Protein AF-A0A8H5LHB1-F1 (afdb_monomer_lite)

Foldseek 3Di:
DDDDDDDPPPPPDPDPPQDDDPPDDDDPDPDPVVVVLVVLLVVCLVCQVVLLPDPLSLVVLLVDDLVLVQLVLQSLVVVLVDDDDLVSNVSSLVSSLSSCLSNVDHRLLQEFDQKAWAAFDDDWLFWTWTWTDRRPFIKIWTKGDDPDDVVQSVSSSLVSQVQSLQCSQADLQAFHWLHWYQPDPVSSIIITMTGDAPCAFLLSNCVVVVPDALLQQLLSVLRQLLSCVVSVWFQQQQARNQWTAHPVRYTHGHNGRSFQPPPDDPPPQDPDIGPDVQQSCLLFALQVLVDSPDGGDQLSSLSSSLQRLCCSQQVAHFCNLDTRVVSNVCNNVLHGSDDLVSQCPGDNRHPLSSVLSVQSSDNDSVSRDGSVVVSVSSVVVDDDPPPVRVVVSVVSVVVSSVRRPPGPDNPSVSSVVSSVVSVVSVVVVVDDPDDDDDDDDDDDDDDDDDDDDDDDDDDDDDDDDDDDDDDDDDDDDDDDDDDDDDDDDDDDDDDDDDDDDDDDDDDDDDDDDDDDDDDDDDDDDPLDDPDDPDDDPQDKFFDLQFALPHDFQQWWFFLLDPDGDIWGDPDDVDTHRQDLVQQQRARMPVFAQWAWEAEPLQRVQIQIFGADCSQRPDPDDDVPDSRGHGNNRVSVSSSCSQQAADDPVRLVPDDPVLNVLLVVLLVVSLVVPVVCSVVSVSSPGTNNSSSSQQRTWSHWDADPPDPRYIYTDGHHD

Sequence (717 aa):
MKKVSRSPSKASWFKVPWLRLPSGDAGSSSKSSTAMDRDFNETLLKRLPDLLKNAVVRKAFCDLKRDEAQLVIDYLDSTLQQSIAAGLRKDVVHTLYGMCRAYLLYPRCYVLKDVDFGTHVTGGGFSDIYRGRAGQQPLCLKVVRLFQKSESEALLKMYAKEAILWGNAHHPNIVPFYGIFFRDEAQKQVCLISPWFSNGNLMEYLGNNPSKPRLPFIKDISLGLEYLHNQNCVHGDLKGLNVLVDEFGRACLTDFGLSSIRSDDSVAQSMATSTAQGTTYRWAAPELIESDSAHSSKASDVWAFGCVCYETMTGKLPFYWLSHMPTIRAILDGKHPGDIDDVGKAEGGNITVRRIVMDCWSKDPKHRPECKEIVIRLGATLRREKGDEDKNNVEMQFIRDTMRSKGESLDFQKVAQVLNRIESVSKDKGKSPSSPRLNPKHPEQNTDGNAGEKTNREEVPGKGSLDVPAGSQRQRPASYHESGSTDPSSSLLAVPQQEPEYPRRHSFDASNRVEPELEPGNRQLPATRPRSKSGGENQFVFHPLLDRYAPKKSLMFNLSTPQFSAVKYLGPGRTERISRAELTEPASWPVLSYLRIECDLIPQWPLSLEPNPGYFPRKNLCPGDRIPISLGDILVGLHEHLTTDITSEEWKALSPQDQVAVAQSYTKRCKDMGLGEQIERIQGVKRLDYCFGKVWFRGLTRAGDKTDVWKLYLDKP

pLDDT: mean 71.6, std 24.36, range [21.75, 98.25]

Radius of gyration: 36.02 Å; chains: 1; bounding box: 108×71×116 Å

Organism: NCBI:txid201217

Structure (mmCIF, N/CA/C/O backbone):
data_AF-A0A8H5LHB1-F1
#
_entry.id   AF-A0A8H5LHB1-F1
#
loop_
_atom_site.group_PDB
_atom_site.id
_atom_site.type_symbol
_atom_site.label_atom_id
_atom_site.label_alt_id
_atom_site.label_comp_id
_atom_site.label_asym_id
_atom_site.label_entity_id
_atom_site.label_seq_id
_atom_site.pdbx_PDB_ins_code
_atom_site.Cartn_x
_atom_site.Cartn_y
_atom_site.Cartn_z
_atom_site.occupancy
_atom_site.B_iso_or_equiv
_atom_site.auth_seq_id
_atom_site.auth_comp_id
_atom_site.auth_asym_id
_atom_site.auth_atom_id
_atom_site.pdbx_PDB_model_num
ATOM 1 N N . MET A 1 1 ? -32.891 29.555 -41.776 1.00 38.19 1 MET A N 1
ATOM 2 C CA . MET A 1 1 ? -33.922 28.488 -41.861 1.00 38.19 1 MET A CA 1
ATOM 3 C C . MET A 1 1 ? -33.169 27.161 -41.947 1.00 38.19 1 MET A C 1
ATOM 5 O O . MET A 1 1 ? -32.294 27.089 -42.785 1.00 38.19 1 MET A O 1
ATOM 9 N N . LYS A 1 2 ? -33.315 26.126 -41.115 1.00 29.94 2 LYS A N 1
ATOM 10 C CA . LYS A 1 2 ? -34.401 25.643 -40.251 1.00 29.94 2 LYS A CA 1
ATOM 11 C C . LYS A 1 2 ? -33.833 25.202 -38.887 1.00 29.94 2 LYS A C 1
ATOM 13 O O . LYS A 1 2 ? -32.776 24.585 -38.828 1.00 29.94 2 LYS A O 1
ATOM 18 N N . LYS A 1 3 ? -34.560 25.513 -37.809 1.00 28.67 3 LYS A N 1
ATOM 19 C CA . LYS A 1 3 ? -34.376 24.948 -36.463 1.00 28.67 3 LYS A CA 1
ATOM 20 C C . LYS A 1 3 ? -34.792 23.473 -36.485 1.00 28.67 3 LYS A C 1
ATOM 22 O O . LYS A 1 3 ? -35.885 23.180 -36.959 1.00 28.67 3 LYS A O 1
ATOM 27 N N . VAL A 1 4 ? -33.981 22.583 -35.915 1.00 28.69 4 VAL A N 1
ATOM 28 C CA . VAL A 1 4 ? -34.440 21.264 -35.453 1.00 28.69 4 VAL A CA 1
ATOM 29 C C . VAL A 1 4 ? -34.373 21.275 -33.932 1.00 28.69 4 VAL A C 1
ATOM 31 O O . VAL A 1 4 ? -33.306 21.368 -33.330 1.00 28.69 4 VAL A O 1
ATOM 34 N N . SER A 1 5 ? -35.554 21.266 -33.326 1.00 25.73 5 SER A N 1
ATOM 35 C CA . SER A 1 5 ? -35.799 21.171 -31.895 1.00 25.73 5 SER A CA 1
ATOM 36 C C . SER A 1 5 ? -35.324 19.822 -31.354 1.00 25.73 5 SER A C 1
ATOM 38 O O . SER A 1 5 ? -35.844 18.783 -31.756 1.00 25.73 5 SER A O 1
ATOM 40 N N . ARG A 1 6 ? -34.389 19.827 -30.400 1.00 27.88 6 ARG A N 1
ATOM 41 C CA . ARG A 1 6 ? -34.172 18.682 -29.509 1.00 27.88 6 ARG A CA 1
ATOM 42 C C . ARG A 1 6 ? -35.001 18.888 -28.246 1.00 27.88 6 ARG A C 1
ATOM 44 O O . ARG A 1 6 ? -34.690 19.741 -27.422 1.00 27.88 6 ARG A O 1
ATOM 51 N N . SER A 1 7 ? -36.075 18.115 -28.129 1.00 24.69 7 SER A N 1
ATOM 52 C CA . SER A 1 7 ? -36.775 17.863 -26.872 1.00 24.69 7 SER A CA 1
ATOM 53 C C . SER A 1 7 ? -35.843 17.137 -25.892 1.00 24.69 7 SER A C 1
ATOM 55 O O . SER A 1 7 ? -35.137 16.220 -26.324 1.00 24.69 7 SER A O 1
ATOM 57 N N . PRO A 1 8 ? -35.855 17.453 -24.588 1.00 28.31 8 PRO A N 1
ATOM 58 C CA . PRO A 1 8 ? -35.169 16.641 -23.596 1.00 28.31 8 PRO A CA 1
ATOM 59 C C . PRO A 1 8 ? -35.987 15.365 -23.374 1.00 28.31 8 PRO A C 1
ATOM 61 O O . PRO A 1 8 ? -37.046 15.384 -22.745 1.00 28.31 8 PRO A O 1
ATOM 64 N N . SER A 1 9 ? -35.522 14.241 -23.919 1.00 25.48 9 SER A N 1
ATOM 65 C CA . SER A 1 9 ? -36.048 12.935 -23.538 1.00 25.48 9 SER A CA 1
ATOM 66 C C . SER A 1 9 ? -35.728 12.706 -22.062 1.00 25.48 9 SER A C 1
ATOM 68 O O . SER A 1 9 ? -34.563 12.584 -21.684 1.00 25.48 9 SER A O 1
ATOM 70 N N . LYS A 1 10 ? -36.776 12.654 -21.238 1.00 31.25 10 LYS A N 1
ATOM 71 C CA . LYS A 1 10 ? -36.758 12.081 -19.891 1.00 31.25 10 LYS A CA 1
ATOM 72 C C . LYS A 1 10 ? -36.148 10.676 -19.971 1.00 31.25 10 LYS A C 1
ATOM 74 O O . LYS A 1 10 ? -36.828 9.735 -20.364 1.00 31.25 10 LYS A O 1
ATOM 79 N N . ALA A 1 11 ? -34.871 10.540 -19.628 1.00 25.75 11 ALA A N 1
ATOM 80 C CA . ALA A 1 11 ? -34.233 9.248 -19.430 1.00 25.75 11 ALA A CA 1
ATOM 81 C C . ALA A 1 11 ? -34.487 8.815 -17.982 1.00 25.75 11 ALA A C 1
ATOM 83 O O . ALA A 1 11 ? -33.764 9.175 -17.057 1.00 25.75 11 ALA A O 1
ATOM 84 N N . SER A 1 12 ? -35.579 8.081 -17.797 1.00 28.73 12 SER A N 1
ATOM 85 C CA . SER A 1 12 ? -35.882 7.320 -16.594 1.00 28.73 12 SER A CA 1
ATOM 86 C C . SER A 1 12 ? -34.987 6.079 -16.531 1.00 28.73 12 SER A C 1
ATOM 88 O O . SER A 1 12 ? -35.342 5.043 -17.085 1.00 28.73 12 SER A O 1
ATOM 90 N N . TRP A 1 13 ? -33.847 6.165 -15.849 1.00 27.06 13 TRP A N 1
ATOM 91 C CA . TRP A 1 13 ? -33.051 4.991 -15.469 1.00 27.06 13 TRP A CA 1
ATOM 92 C C . TRP A 1 13 ? -32.509 5.164 -14.045 1.00 27.06 13 TRP A C 1
ATOM 94 O O . TRP A 1 13 ? -31.315 5.285 -13.821 1.00 27.06 13 TRP A O 1
ATOM 104 N N . PHE A 1 14 ? -33.425 5.188 -13.074 1.00 29.73 14 PHE A N 1
ATOM 105 C CA . PHE A 1 14 ? -33.145 4.882 -11.669 1.00 29.73 14 PHE A CA 1
ATOM 106 C C . PHE A 1 14 ? -33.943 3.630 -11.310 1.00 29.73 14 PHE A C 1
ATOM 108 O O . PHE A 1 14 ? -35.077 3.709 -10.843 1.00 29.73 14 PHE A O 1
ATOM 115 N N . LYS A 1 15 ? -33.378 2.459 -11.597 1.00 27.84 15 LYS A N 1
ATOM 116 C CA . LYS A 1 15 ? -33.807 1.188 -11.011 1.00 27.84 15 LYS A CA 1
ATOM 117 C C . LYS A 1 15 ? -32.554 0.356 -10.803 1.00 27.84 15 LYS A C 1
ATOM 119 O O . LYS A 1 15 ? -32.031 -0.182 -11.767 1.00 27.84 15 LYS A O 1
ATOM 124 N N . VAL A 1 16 ? -32.097 0.276 -9.556 1.00 33.34 16 VAL A N 1
ATOM 125 C CA . VAL A 1 16 ? -31.179 -0.767 -9.087 1.00 33.34 16 VAL A CA 1
ATOM 126 C C . VAL A 1 16 ? -32.058 -2.012 -8.885 1.00 33.34 16 VAL A C 1
ATOM 128 O O . VAL A 1 16 ? -32.811 -2.054 -7.912 1.00 33.34 16 VAL A O 1
ATOM 131 N N . PRO A 1 17 ? -32.105 -2.980 -9.820 1.00 29.19 17 PRO A N 1
ATOM 132 C CA . PRO A 1 17 ? -33.207 -3.948 -9.889 1.00 29.19 17 PRO A CA 1
ATOM 133 C C . PRO A 1 17 ? -33.226 -5.002 -8.768 1.00 29.19 17 PRO A C 1
ATOM 135 O O . PRO A 1 17 ? -34.190 -5.758 -8.674 1.00 29.19 17 PRO A O 1
ATOM 138 N N . TRP A 1 18 ? -32.195 -5.069 -7.919 1.00 39.62 18 TRP A N 1
ATOM 139 C CA . TRP A 1 18 ? -32.028 -6.116 -6.899 1.00 39.62 18 TRP A CA 1
ATOM 140 C C . TRP A 1 18 ? -32.190 -5.657 -5.441 1.00 39.62 18 TRP A C 1
ATOM 142 O O . TRP A 1 18 ? -32.116 -6.495 -4.545 1.00 39.62 18 TRP A O 1
ATOM 152 N N . LEU A 1 19 ? -32.475 -4.378 -5.171 1.00 32.69 19 LEU A N 1
ATOM 153 C CA . LEU A 1 19 ? -32.838 -3.913 -3.825 1.00 32.69 19 LEU A CA 1
ATOM 154 C C . LEU A 1 19 ? -34.364 -3.753 -3.721 1.00 32.69 19 LEU A C 1
ATOM 156 O O . LEU A 1 19 ? -34.933 -2.772 -4.198 1.00 32.69 19 LEU A O 1
ATOM 160 N N . ARG A 1 20 ? -35.056 -4.711 -3.087 1.00 28.66 20 ARG A N 1
ATOM 161 C CA . ARG A 1 20 ? -36.439 -4.484 -2.633 1.00 28.66 20 ARG A CA 1
ATOM 162 C C . ARG A 1 20 ? -36.404 -3.525 -1.445 1.00 28.66 20 ARG A C 1
ATOM 164 O O . ARG A 1 20 ? -35.849 -3.854 -0.403 1.00 28.66 20 ARG A O 1
ATOM 171 N N . LEU A 1 21 ? -37.023 -2.360 -1.606 1.00 27.50 21 LEU A N 1
ATOM 172 C CA . LEU A 1 21 ? -37.339 -1.452 -0.504 1.00 27.50 21 LEU A CA 1
ATOM 173 C C . LEU A 1 21 ? -38.250 -2.176 0.506 1.00 27.50 21 LEU A C 1
ATOM 175 O O . LEU A 1 21 ? -39.273 -2.726 0.085 1.00 27.50 21 LEU A O 1
ATOM 179 N N . PRO A 1 22 ? -37.965 -2.146 1.819 1.00 27.86 22 PRO A N 1
ATOM 180 C CA . PRO A 1 22 ? -38.995 -2.391 2.814 1.00 27.86 22 PRO A CA 1
ATOM 181 C C . PRO A 1 22 ? -39.995 -1.233 2.746 1.00 27.86 22 PRO A C 1
ATOM 183 O O . PRO A 1 22 ? -39.635 -0.071 2.940 1.00 27.86 22 PRO A O 1
ATOM 186 N N . SER A 1 23 ? -41.251 -1.540 2.437 1.00 30.05 23 SER A N 1
ATOM 187 C CA . SER A 1 23 ? -42.373 -0.617 2.611 1.00 30.05 23 SER A CA 1
ATOM 188 C C . SER A 1 23 ? -42.630 -0.514 4.114 1.00 30.05 23 SER A C 1
ATOM 190 O O . SER A 1 23 ? -43.156 -1.445 4.714 1.00 30.05 23 SER A O 1
ATOM 192 N N . GLY A 1 24 ? -42.179 0.571 4.737 1.00 30.61 24 GLY A N 1
ATOM 193 C CA . GLY A 1 24 ? -42.406 0.840 6.153 1.00 30.61 24 GLY A CA 1
ATOM 194 C C . GLY A 1 24 ? -43.117 2.171 6.320 1.00 30.61 24 GLY A C 1
ATOM 195 O O . GLY A 1 24 ? -42.506 3.218 6.113 1.00 30.61 24 GLY A O 1
ATOM 196 N N . ASP A 1 25 ? -44.396 2.112 6.685 1.00 28.67 25 ASP A N 1
ATOM 197 C CA . ASP A 1 25 ? -45.176 3.249 7.164 1.00 28.67 25 ASP A CA 1
ATOM 198 C C . ASP A 1 25 ? -44.434 3.956 8.306 1.00 28.67 25 ASP A C 1
ATOM 200 O O . ASP A 1 25 ? -44.191 3.389 9.374 1.00 28.67 25 ASP A O 1
ATOM 204 N N . ALA A 1 26 ? -44.072 5.219 8.087 1.00 30.88 26 ALA A N 1
ATOM 205 C CA . ALA A 1 26 ? -43.549 6.082 9.132 1.00 30.88 26 ALA A CA 1
ATOM 206 C C . ALA A 1 26 ? -44.714 6.562 10.011 1.00 30.88 26 ALA A C 1
ATOM 208 O O . ALA A 1 26 ? -45.341 7.587 9.740 1.00 30.88 26 ALA A O 1
ATOM 209 N N . GLY A 1 27 ? -44.996 5.804 11.071 1.00 28.19 27 GLY A N 1
ATOM 210 C CA . GLY A 1 27 ? -45.868 6.224 12.162 1.00 28.19 27 GLY A CA 1
ATOM 211 C C . GLY A 1 27 ? -45.380 7.533 12.794 1.00 28.19 27 GLY A C 1
ATOM 212 O O . GLY A 1 27 ? -44.207 7.709 13.125 1.00 28.19 27 GLY A O 1
ATOM 213 N N . SER A 1 28 ? -46.298 8.481 12.940 1.00 32.31 28 SER A N 1
ATOM 214 C CA . SER A 1 28 ? -46.070 9.821 13.466 1.00 32.31 28 SER A CA 1
ATOM 215 C C . SER A 1 28 ? -45.834 9.819 14.986 1.00 32.31 28 SER A C 1
ATOM 217 O O . SER A 1 28 ? -46.797 9.874 15.748 1.00 32.31 28 SER A O 1
ATOM 219 N N . SER A 1 29 ? -44.577 9.814 15.453 1.00 33.19 29 SER A N 1
ATOM 220 C CA . SER A 1 29 ? -44.269 10.176 16.857 1.00 33.19 29 SER A CA 1
ATOM 221 C C . SER A 1 29 ? -42.874 10.782 17.136 1.00 33.19 29 SER A C 1
ATOM 223 O O . SER A 1 29 ? -42.515 10.938 18.298 1.00 33.19 29 SER A O 1
ATOM 225 N N . SER A 1 30 ? -42.067 11.163 16.134 1.00 35.97 30 SER A N 1
ATOM 226 C CA . SER A 1 30 ? -40.622 11.437 16.335 1.00 35.97 30 SER A CA 1
ATOM 227 C C . SER A 1 30 ? -40.164 12.908 16.400 1.00 35.97 30 SER A C 1
ATOM 229 O O . SER A 1 30 ? -38.967 13.159 16.508 1.00 35.97 30 SER A O 1
ATOM 231 N N . LYS A 1 31 ? -41.051 13.912 16.351 1.00 34.12 31 LYS A N 1
ATOM 232 C CA . LYS A 1 31 ? -40.611 15.318 16.177 1.00 34.12 31 LYS A CA 1
ATOM 233 C C . LYS A 1 31 ? -39.975 15.990 17.412 1.00 34.12 31 LYS A C 1
ATOM 235 O O . LYS A 1 31 ? -39.260 16.971 17.226 1.00 34.12 31 LYS A O 1
ATOM 240 N N . SER A 1 32 ? -40.208 15.520 18.647 1.00 36.56 32 SER A N 1
ATOM 241 C CA . SER A 1 32 ? -39.672 16.190 19.855 1.00 36.56 32 SER A CA 1
ATOM 242 C C . SER A 1 32 ? -38.293 15.690 20.304 1.00 36.56 32 SER A C 1
ATOM 244 O O . SER A 1 32 ? -37.527 16.487 20.840 1.00 36.56 32 SER A O 1
ATOM 246 N N . SER A 1 33 ? -37.935 14.420 20.056 1.00 48.62 33 SER A N 1
ATOM 247 C CA . SER A 1 33 ? -36.610 13.885 20.437 1.00 48.62 33 SER A CA 1
ATOM 248 C C . SER A 1 33 ? -35.495 14.489 19.574 1.00 48.62 33 SER A C 1
ATOM 250 O O . SER A 1 33 ? -34.451 14.875 20.088 1.00 48.62 33 SER A O 1
ATOM 252 N N . THR A 1 34 ? -35.760 14.722 18.285 1.00 61.38 34 THR A N 1
ATOM 253 C CA . THR A 1 34 ? -34.753 15.210 17.330 1.00 61.38 34 THR A CA 1
ATOM 254 C C . THR A 1 34 ? -34.267 16.638 17.591 1.00 61.38 34 THR A C 1
ATOM 256 O O . THR A 1 34 ? -33.144 16.976 17.228 1.00 61.38 34 THR A O 1
ATOM 259 N N . ALA A 1 35 ? -35.100 17.503 18.181 1.00 62.56 35 ALA A N 1
ATOM 260 C CA . ALA A 1 35 ? -34.714 18.886 18.481 1.00 62.56 35 ALA A CA 1
ATOM 261 C C . ALA A 1 35 ? -33.815 18.967 19.723 1.00 62.56 35 ALA A C 1
ATOM 263 O O . ALA A 1 35 ? -32.840 19.714 19.731 1.00 62.56 35 ALA A O 1
ATOM 264 N N . MET A 1 36 ? -34.120 18.159 20.740 1.00 64.94 36 MET A N 1
ATOM 265 C CA . MET A 1 36 ? -33.336 18.071 21.970 1.00 64.94 36 MET A CA 1
ATOM 266 C C . MET A 1 36 ? -31.970 17.422 21.710 1.00 64.94 36 MET A C 1
ATOM 268 O O . MET A 1 36 ? -30.949 17.956 22.135 1.00 64.94 36 MET A O 1
ATOM 272 N N . ASP A 1 37 ? -31.929 16.340 20.927 1.00 71.62 37 ASP A N 1
ATOM 273 C CA . ASP A 1 37 ? -30.678 15.689 20.512 1.00 71.62 37 ASP A CA 1
ATOM 274 C C . ASP A 1 37 ? -29.764 16.639 19.720 1.00 71.62 37 ASP A C 1
ATOM 276 O O . ASP A 1 37 ? -28.541 16.623 19.877 1.00 71.62 37 ASP A O 1
ATOM 280 N N . ARG A 1 38 ? -30.355 17.527 18.909 1.00 77.44 38 ARG A N 1
ATOM 281 C CA . ARG A 1 38 ? -29.617 18.555 18.166 1.00 77.44 38 ARG A CA 1
ATOM 282 C C . ARG A 1 38 ? -28.973 19.588 19.091 1.00 77.44 38 ARG A C 1
ATOM 284 O O . ARG A 1 38 ? -27.808 19.919 18.886 1.00 77.44 38 ARG A O 1
ATOM 291 N N . ASP A 1 39 ? -29.694 20.054 20.108 1.00 78.12 39 ASP A N 1
ATOM 292 C CA . ASP A 1 39 ? -29.192 21.034 21.081 1.00 78.12 39 ASP A CA 1
ATOM 293 C C . ASP A 1 39 ? -28.058 20.455 21.951 1.00 78.12 39 ASP A C 1
ATOM 295 O O . ASP A 1 39 ? -27.014 21.088 22.159 1.00 78.12 39 ASP A O 1
ATOM 299 N N . PHE A 1 40 ? -28.195 19.189 22.369 1.00 79.00 40 PHE A N 1
ATOM 300 C CA . PHE A 1 40 ? -27.116 18.461 23.041 1.00 79.00 40 PHE A CA 1
ATOM 301 C C . PHE A 1 40 ? -25.883 18.309 22.143 1.00 79.00 40 PHE A C 1
ATOM 303 O O . PHE A 1 40 ? -24.773 18.611 22.585 1.00 79.00 40 PHE A O 1
ATOM 310 N N . ASN A 1 41 ? -26.053 17.895 20.884 1.00 83.56 41 ASN A N 1
ATOM 311 C CA . ASN A 1 41 ? -24.946 17.760 19.935 1.00 83.56 41 ASN A CA 1
ATOM 312 C C . ASN A 1 41 ? -24.229 19.101 19.688 1.00 83.56 41 ASN A C 1
ATOM 314 O O . ASN A 1 41 ? -23.003 19.163 19.757 1.00 83.56 41 ASN A O 1
ATOM 318 N N . GLU A 1 42 ? -24.964 20.196 19.473 1.00 85.12 42 GLU A N 1
ATOM 319 C CA . GLU A 1 42 ? -24.370 21.530 19.301 1.00 85.12 42 GLU A CA 1
ATOM 320 C C . GLU A 1 42 ? -23.578 21.979 20.537 1.00 85.12 42 GLU A C 1
ATOM 322 O O . GLU A 1 42 ? -22.482 22.538 20.415 1.00 85.12 42 GLU A O 1
ATOM 327 N N . THR A 1 43 ? -24.094 21.697 21.733 1.00 85.88 43 THR A N 1
ATOM 328 C CA . THR A 1 43 ? -23.402 21.988 22.995 1.00 85.88 43 THR A CA 1
ATOM 329 C C . THR A 1 43 ? -22.110 21.182 23.134 1.00 85.88 43 THR A C 1
ATOM 331 O O . THR A 1 43 ? -21.076 21.720 23.541 1.00 85.88 43 THR A O 1
ATOM 334 N N . LEU A 1 44 ? -22.138 19.898 22.774 1.00 85.75 44 LEU A N 1
ATOM 335 C CA . LEU A 1 44 ? -20.967 19.025 22.814 1.00 85.75 44 LEU A CA 1
ATOM 336 C C . LEU A 1 44 ? -19.896 19.444 21.799 1.00 85.75 44 LEU A C 1
ATOM 338 O O . LEU A 1 44 ? -18.718 19.523 22.155 1.00 85.75 44 LEU A O 1
ATOM 342 N N . LEU A 1 45 ? -20.287 19.777 20.566 1.00 86.69 45 LEU A N 1
ATOM 343 C CA . LEU A 1 45 ? -19.367 20.219 19.513 1.00 86.69 45 LEU A CA 1
ATOM 344 C C . LEU A 1 45 ? -18.603 21.491 19.885 1.00 86.69 45 LEU A C 1
ATOM 346 O O . LEU A 1 45 ? -17.416 21.593 19.583 1.00 86.69 45 LEU A O 1
ATOM 350 N N . LYS A 1 46 ? -19.246 22.441 20.577 1.00 87.56 46 LYS A N 1
ATOM 351 C CA . LYS A 1 46 ? -18.583 23.670 21.051 1.00 87.56 46 LYS A CA 1
ATOM 352 C C . LYS A 1 46 ? -17.488 23.392 22.086 1.00 87.56 46 LYS A C 1
ATOM 354 O O . LYS A 1 46 ? -16.510 24.127 22.136 1.00 87.56 46 LYS A O 1
ATOM 359 N N . ARG A 1 47 ? -17.640 22.339 22.895 1.00 87.88 47 ARG A N 1
ATOM 360 C CA . ARG A 1 47 ? -16.716 21.977 23.989 1.00 87.88 47 ARG A CA 1
ATOM 361 C C . ARG A 1 47 ? -15.597 21.035 23.553 1.00 87.88 47 ARG A C 1
ATOM 363 O O . ARG A 1 47 ? -14.530 21.012 24.165 1.00 87.88 47 ARG A O 1
ATOM 370 N N . LEU A 1 48 ? -15.838 20.249 22.506 1.00 88.75 48 LEU A N 1
ATOM 371 C CA . LEU A 1 48 ? -14.922 19.216 22.030 1.00 88.75 48 LEU A CA 1
ATOM 372 C C . LEU A 1 48 ? -13.496 19.730 21.723 1.00 88.75 48 LEU A C 1
ATOM 374 O O . LEU A 1 48 ? -12.554 19.059 22.142 1.00 88.75 48 LEU A O 1
ATOM 378 N N . PRO A 1 49 ? -13.282 20.903 21.086 1.00 89.81 49 PRO A N 1
ATOM 379 C CA . PRO A 1 49 ? -11.934 21.414 20.832 1.00 89.81 49 PRO A CA 1
ATOM 380 C C . PRO A 1 49 ? -11.079 21.559 22.097 1.00 89.81 49 PRO A C 1
ATOM 382 O O . PRO A 1 49 ? -9.907 21.184 22.096 1.00 89.81 49 PRO A O 1
ATOM 385 N N . ASP A 1 50 ? -11.655 22.081 23.181 1.00 87.25 50 ASP A N 1
ATOM 386 C CA . ASP A 1 50 ? -10.923 22.324 24.428 1.00 87.25 50 ASP A CA 1
ATOM 387 C C . ASP A 1 50 ? -10.650 21.019 25.181 1.00 87.25 50 ASP A C 1
ATOM 389 O O . ASP A 1 50 ? -9.559 20.821 25.723 1.00 87.25 50 ASP A O 1
ATOM 393 N N . LEU A 1 51 ? -11.608 20.086 25.142 1.00 87.38 51 LEU A N 1
ATOM 394 C CA . LEU A 1 51 ? -11.444 18.741 25.693 1.00 87.38 51 LEU A CA 1
ATOM 395 C C . LEU A 1 51 ? -10.297 17.990 25.006 1.00 87.38 51 LEU A C 1
ATOM 397 O O . LEU A 1 51 ? -9.422 17.453 25.685 1.00 87.38 51 LEU A O 1
ATOM 401 N N . LEU A 1 52 ? -10.264 17.972 23.670 1.00 87.62 52 LEU A N 1
ATOM 402 C CA . LEU A 1 52 ? -9.277 17.190 22.916 1.00 87.62 52 LEU A CA 1
ATOM 403 C C . LEU A 1 52 ? -7.855 17.766 22.994 1.00 87.62 52 LEU A C 1
ATOM 405 O O . LEU A 1 52 ? -6.882 17.012 22.914 1.00 87.62 52 LEU A O 1
ATOM 409 N N . LYS A 1 53 ? -7.704 19.076 23.219 1.00 85.12 53 LYS A N 1
ATOM 410 C CA . LYS A 1 53 ? -6.389 19.704 23.441 1.00 85.12 53 LYS A CA 1
ATOM 411 C C . LYS A 1 53 ? -5.765 19.324 24.784 1.00 85.12 53 LYS A C 1
ATOM 413 O O . LYS A 1 53 ? -4.540 19.321 24.919 1.00 85.12 53 LYS A O 1
ATOM 418 N N . ASN A 1 54 ? -6.575 18.979 25.780 1.00 84.75 54 ASN A N 1
ATOM 419 C CA . ASN A 1 54 ? -6.097 18.680 27.122 1.00 84.75 54 ASN A CA 1
ATOM 420 C C . ASN A 1 54 ? -5.495 17.262 27.207 1.00 84.75 54 ASN A C 1
ATOM 422 O O . ASN A 1 54 ? -6.169 16.253 27.001 1.00 84.75 54 ASN A O 1
ATOM 426 N N . ALA A 1 55 ? -4.203 17.166 27.537 1.00 82.38 55 ALA A N 1
ATOM 427 C CA . ALA A 1 55 ? -3.491 15.887 27.621 1.00 82.38 55 ALA A CA 1
ATOM 428 C C . ALA A 1 55 ? -4.033 14.948 28.718 1.00 82.38 55 ALA A C 1
ATOM 430 O O . ALA A 1 55 ? -4.039 13.732 28.530 1.00 82.38 55 ALA A O 1
ATOM 431 N N . VAL A 1 56 ? -4.524 15.495 29.837 1.00 84.88 56 VAL A N 1
ATOM 432 C CA . VAL A 1 56 ? -5.129 14.711 30.929 1.00 84.88 56 VAL A CA 1
ATOM 433 C C . VAL A 1 56 ? -6.447 14.097 30.468 1.00 84.88 56 VAL A C 1
ATOM 435 O O . VAL A 1 56 ? -6.686 12.916 30.705 1.00 84.88 56 VAL A O 1
ATOM 438 N N . VAL A 1 57 ? -7.260 14.875 29.749 1.00 84.56 57 VAL A N 1
ATOM 439 C CA . VAL A 1 57 ? -8.511 14.408 29.133 1.00 84.56 57 VAL A CA 1
ATOM 440 C C . VAL A 1 57 ? -8.229 13.329 28.084 1.00 84.56 57 VAL A C 1
ATOM 442 O O . VAL A 1 57 ? -8.863 12.277 28.110 1.00 84.56 57 VAL A O 1
ATOM 445 N N . ARG A 1 58 ? -7.217 13.522 27.224 1.00 80.75 58 ARG A N 1
ATOM 446 C CA . ARG A 1 58 ? -6.780 12.499 26.254 1.00 80.75 58 ARG A CA 1
ATOM 447 C C . ARG A 1 58 ? -6.364 11.188 26.912 1.00 80.75 58 ARG A C 1
ATOM 449 O O . ARG A 1 58 ? -6.719 10.131 26.405 1.00 80.75 58 ARG A O 1
ATOM 456 N N . LYS A 1 59 ? -5.652 11.246 28.041 1.00 82.38 59 LYS A N 1
ATOM 457 C CA . LYS A 1 59 ? -5.303 10.045 28.810 1.00 82.38 59 LYS A CA 1
ATOM 458 C C . LYS A 1 59 ? -6.542 9.386 29.421 1.00 82.38 59 LYS A C 1
ATOM 460 O O . LYS A 1 59 ? -6.687 8.178 29.317 1.00 82.38 59 LYS A O 1
ATOM 465 N N . ALA A 1 60 ? -7.456 10.176 29.980 1.00 87.00 60 ALA A N 1
ATOM 466 C CA . ALA A 1 60 ? -8.686 9.671 30.584 1.00 87.00 60 ALA A CA 1
ATOM 467 C C . ALA A 1 60 ? -9.621 8.972 29.579 1.00 87.00 60 ALA A C 1
ATOM 469 O O . ALA A 1 60 ? -10.329 8.046 29.967 1.00 87.00 60 ALA A O 1
ATOM 470 N N . PHE A 1 61 ? -9.595 9.342 28.291 1.00 87.88 61 PHE A N 1
ATOM 471 C CA . PHE A 1 61 ? -10.300 8.586 27.247 1.00 87.88 61 PHE A CA 1
ATOM 472 C C . PHE A 1 61 ? -9.823 7.133 27.121 1.00 87.88 61 PHE A C 1
ATOM 474 O O . PHE A 1 61 ? -10.622 6.289 26.728 1.00 87.88 61 PHE A O 1
ATOM 481 N N . CYS A 1 62 ? -8.565 6.834 27.465 1.00 82.56 62 CYS A N 1
ATOM 482 C CA . CYS A 1 62 ? -8.009 5.476 27.458 1.00 82.56 62 CYS A CA 1
ATOM 483 C C . CYS A 1 62 ? -8.313 4.678 28.740 1.00 82.56 62 CYS A C 1
ATOM 485 O O . CYS A 1 62 ? -8.024 3.484 28.780 1.00 82.56 62 CYS A O 1
ATOM 487 N N . ASP A 1 63 ? -8.902 5.316 29.759 1.00 86.62 63 ASP A N 1
ATOM 488 C CA . ASP A 1 63 ? -9.230 4.713 31.060 1.00 86.62 63 ASP A CA 1
ATOM 489 C C . ASP A 1 63 ? -10.753 4.515 31.258 1.00 86.62 63 ASP A C 1
ATOM 491 O O . ASP A 1 63 ? -11.218 4.134 32.334 1.00 86.62 63 ASP A O 1
ATOM 495 N N . LEU A 1 64 ? -11.562 4.784 30.229 1.00 91.88 64 LEU A N 1
ATOM 496 C CA . LEU A 1 64 ? -13.004 4.531 30.219 1.00 91.88 64 LEU A CA 1
ATOM 497 C C . LEU A 1 64 ? -13.348 3.038 30.281 1.00 91.88 64 LEU A C 1
ATOM 499 O O . LEU A 1 64 ? -12.590 2.176 29.826 1.00 91.88 64 LEU A O 1
ATOM 503 N N . LYS A 1 65 ? -14.557 2.733 30.772 1.00 93.50 65 LYS A N 1
ATOM 504 C CA . LYS A 1 65 ? -15.149 1.399 30.606 1.00 93.50 65 LYS A CA 1
ATOM 505 C C . LYS A 1 65 ? -15.418 1.142 29.121 1.00 93.50 65 LYS A C 1
ATOM 507 O O . LYS A 1 65 ? -15.743 2.069 28.385 1.00 93.50 65 LYS A O 1
ATOM 512 N N . ARG A 1 66 ? -15.345 -0.123 28.692 1.00 93.00 66 ARG A N 1
ATOM 513 C CA . ARG A 1 66 ? -15.479 -0.518 27.275 1.00 93.00 66 ARG A CA 1
ATOM 514 C C . ARG A 1 66 ? -16.757 0.024 26.611 1.00 93.00 66 ARG A C 1
ATOM 516 O O . ARG A 1 66 ? -16.670 0.559 25.512 1.00 93.00 66 ARG A O 1
ATOM 523 N N . ASP A 1 67 ? -17.902 -0.036 27.291 1.00 92.75 67 ASP A N 1
ATOM 524 C CA . ASP A 1 67 ? -19.179 0.458 26.744 1.00 92.75 67 ASP A CA 1
ATOM 525 C C . ASP A 1 67 ? -19.209 1.988 26.607 1.00 92.75 67 ASP A C 1
ATOM 527 O O . ASP A 1 67 ? -19.723 2.529 25.631 1.00 92.75 67 ASP A O 1
ATOM 531 N N . GLU A 1 68 ? -18.604 2.705 27.557 1.00 94.56 68 GLU 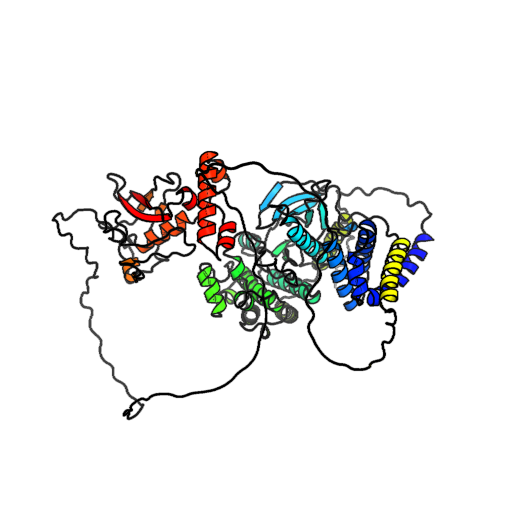A N 1
ATOM 532 C CA . GLU A 1 68 ? -18.471 4.164 27.493 1.00 94.56 68 GLU A CA 1
ATOM 533 C C . GLU A 1 68 ? -17.496 4.576 26.385 1.00 94.56 68 GLU A C 1
ATOM 535 O O . GLU A 1 68 ? -17.747 5.542 25.667 1.00 94.56 68 GLU A O 1
ATOM 540 N N . ALA A 1 69 ? -16.408 3.819 26.210 1.00 94.38 69 ALA A N 1
ATOM 541 C CA . ALA A 1 69 ? -15.475 4.016 25.111 1.00 94.38 69 ALA A CA 1
ATOM 542 C C . ALA A 1 69 ? -16.166 3.821 23.753 1.00 94.38 69 ALA A C 1
ATOM 544 O O . ALA A 1 69 ? -15.975 4.651 22.867 1.00 94.38 69 ALA A O 1
ATOM 545 N N . GLN A 1 70 ? -17.018 2.797 23.602 1.00 94.38 70 GLN A N 1
ATOM 546 C CA . GLN A 1 70 ? -17.798 2.587 22.378 1.00 94.38 70 GLN A CA 1
ATOM 547 C C . GLN A 1 70 ? -18.724 3.775 22.072 1.00 94.38 70 GLN A C 1
ATOM 549 O O . GLN A 1 70 ? -18.745 4.249 20.938 1.00 94.38 70 GLN A O 1
ATOM 554 N N . LEU A 1 71 ? -19.437 4.299 23.079 1.00 93.69 71 LEU A N 1
ATOM 555 C CA . LEU A 1 71 ? -20.309 5.471 22.914 1.00 93.69 71 LEU A CA 1
ATOM 556 C C . LEU A 1 71 ? -19.540 6.699 22.410 1.00 93.69 71 LEU A C 1
ATOM 558 O O . LEU A 1 71 ? -20.001 7.398 21.507 1.00 93.69 71 LEU A O 1
ATOM 562 N N . VAL A 1 72 ? -18.363 6.964 22.983 1.00 93.81 72 VAL A N 1
ATOM 563 C CA . VAL A 1 72 ? -17.519 8.090 22.566 1.00 93.81 72 VAL A CA 1
ATOM 564 C C . VAL A 1 72 ? -16.945 7.860 21.166 1.00 93.81 72 VAL A C 1
ATOM 566 O O . VAL A 1 72 ? -16.935 8.794 20.369 1.00 93.81 72 VAL A O 1
ATOM 569 N N . ILE A 1 73 ? -16.513 6.639 20.835 1.00 94.00 73 ILE A N 1
ATOM 570 C CA . ILE A 1 73 ? -16.023 6.274 19.495 1.00 94.00 73 ILE A CA 1
ATOM 571 C C . ILE A 1 73 ? -17.086 6.569 18.429 1.00 94.00 73 ILE A C 1
ATOM 573 O O . ILE A 1 73 ? -16.786 7.240 17.441 1.00 94.00 73 ILE A O 1
ATOM 577 N N . ASP A 1 74 ? -18.331 6.141 18.646 1.00 92.75 74 ASP A N 1
ATOM 578 C CA . ASP A 1 74 ? -19.420 6.387 17.694 1.00 92.75 74 ASP A CA 1
ATOM 579 C C . ASP A 1 74 ? -19.749 7.882 17.568 1.00 92.75 74 ASP A C 1
ATOM 581 O O . ASP A 1 74 ? -20.029 8.377 16.475 1.00 92.75 74 ASP A O 1
ATOM 585 N N . TYR A 1 75 ? -19.690 8.627 18.678 1.00 92.62 75 TYR A N 1
ATOM 586 C CA . TYR A 1 75 ? -19.900 10.075 18.671 1.00 92.62 75 TYR A CA 1
ATOM 587 C C . TYR A 1 75 ? -18.794 10.822 17.907 1.00 92.62 75 TYR A C 1
ATOM 589 O O . TYR A 1 75 ? -19.083 11.738 17.130 1.00 92.62 75 TYR A O 1
ATOM 597 N N . LEU A 1 76 ? -17.529 10.435 18.096 1.00 92.75 76 LEU A N 1
ATOM 598 C CA . LEU A 1 76 ? -16.400 11.025 17.376 1.00 92.75 76 LEU A CA 1
ATOM 599 C C . LEU A 1 76 ? -16.490 10.735 15.869 1.00 92.75 76 LEU A C 1
ATOM 601 O O . LEU A 1 76 ? -16.285 11.656 15.082 1.00 92.75 76 LEU A O 1
ATOM 605 N N . ASP A 1 77 ? -16.858 9.517 15.454 1.00 91.81 77 ASP A N 1
ATOM 606 C CA . ASP A 1 77 ? -17.093 9.209 14.031 1.00 91.81 77 ASP A CA 1
ATOM 607 C C . ASP A 1 77 ? -18.265 10.024 13.457 1.00 91.81 77 ASP A C 1
ATOM 609 O O . ASP A 1 77 ? -18.115 10.674 12.424 1.00 91.81 77 ASP A O 1
ATOM 613 N N . SER A 1 78 ? -19.390 10.113 14.174 1.00 88.81 78 SER A N 1
ATOM 614 C CA . SER A 1 78 ? -20.531 10.962 13.788 1.00 88.81 78 SER A CA 1
ATOM 615 C C . SER A 1 78 ? -20.156 12.443 13.656 1.00 88.81 78 SER A C 1
ATOM 617 O O . SER A 1 78 ? -20.641 13.148 12.768 1.00 88.81 78 SER A O 1
ATOM 619 N N . THR A 1 79 ? -19.236 12.926 14.491 1.00 90.00 79 THR A N 1
ATOM 620 C CA . THR A 1 79 ? -18.691 14.286 14.388 1.00 90.00 79 THR A CA 1
ATOM 621 C C . THR A 1 79 ? -17.891 14.480 13.094 1.00 90.00 79 THR A C 1
ATOM 623 O O . THR A 1 79 ? -17.958 15.547 12.487 1.00 90.00 79 THR A O 1
ATOM 626 N N . LEU A 1 80 ? -17.172 13.455 12.617 1.00 87.31 80 LEU A N 1
ATOM 627 C CA . LEU A 1 80 ? -16.415 13.511 11.357 1.00 87.31 80 LEU A CA 1
ATOM 628 C C . LEU A 1 80 ? -17.306 13.523 10.108 1.00 87.31 80 LEU A C 1
ATOM 630 O O . LEU A 1 80 ? -16.853 14.006 9.063 1.00 87.31 80 LEU A O 1
ATOM 634 N N . GLN A 1 81 ? -18.550 13.047 10.219 1.00 82.19 81 GLN A N 1
ATOM 635 C CA . GLN A 1 81 ? -19.562 13.133 9.157 1.00 82.19 81 GLN A CA 1
ATOM 636 C C . GLN A 1 81 ? -20.208 14.527 9.059 1.00 82.19 81 GLN A C 1
ATOM 638 O O . GLN A 1 81 ? -20.894 14.831 8.084 1.00 82.19 81 GLN A O 1
ATOM 643 N N . GLN A 1 82 ? -19.986 15.395 10.050 1.00 84.25 82 GLN A N 1
ATOM 644 C CA . GLN A 1 82 ? -20.493 16.765 10.071 1.00 84.25 82 GLN A CA 1
ATOM 645 C C . GLN A 1 82 ? -19.465 17.753 9.494 1.00 84.25 82 GLN A C 1
ATOM 647 O O . GLN A 1 82 ? -18.256 17.506 9.469 1.00 84.25 82 GLN A O 1
ATOM 652 N N . SER A 1 83 ? -19.943 18.917 9.047 1.00 84.44 83 SER A N 1
ATOM 653 C CA . SER A 1 83 ? -19.071 20.009 8.603 1.00 84.44 83 SER A CA 1
ATOM 654 C C . SER A 1 83 ? -18.404 20.677 9.809 1.00 84.44 83 SER A C 1
ATOM 656 O O . SER A 1 83 ? -19.011 21.512 10.478 1.00 84.44 83 SER A O 1
ATOM 658 N N . ILE A 1 84 ? -17.144 20.327 10.067 1.00 86.50 84 ILE A N 1
ATOM 659 C CA . ILE A 1 84 ? -16.334 20.847 11.179 1.00 86.50 84 ILE A CA 1
ATOM 660 C C . ILE A 1 84 ? -15.043 21.511 10.682 1.00 86.50 84 ILE A C 1
ATOM 662 O O . ILE A 1 84 ? -14.555 21.224 9.589 1.00 86.50 84 ILE A O 1
ATOM 666 N N . ALA A 1 85 ? -14.455 22.386 11.503 1.00 86.56 85 ALA A N 1
ATOM 667 C CA . ALA A 1 85 ? -13.188 23.042 11.184 1.00 86.56 85 ALA A CA 1
ATOM 668 C C . ALA A 1 85 ? -12.039 22.026 11.016 1.00 86.56 85 ALA A C 1
ATOM 670 O O . ALA A 1 85 ? -11.931 21.070 11.785 1.00 86.56 85 ALA A O 1
ATOM 671 N N . ALA A 1 86 ? -11.129 22.267 10.065 1.00 80.88 86 ALA A N 1
ATOM 672 C CA . ALA A 1 86 ? -10.028 21.348 9.744 1.00 80.88 86 ALA A CA 1
ATOM 673 C C . ALA A 1 86 ? -9.121 21.023 10.949 1.00 80.88 86 ALA A C 1
ATOM 675 O O . ALA A 1 86 ? -8.700 19.878 11.113 1.00 80.88 86 ALA A O 1
ATOM 676 N N . GLY A 1 87 ? -8.862 22.008 11.820 1.00 82.62 87 GLY A N 1
ATOM 677 C CA . GLY A 1 87 ? -8.106 21.800 13.061 1.00 82.62 87 GLY A CA 1
ATOM 678 C C . GLY A 1 87 ? -8.797 20.813 14.005 1.00 82.62 87 GLY A C 1
ATOM 679 O O . GLY A 1 87 ? -8.181 19.840 14.426 1.00 82.62 87 GLY A O 1
ATOM 680 N N . LEU A 1 88 ? -10.101 20.997 14.241 1.00 87.06 88 LEU A N 1
ATOM 681 C CA . LEU A 1 88 ? -10.897 20.077 15.057 1.00 87.06 88 LEU A CA 1
ATOM 682 C C . LEU A 1 88 ? -10.973 18.684 14.421 1.00 87.06 88 LEU A C 1
ATOM 684 O O . LEU A 1 88 ? -10.844 17.689 15.124 1.00 87.06 88 LEU A O 1
ATOM 688 N N . ARG A 1 89 ? -11.125 18.596 13.092 1.00 87.12 89 ARG A N 1
ATOM 689 C CA . ARG A 1 89 ? -11.143 17.312 12.372 1.00 87.12 89 ARG A CA 1
ATOM 690 C C . ARG A 1 89 ? -9.890 16.490 12.661 1.00 87.12 89 ARG A C 1
ATOM 692 O O . ARG A 1 89 ? -9.998 15.301 12.947 1.00 87.12 89 ARG A O 1
ATOM 699 N N . LYS A 1 90 ? -8.714 17.125 12.638 1.00 83.75 90 LYS A N 1
ATOM 700 C CA . LYS A 1 90 ? -7.438 16.477 12.965 1.00 83.75 90 LYS A CA 1
ATOM 701 C C . LYS A 1 90 ? -7.437 15.913 14.390 1.00 83.75 90 LYS A C 1
ATOM 703 O O . LYS A 1 90 ? -7.061 14.757 14.581 1.00 83.75 90 LYS A O 1
ATOM 708 N N . ASP A 1 91 ? -7.878 16.703 15.366 1.00 86.12 91 ASP A N 1
ATOM 709 C CA . ASP A 1 91 ? -7.914 16.296 16.776 1.00 86.12 91 ASP A CA 1
ATOM 710 C C . ASP A 1 91 ? -8.911 15.150 17.014 1.00 86.12 91 ASP A C 1
ATOM 712 O O . ASP A 1 91 ? -8.613 14.207 17.755 1.00 86.12 91 ASP A O 1
ATOM 716 N N . VAL A 1 92 ? -10.065 15.189 16.338 1.00 89.62 92 VAL A N 1
ATOM 717 C CA . VAL A 1 92 ? -11.086 14.133 16.390 1.00 89.62 92 VAL A CA 1
ATOM 718 C C . VAL A 1 92 ? -10.555 12.838 15.778 1.00 89.62 92 VAL A C 1
ATOM 720 O O . VAL A 1 92 ? -10.631 11.808 16.438 1.00 89.62 92 VAL A O 1
ATOM 723 N N . VAL A 1 93 ? -9.950 12.871 14.581 1.00 86.12 93 VAL A N 1
ATOM 724 C CA . VAL A 1 93 ? -9.351 11.675 13.949 1.00 86.12 93 VAL A CA 1
ATOM 725 C C . VAL A 1 93 ? -8.260 11.075 14.837 1.00 86.12 93 VAL A C 1
ATOM 727 O O . VAL A 1 93 ? -8.241 9.865 15.058 1.00 86.12 93 VAL A O 1
ATOM 730 N N . HIS A 1 94 ? -7.370 11.911 15.382 1.00 85.25 94 HIS A N 1
ATOM 731 C CA . HIS A 1 94 ? -6.295 11.457 16.263 1.00 85.25 94 HIS A CA 1
ATOM 732 C C . HIS A 1 94 ? -6.840 10.788 17.534 1.00 85.25 94 HIS A C 1
ATOM 734 O O . HIS A 1 94 ? -6.346 9.737 17.944 1.00 85.25 94 HIS A O 1
ATOM 740 N N . THR A 1 95 ? -7.860 11.381 18.156 1.00 88.56 95 THR A N 1
ATOM 741 C CA . THR A 1 95 ? -8.481 10.833 19.371 1.00 88.56 95 THR A CA 1
ATOM 742 C C . THR A 1 95 ? -9.260 9.556 19.075 1.00 88.56 95 THR A C 1
ATOM 744 O O . THR A 1 95 ? -9.067 8.562 19.770 1.00 88.56 95 THR A O 1
ATOM 747 N N . LEU A 1 96 ? -10.068 9.549 18.011 1.00 90.19 96 LEU A N 1
ATOM 748 C CA . LEU A 1 96 ? -10.829 8.385 17.557 1.00 90.19 96 LEU A CA 1
ATOM 749 C C . LEU A 1 96 ? -9.903 7.192 17.317 1.00 90.19 96 LEU A C 1
ATOM 751 O O . LEU A 1 96 ? -10.137 6.115 17.859 1.00 90.19 96 LEU A O 1
ATOM 755 N N . TYR A 1 97 ? -8.809 7.400 16.581 1.00 85.81 97 TYR A N 1
ATOM 756 C CA . TYR A 1 97 ? -7.776 6.384 16.400 1.00 85.81 97 TYR A CA 1
ATOM 757 C C . TYR A 1 97 ? -7.178 5.926 17.736 1.00 85.81 97 TYR A C 1
ATOM 759 O O . TYR A 1 97 ? -7.094 4.724 17.979 1.00 85.81 97 TYR A O 1
ATOM 767 N N . GLY A 1 98 ? -6.779 6.858 18.610 1.00 85.94 98 GLY A N 1
ATOM 768 C CA . GLY A 1 98 ? -6.200 6.534 19.915 1.00 85.94 98 GLY A CA 1
ATOM 769 C C . GLY A 1 98 ? -7.104 5.622 20.748 1.00 85.94 98 GLY A C 1
ATOM 770 O O . GLY A 1 98 ? -6.625 4.637 21.312 1.00 85.94 98 GLY A O 1
ATOM 771 N N . MET A 1 99 ? -8.411 5.893 20.746 1.00 90.75 99 MET A N 1
ATOM 772 C CA . MET A 1 99 ? -9.413 5.067 21.421 1.00 90.75 99 MET A CA 1
ATOM 773 C C . MET A 1 99 ? -9.616 3.717 20.723 1.00 90.75 99 MET A C 1
ATOM 775 O O . MET A 1 99 ? -9.541 2.680 21.379 1.00 90.75 99 MET A O 1
ATOM 779 N N . CYS A 1 100 ? -9.797 3.693 19.399 1.00 89.50 100 CYS A N 1
ATOM 780 C CA . CYS A 1 100 ? -9.947 2.441 18.647 1.00 89.50 100 CYS A CA 1
ATOM 781 C C . CYS A 1 100 ? -8.741 1.513 18.859 1.00 89.50 100 CYS A C 1
ATOM 783 O O . CYS A 1 100 ? -8.900 0.312 19.058 1.00 89.50 100 CYS A O 1
ATOM 785 N N . ARG A 1 101 ? -7.531 2.083 18.923 1.00 85.81 101 ARG A N 1
ATOM 786 C CA . ARG A 1 101 ? -6.284 1.372 19.226 1.00 85.81 101 ARG A CA 1
ATOM 787 C C . ARG A 1 101 ? -6.230 0.839 20.658 1.00 85.81 101 ARG A C 1
ATOM 789 O O . ARG A 1 101 ? -5.768 -0.279 20.862 1.00 85.81 101 ARG A O 1
ATOM 796 N N . ALA A 1 102 ? -6.636 1.640 21.642 1.00 86.62 102 ALA A N 1
ATOM 797 C CA . ALA A 1 102 ? -6.575 1.263 23.054 1.00 86.62 102 ALA A CA 1
ATOM 798 C C . ALA A 1 102 ? -7.560 0.134 23.394 1.00 86.62 102 ALA A C 1
ATOM 800 O O . ALA A 1 102 ? -7.219 -0.774 24.145 1.00 86.62 102 ALA A O 1
ATOM 801 N N . TYR A 1 103 ? -8.759 0.170 22.809 1.00 88.12 103 TYR A N 1
ATOM 802 C CA . TYR A 1 103 ? -9.833 -0.769 23.138 1.00 88.12 103 TYR A CA 1
ATOM 803 C C . TYR A 1 103 ? -10.030 -1.896 22.119 1.00 88.12 103 TYR A C 1
ATOM 805 O O . TYR A 1 103 ? -10.794 -2.827 22.397 1.00 88.12 103 TYR A O 1
ATOM 813 N N . LEU A 1 104 ? -9.375 -1.818 20.952 1.00 86.12 104 LEU A N 1
ATOM 814 C CA . LEU A 1 104 ? -9.671 -2.651 19.778 1.00 86.12 104 LEU A CA 1
ATOM 815 C C . LEU A 1 104 ? -11.171 -2.622 19.439 1.00 86.12 104 LEU A C 1
ATOM 817 O O . LEU A 1 104 ? -11.804 -3.652 19.213 1.00 86.12 104 LEU A O 1
ATOM 821 N N . LEU A 1 105 ? -11.738 -1.417 19.483 1.00 90.00 105 LEU A N 1
ATOM 822 C CA . LEU A 1 105 ? -13.116 -1.112 19.111 1.00 90.00 105 LEU A CA 1
ATOM 823 C C . LEU A 1 105 ? -13.127 -0.305 17.816 1.00 90.00 105 LEU A C 1
ATOM 825 O O . LEU A 1 105 ? -12.133 0.323 17.456 1.00 90.00 105 LEU A O 1
ATOM 829 N N . TYR A 1 106 ? -14.270 -0.311 17.142 1.00 91.12 106 TYR A N 1
ATOM 830 C CA . TYR A 1 106 ? -14.491 0.394 15.885 1.00 91.12 106 TYR A CA 1
ATOM 831 C C . TYR A 1 106 ? -15.833 1.128 15.952 1.00 91.12 106 TYR A C 1
ATOM 833 O O . TYR A 1 106 ? -16.710 0.696 16.710 1.00 91.12 106 TYR A O 1
ATOM 841 N N . PRO A 1 107 ? -16.037 2.199 15.165 1.00 92.12 107 PRO A N 1
ATOM 842 C CA . PRO A 1 107 ? -17.359 2.788 14.996 1.00 92.12 107 PRO A CA 1
ATOM 843 C C . PRO A 1 107 ? -18.374 1.709 14.608 1.00 92.12 107 PRO A C 1
ATOM 845 O O . PRO A 1 107 ? -18.157 0.964 13.651 1.00 92.12 107 PRO A O 1
ATOM 848 N N . ARG A 1 108 ? -19.491 1.599 15.337 1.00 90.38 108 ARG A N 1
ATOM 849 C CA . ARG A 1 108 ? -20.494 0.545 15.083 1.00 90.38 108 ARG A CA 1
ATOM 850 C C . ARG A 1 108 ? -21.097 0.641 13.685 1.00 90.38 108 ARG A C 1
ATOM 852 O O . ARG A 1 108 ? -21.421 -0.384 13.094 1.00 90.38 108 ARG A O 1
ATOM 859 N N . CYS A 1 109 ? -21.172 1.850 13.131 1.00 87.94 109 CYS A N 1
ATOM 860 C CA . CYS A 1 109 ? -21.588 2.101 11.751 1.00 87.94 109 CYS A CA 1
ATOM 861 C C . CYS A 1 109 ? -20.663 1.450 10.705 1.00 87.94 109 CYS A C 1
ATOM 863 O O . CYS A 1 109 ? -21.080 1.272 9.564 1.00 87.94 109 CYS A O 1
ATOM 865 N N . TYR A 1 110 ? -19.426 1.078 11.060 1.00 90.88 110 TYR A N 1
ATOM 866 C CA . TYR A 1 110 ? -18.522 0.376 10.146 1.00 90.88 110 TYR A CA 1
ATOM 867 C C . TYR A 1 110 ? -18.827 -1.117 10.093 1.00 90.88 110 TYR A C 1
ATOM 869 O O . TYR A 1 110 ? -18.435 -1.770 9.133 1.00 90.88 110 TYR A O 1
ATOM 877 N N . VAL A 1 111 ? -19.495 -1.681 11.102 1.00 89.44 111 VAL A N 1
ATOM 878 C CA . VAL A 1 111 ? -19.740 -3.121 11.165 1.00 89.44 111 VAL A CA 1
ATOM 879 C C . VAL A 1 111 ? -20.804 -3.501 10.141 1.00 89.44 111 VAL A C 1
ATOM 881 O O . VAL A 1 111 ? -21.970 -3.105 10.246 1.00 89.44 111 VAL A O 1
ATOM 884 N N . LEU A 1 112 ? -20.383 -4.285 9.152 1.00 88.06 112 LEU A N 1
ATOM 885 C CA . LEU A 1 112 ? -21.257 -4.858 8.141 1.00 88.06 112 LEU A CA 1
ATOM 886 C C . LEU A 1 112 ? -21.885 -6.150 8.665 1.00 88.06 112 LEU A C 1
ATOM 888 O O . LEU A 1 112 ? -21.230 -6.961 9.324 1.00 88.06 112 LEU A O 1
ATOM 892 N N . LYS A 1 113 ? -23.164 -6.336 8.342 1.00 83.25 113 LYS A N 1
ATOM 893 C CA . LYS A 1 113 ? -23.909 -7.581 8.557 1.00 83.25 113 LYS A CA 1
ATOM 894 C C . LYS A 1 113 ? -24.114 -8.271 7.207 1.00 83.25 113 LYS A C 1
ATOM 896 O O . LYS A 1 113 ? -23.994 -7.627 6.169 1.00 83.25 113 LYS A O 1
ATOM 901 N N . ASP A 1 114 ? -24.403 -9.570 7.231 1.00 83.81 114 ASP A N 1
ATOM 902 C CA . ASP A 1 114 ? -24.805 -10.342 6.044 1.00 83.81 114 ASP A CA 1
ATOM 903 C C . ASP A 1 114 ? -23.768 -10.369 4.899 1.00 83.81 114 ASP A C 1
ATOM 905 O O . ASP A 1 114 ? -24.111 -10.356 3.714 1.00 83.81 114 ASP A O 1
ATOM 909 N N . VAL A 1 115 ? -22.479 -10.424 5.252 1.00 88.38 115 VAL A N 1
ATOM 910 C CA . VAL A 1 115 ? -21.384 -10.638 4.295 1.00 88.38 115 VAL A CA 1
ATOM 911 C C . VAL A 1 115 ? -21.163 -12.136 4.109 1.00 88.38 115 VAL A C 1
ATOM 913 O O . VAL A 1 115 ? -20.809 -12.845 5.049 1.00 88.38 115 VAL A O 1
ATOM 916 N N . ASP A 1 116 ? -21.329 -12.609 2.879 1.00 89.38 116 ASP A N 1
ATOM 917 C CA . ASP A 1 116 ? -20.965 -13.965 2.491 1.00 89.38 116 ASP A CA 1
ATOM 918 C C . ASP A 1 116 ? -19.473 -14.015 2.138 1.00 89.38 116 ASP A C 1
ATOM 920 O O . ASP A 1 116 ? -18.986 -13.345 1.214 1.00 89.38 116 ASP A O 1
ATOM 924 N N . PHE A 1 117 ? -18.743 -14.797 2.927 1.00 85.69 117 PHE A N 1
ATOM 925 C CA . PHE A 1 117 ? -17.305 -14.958 2.824 1.00 85.69 117 PHE A CA 1
ATOM 926 C C . PHE A 1 117 ? -16.983 -15.962 1.715 1.00 85.69 117 PHE A C 1
ATOM 928 O O . PHE A 1 117 ? -17.301 -17.143 1.823 1.00 85.69 117 PHE A O 1
ATOM 935 N N . GLY A 1 118 ? -16.349 -15.495 0.641 1.00 84.88 118 GLY A N 1
ATOM 936 C CA . GLY A 1 118 ? -16.097 -16.329 -0.530 1.00 84.88 118 GLY A CA 1
ATOM 937 C C . GLY A 1 118 ? -14.664 -16.848 -0.629 1.00 84.88 118 GLY A C 1
ATOM 938 O O . GLY A 1 118 ? -14.055 -17.303 0.339 1.00 84.88 118 GLY A O 1
ATOM 939 N N . THR A 1 119 ? -14.137 -16.844 -1.849 1.00 87.38 119 THR A N 1
ATOM 940 C CA . THR A 1 119 ? -12.912 -17.553 -2.223 1.00 87.38 119 THR A CA 1
ATOM 941 C C . THR A 1 119 ? -11.658 -16.749 -1.916 1.00 87.38 119 THR A C 1
ATOM 943 O O . THR A 1 119 ? -11.612 -15.544 -2.164 1.00 87.38 119 THR A O 1
ATOM 946 N N . HIS A 1 120 ? -10.609 -17.433 -1.459 1.00 86.31 120 HIS A N 1
ATOM 947 C CA . HIS A 1 120 ? -9.266 -16.861 -1.388 1.00 86.31 120 HIS A CA 1
ATOM 948 C C . HIS A 1 120 ? -8.781 -16.484 -2.794 1.00 86.31 120 HIS A C 1
ATOM 950 O O . HIS A 1 120 ? -8.916 -17.282 -3.722 1.00 86.31 120 HIS A O 1
ATOM 956 N N . VAL A 1 121 ? -8.215 -15.288 -2.944 1.00 81.12 121 VAL A N 1
ATOM 957 C CA . VAL A 1 121 ? -7.675 -14.789 -4.215 1.00 81.12 121 VAL A CA 1
ATOM 958 C C . VAL A 1 121 ? -6.156 -14.759 -4.163 1.00 81.12 121 VAL A C 1
ATOM 960 O O . VAL A 1 121 ? -5.493 -15.371 -4.993 1.00 81.12 121 VAL A O 1
ATOM 963 N N . THR A 1 122 ? -5.600 -14.036 -3.195 1.00 75.06 122 THR A N 1
ATOM 964 C CA . THR A 1 122 ? -4.156 -13.835 -3.078 1.00 75.06 122 THR A CA 1
ATOM 965 C C . THR A 1 122 ? -3.773 -13.527 -1.640 1.00 75.06 122 THR A C 1
ATOM 967 O O . THR A 1 122 ? -4.611 -13.133 -0.831 1.00 75.06 122 THR A O 1
ATOM 970 N N . GLY A 1 123 ? -2.493 -13.687 -1.334 1.00 63.09 123 GLY A N 1
ATOM 971 C CA . GLY A 1 123 ? -1.935 -13.478 -0.014 1.00 63.09 123 GLY A CA 1
ATOM 972 C C . GLY A 1 123 ? -0.740 -12.531 -0.048 1.00 63.09 123 GLY A C 1
ATOM 973 O O . GLY A 1 123 ? 0.190 -12.727 -0.829 1.00 63.09 123 GLY A O 1
ATOM 974 N N . GLY A 1 124 ? -0.756 -11.522 0.821 1.00 57.50 124 GLY A N 1
ATOM 975 C CA . GLY A 1 124 ? 0.353 -10.609 1.098 1.00 57.50 124 GLY A CA 1
ATOM 976 C C . GLY A 1 124 ? 1.226 -11.078 2.268 1.00 57.50 124 GLY A C 1
ATOM 977 O O . GLY A 1 124 ? 1.132 -12.217 2.717 1.00 57.50 124 GLY A O 1
ATOM 978 N N . GLY A 1 125 ? 2.083 -10.196 2.792 1.00 52.28 125 GLY A N 1
ATOM 979 C CA . GLY A 1 125 ? 2.922 -10.506 3.962 1.00 52.28 125 GLY A CA 1
ATOM 980 C C . GLY A 1 125 ? 2.114 -10.704 5.254 1.00 52.28 125 GLY A C 1
ATOM 981 O O . GLY A 1 125 ? 2.393 -11.615 6.026 1.00 52.28 125 GLY A O 1
ATOM 982 N N . PHE A 1 126 ? 1.062 -9.899 5.455 1.00 60.03 126 PHE A N 1
ATOM 983 C CA . PHE A 1 126 ? 0.293 -9.858 6.713 1.00 60.03 126 PHE A CA 1
ATOM 984 C C . PHE A 1 126 ? -1.229 -9.943 6.529 1.00 60.03 126 PHE A C 1
ATOM 986 O O . PHE A 1 126 ? -1.976 -9.901 7.509 1.00 60.03 126 PHE A O 1
ATOM 993 N N . SER A 1 127 ? -1.702 -10.056 5.290 1.00 71.12 127 SER A N 1
ATOM 994 C CA . SER A 1 127 ? -3.122 -10.208 4.976 1.00 71.12 127 SER A CA 1
ATOM 995 C C . SER A 1 127 ? -3.357 -11.161 3.826 1.00 71.12 127 SER A C 1
ATOM 997 O O . SER A 1 127 ? -2.513 -11.324 2.950 1.00 71.12 127 SER A O 1
ATOM 999 N N . ASP A 1 128 ? -4.542 -11.747 3.839 1.00 80.00 128 ASP A N 1
ATOM 1000 C CA . ASP A 1 128 ? -5.118 -12.479 2.726 1.00 80.00 128 ASP A CA 1
ATOM 1001 C C . ASP A 1 128 ? -6.247 -11.663 2.112 1.00 80.00 128 ASP A C 1
ATOM 1003 O O . ASP A 1 128 ? -7.027 -11.026 2.821 1.00 80.00 128 ASP A O 1
ATOM 1007 N N . ILE A 1 129 ? -6.350 -11.704 0.792 1.00 86.06 129 ILE A N 1
ATOM 1008 C CA . ILE A 1 129 ? -7.439 -11.100 0.040 1.00 86.06 129 ILE A CA 1
ATOM 1009 C C . ILE A 1 129 ? -8.405 -12.205 -0.369 1.00 86.06 129 ILE A C 1
ATOM 1011 O O . ILE A 1 129 ? -8.038 -13.153 -1.068 1.00 86.06 129 ILE A O 1
ATOM 1015 N N . TYR A 1 130 ? -9.657 -12.055 0.049 1.00 89.62 130 TYR A N 1
ATOM 1016 C CA . TYR A 1 130 ? -10.766 -12.909 -0.349 1.00 89.62 130 TYR A CA 1
ATOM 1017 C C . TYR A 1 130 ? -11.765 -12.113 -1.180 1.00 89.62 130 TYR A C 1
ATOM 1019 O O . TYR A 1 130 ? -11.982 -10.921 -0.962 1.00 89.62 130 TYR A O 1
ATOM 1027 N N . ARG A 1 131 ? -12.419 -12.800 -2.111 1.00 93.06 131 ARG A N 1
ATOM 1028 C CA . ARG A 1 131 ? -13.569 -12.277 -2.840 1.00 93.06 131 ARG A CA 1
ATOM 1029 C C . ARG A 1 131 ? -14.835 -12.823 -2.201 1.00 93.06 131 ARG A C 1
ATOM 1031 O O . ARG A 1 131 ? -15.025 -14.032 -2.182 1.00 93.06 131 ARG A O 1
ATOM 1038 N N . GLY A 1 132 ? -15.692 -11.946 -1.699 1.00 93.25 132 GLY A N 1
ATOM 1039 C CA . GLY A 1 132 ? -16.983 -12.296 -1.102 1.00 93.25 132 GLY A CA 1
ATOM 1040 C C . GLY A 1 132 ? -18.124 -11.519 -1.743 1.00 93.25 132 GLY A C 1
ATOM 1041 O O . GLY A 1 132 ? -17.975 -10.968 -2.838 1.00 93.25 132 GLY A O 1
ATOM 1042 N N . ARG A 1 133 ? -19.273 -11.472 -1.068 1.00 92.31 133 ARG A N 1
ATOM 1043 C CA . ARG A 1 133 ? -20.450 -10.732 -1.543 1.00 92.31 133 ARG A CA 1
ATOM 1044 C C . ARG A 1 133 ? -21.357 -10.277 -0.405 1.00 92.31 133 ARG A C 1
ATOM 1046 O O . ARG A 1 133 ? -21.429 -10.929 0.628 1.00 92.31 133 ARG A O 1
ATOM 1053 N N . ALA A 1 134 ? -22.095 -9.198 -0.631 1.00 88.12 134 ALA A N 1
ATOM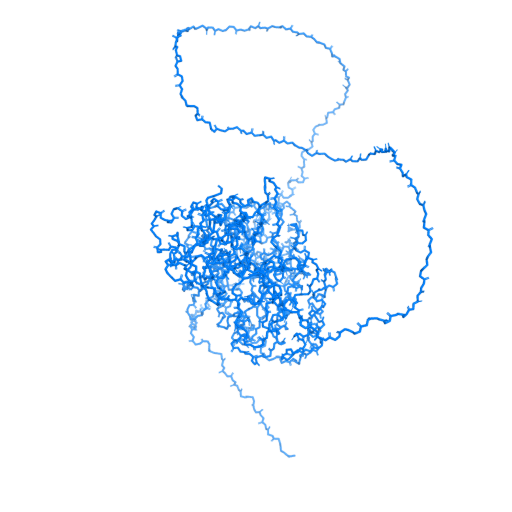 1054 C CA . ALA A 1 134 ? -23.265 -8.827 0.162 1.00 88.12 134 ALA A CA 1
ATOM 1055 C C . ALA A 1 134 ? -24.465 -8.743 -0.788 1.00 88.12 134 ALA A C 1
ATOM 1057 O O . ALA A 1 134 ? -24.539 -7.867 -1.656 1.00 88.12 134 ALA A O 1
ATOM 1058 N N . GLY A 1 135 ? -25.369 -9.721 -0.701 1.00 86.19 135 GLY A N 1
ATOM 1059 C CA . GLY A 1 135 ? -26.383 -9.939 -1.732 1.00 86.19 135 GLY A CA 1
ATOM 1060 C C . GLY A 1 135 ? -25.741 -10.193 -3.104 1.00 86.19 135 GLY A C 1
ATOM 1061 O O . GLY A 1 135 ? -25.020 -11.172 -3.282 1.00 86.19 135 GLY A O 1
ATOM 1062 N N . GLN A 1 136 ? -26.003 -9.307 -4.071 1.00 84.94 136 GLN A N 1
ATOM 1063 C CA . GLN A 1 136 ? -25.409 -9.358 -5.417 1.00 84.94 136 GLN A CA 1
ATOM 1064 C C . GLN A 1 136 ? -24.124 -8.527 -5.554 1.00 84.94 136 GLN A C 1
ATOM 1066 O O . GLN A 1 136 ? -23.440 -8.639 -6.569 1.00 84.94 136 GLN A O 1
ATOM 1071 N N . GLN A 1 137 ? -23.781 -7.700 -4.561 1.00 85.19 137 GLN A N 1
ATOM 1072 C CA . GLN A 1 137 ? -22.613 -6.828 -4.644 1.00 85.19 137 GLN A CA 1
ATOM 1073 C C . GLN A 1 137 ? -21.338 -7.632 -4.360 1.00 85.19 137 GLN A C 1
ATOM 1075 O O . GLN A 1 137 ? -21.217 -8.175 -3.258 1.00 85.19 137 GLN A O 1
ATOM 1080 N N . PRO A 1 138 ? -20.374 -7.706 -5.294 1.00 92.31 138 PRO A N 1
ATOM 1081 C CA . PRO A 1 138 ? -19.105 -8.375 -5.048 1.00 92.31 138 PRO A CA 1
ATOM 1082 C C . PRO A 1 138 ? -18.205 -7.515 -4.151 1.00 92.31 138 PRO A C 1
ATOM 1084 O O . PRO A 1 138 ? -18.094 -6.300 -4.325 1.00 92.31 138 PRO A O 1
ATOM 1087 N N . LEU A 1 139 ? -17.539 -8.163 -3.197 1.00 94.19 139 LEU A N 1
ATOM 1088 C CA . LEU A 1 139 ? -16.728 -7.517 -2.167 1.00 94.19 139 LEU A CA 1
ATOM 1089 C C . LEU A 1 139 ? -15.288 -8.024 -2.187 1.00 94.19 139 LEU A C 1
ATOM 1091 O O . LEU A 1 139 ? -15.036 -9.207 -2.424 1.00 94.19 139 LEU A O 1
ATOM 1095 N N . CYS A 1 140 ? -14.357 -7.128 -1.876 1.00 94.44 140 CYS A N 1
ATOM 1096 C CA . CYS A 1 140 ? -12.996 -7.459 -1.486 1.00 94.44 140 CYS A CA 1
ATOM 1097 C C . CYS A 1 140 ? -12.918 -7.492 0.045 1.00 94.44 140 CYS A C 1
ATOM 1099 O O . CYS A 1 140 ? -13.360 -6.557 0.716 1.00 94.44 140 CYS A O 1
ATOM 1101 N N . LEU A 1 141 ? -12.385 -8.583 0.594 1.00 92.88 141 LEU A N 1
ATOM 1102 C CA . LEU A 1 141 ? -12.194 -8.780 2.025 1.00 92.88 141 LEU A CA 1
ATOM 1103 C C . LEU A 1 141 ? -10.697 -8.915 2.290 1.00 92.88 141 LEU A C 1
ATOM 1105 O O . LEU A 1 141 ? -10.096 -9.944 1.972 1.00 92.88 141 LEU A O 1
ATOM 1109 N N . LYS A 1 142 ? -10.104 -7.887 2.897 1.00 90.00 142 LYS A N 1
ATOM 1110 C CA . LYS A 1 142 ? -8.719 -7.917 3.373 1.00 90.00 142 LYS A CA 1
ATOM 1111 C C . LYS A 1 142 ? -8.697 -8.463 4.795 1.00 90.00 142 LYS A C 1
ATOM 1113 O O . LYS A 1 142 ? -9.114 -7.786 5.734 1.00 90.00 142 LYS A O 1
ATOM 1118 N N . VAL A 1 143 ? -8.246 -9.703 4.940 1.00 84.44 143 VAL A N 1
ATOM 1119 C CA . VAL A 1 143 ? -8.271 -10.481 6.182 1.00 84.44 143 VAL A CA 1
ATOM 1120 C C . VAL A 1 143 ? -6.898 -10.463 6.832 1.00 84.44 143 VAL A C 1
ATOM 1122 O O . VAL A 1 143 ? -5.906 -10.814 6.201 1.00 84.44 143 VAL A O 1
ATOM 1125 N N . VAL A 1 144 ? -6.835 -10.097 8.110 1.00 74.88 144 VAL A N 1
ATOM 1126 C CA . VAL A 1 144 ? -5.584 -10.100 8.881 1.00 74.88 144 VAL A CA 1
ATOM 1127 C C . VAL A 1 144 ? -5.112 -11.533 9.149 1.00 74.88 144 VAL A C 1
ATOM 1129 O O . VAL A 1 144 ? -5.876 -12.345 9.683 1.00 74.88 144 VAL A O 1
ATOM 1132 N N . ARG A 1 145 ? -3.842 -11.847 8.849 1.00 69.00 145 ARG A N 1
ATOM 1133 C CA . ARG A 1 145 ? -3.216 -13.111 9.273 1.00 69.00 145 ARG A CA 1
ATOM 1134 C C . ARG A 1 145 ? -2.676 -12.989 10.693 1.00 69.00 145 ARG A C 1
ATOM 1136 O O . ARG A 1 145 ? -1.781 -12.192 10.955 1.00 69.00 145 ARG A O 1
ATOM 1143 N N . LEU A 1 146 ? -3.186 -13.810 11.606 1.00 64.88 146 LEU A N 1
ATOM 1144 C CA . LEU A 1 146 ? -2.707 -13.878 12.987 1.00 64.88 146 LEU A CA 1
ATOM 1145 C C . LEU A 1 146 ? -1.828 -15.128 13.150 1.00 64.88 146 LEU A C 1
ATOM 1147 O O . LEU A 1 146 ? -2.348 -16.239 13.190 1.00 64.88 146 LEU A O 1
ATOM 1151 N N . PHE A 1 147 ? -0.504 -14.953 13.215 1.00 53.59 147 PHE A N 1
ATOM 1152 C CA . PHE A 1 147 ? 0.457 -16.064 13.312 1.00 53.59 147 PHE A CA 1
ATOM 1153 C C . PHE A 1 147 ? 0.759 -16.484 14.768 1.00 53.59 147 PHE A C 1
ATOM 1155 O O . PHE A 1 147 ? 0.919 -17.674 15.034 1.00 53.59 147 PHE A O 1
ATOM 1162 N N . GLN A 1 148 ? 0.794 -15.538 15.726 1.00 46.22 148 GLN A N 1
ATOM 1163 C CA . GLN A 1 148 ? 1.014 -15.775 17.168 1.00 46.22 148 GLN A CA 1
ATOM 1164 C C . GLN A 1 148 ? 0.216 -14.799 18.059 1.00 46.22 148 GLN A C 1
ATOM 1166 O O . GLN A 1 148 ? -0.129 -13.694 17.646 1.00 46.22 148 GLN A O 1
ATOM 1171 N N . LYS A 1 149 ? -0.049 -15.190 19.317 1.00 47.94 149 LYS A N 1
ATOM 1172 C CA . LYS A 1 149 ? -0.922 -14.469 20.274 1.00 47.94 149 LYS A CA 1
ATOM 1173 C C . LYS A 1 149 ? -0.368 -13.115 20.766 1.00 47.94 149 LYS A C 1
ATOM 1175 O O . LYS A 1 149 ? -1.145 -12.260 21.171 1.00 47.94 149 LYS A O 1
ATOM 1180 N N . SER A 1 150 ? 0.953 -12.926 20.774 1.00 44.50 150 SER A N 1
ATOM 1181 C CA . SER A 1 150 ? 1.613 -11.667 21.173 1.00 44.50 150 SER A CA 1
ATOM 1182 C C . SER A 1 150 ? 1.775 -10.689 20.003 1.00 44.50 150 SER A C 1
ATOM 1184 O O . SER A 1 150 ? 1.666 -9.482 20.191 1.00 44.50 150 SER A O 1
ATOM 1186 N N . GLU A 1 151 ? 1.966 -11.197 18.783 1.00 53.03 151 GLU A N 1
ATOM 1187 C CA . GLU A 1 151 ? 2.049 -10.398 17.549 1.00 53.03 151 GLU A CA 1
ATOM 1188 C C . GLU A 1 151 ? 0.662 -9.943 17.058 1.00 53.03 151 GLU A C 1
ATOM 1190 O O . GLU A 1 151 ? 0.543 -8.937 16.355 1.00 53.03 151 GLU A O 1
ATOM 1195 N N . SER A 1 152 ? -0.409 -10.633 17.476 1.00 63.00 152 SER A N 1
ATOM 1196 C CA . SER A 1 152 ? -1.777 -10.316 17.064 1.00 63.00 152 SER A CA 1
ATOM 1197 C C . SER A 1 152 ? -2.269 -8.949 17.538 1.00 63.00 152 SER A C 1
ATOM 1199 O O . SER A 1 152 ? -2.996 -8.293 16.804 1.00 63.00 152 SER A O 1
ATOM 1201 N N . GLU A 1 153 ? -1.885 -8.479 18.730 1.00 71.25 153 GLU A N 1
ATOM 1202 C CA . GLU A 1 153 ? -2.425 -7.218 19.262 1.00 71.25 153 GLU A CA 1
ATOM 1203 C C . GLU A 1 153 ? -1.834 -5.991 18.557 1.00 71.25 153 GLU A C 1
ATOM 1205 O O . GLU A 1 153 ? -2.571 -5.088 18.164 1.00 71.25 153 GLU A O 1
ATOM 1210 N N . ALA A 1 154 ? -0.515 -5.970 18.340 1.00 72.00 154 ALA A N 1
ATOM 1211 C CA . ALA A 1 154 ? 0.144 -4.904 17.588 1.00 72.00 154 ALA A CA 1
ATOM 1212 C C . ALA A 1 154 ? -0.392 -4.828 16.149 1.00 72.00 154 ALA A C 1
ATOM 1214 O O . ALA A 1 154 ? -0.688 -3.741 15.654 1.00 72.00 154 ALA A O 1
ATOM 1215 N N . LEU A 1 155 ? -0.600 -5.982 15.509 1.00 71.06 155 LEU A N 1
ATOM 1216 C CA . LEU A 1 155 ? -1.183 -6.060 14.175 1.00 71.06 155 LEU A CA 1
ATOM 1217 C C . LEU A 1 155 ? -2.626 -5.533 14.152 1.00 71.06 155 LEU A C 1
ATOM 1219 O O . LEU A 1 155 ? -2.944 -4.669 13.340 1.00 71.06 155 LEU A O 1
ATOM 1223 N N . LEU A 1 156 ? -3.479 -5.957 15.088 1.00 77.12 156 LEU A N 1
ATOM 1224 C CA . LEU A 1 156 ? -4.852 -5.450 15.203 1.00 77.12 156 LEU A CA 1
ATOM 1225 C C . LEU A 1 156 ? -4.898 -3.934 15.455 1.00 77.12 156 LEU A C 1
ATOM 1227 O O . LEU A 1 156 ? -5.740 -3.246 14.882 1.00 77.12 156 LEU A O 1
ATOM 1231 N N . LYS A 1 157 ? -3.963 -3.390 16.245 1.00 79.00 157 LYS A N 1
ATOM 1232 C CA . LYS A 1 157 ? -3.810 -1.940 16.455 1.00 79.00 157 LYS A CA 1
ATOM 1233 C C . LYS A 1 157 ? -3.481 -1.190 15.159 1.00 79.00 157 LYS A C 1
ATOM 1235 O O . LYS A 1 157 ? -4.002 -0.094 14.950 1.00 79.00 157 LYS A O 1
ATOM 1240 N N . MET A 1 158 ? -2.651 -1.764 14.284 1.00 74.06 158 MET A N 1
ATOM 1241 C CA . MET A 1 158 ? -2.359 -1.180 12.966 1.00 74.06 158 MET A CA 1
ATOM 1242 C C . MET A 1 158 ? -3.594 -1.194 12.057 1.00 74.06 158 MET A C 1
ATOM 1244 O O . MET A 1 158 ? -3.912 -0.172 11.451 1.00 74.06 158 MET A O 1
ATOM 1248 N N . TYR A 1 159 ? -4.344 -2.299 12.030 1.00 78.69 159 TYR A N 1
ATOM 1249 C CA . TYR A 1 159 ? -5.583 -2.407 11.248 1.00 78.69 159 TYR A CA 1
ATOM 1250 C C . TYR A 1 159 ? -6.697 -1.491 11.761 1.00 78.69 159 TYR A C 1
ATOM 1252 O O . TYR A 1 159 ? -7.449 -0.936 10.961 1.00 78.69 159 TYR A O 1
ATOM 1260 N N . ALA A 1 160 ? -6.770 -1.256 13.075 1.00 82.69 160 ALA A N 1
ATOM 1261 C CA . ALA A 1 160 ? -7.658 -0.246 13.638 1.00 82.69 160 ALA A CA 1
ATOM 1262 C C . ALA A 1 160 ? -7.348 1.143 13.066 1.00 82.69 160 ALA A C 1
ATOM 1264 O O . ALA A 1 160 ? -8.260 1.867 12.673 1.00 82.69 160 ALA A O 1
ATOM 1265 N N . LYS A 1 161 ? -6.065 1.506 12.939 1.00 78.50 161 LYS A N 1
ATOM 1266 C CA . LYS A 1 161 ? -5.682 2.768 12.292 1.00 78.50 161 LYS A CA 1
ATOM 1267 C C . LYS A 1 161 ? -6.097 2.813 10.829 1.00 78.50 161 LYS A C 1
ATOM 1269 O O . LYS A 1 161 ? -6.666 3.814 10.401 1.00 78.50 161 LYS A O 1
ATOM 1274 N N . GLU A 1 162 ? -5.792 1.753 10.084 1.00 83.81 162 GLU A N 1
ATOM 1275 C CA . GLU A 1 162 ? -6.122 1.655 8.663 1.00 83.81 162 GLU A CA 1
ATOM 1276 C C . GLU A 1 162 ? -7.628 1.840 8.450 1.00 83.81 162 GLU A C 1
ATOM 1278 O O . GLU A 1 162 ? -8.026 2.693 7.663 1.00 83.81 162 GLU A O 1
ATOM 1283 N N . ALA A 1 163 ? -8.467 1.159 9.237 1.00 88.25 163 ALA A N 1
ATOM 1284 C CA . ALA A 1 163 ? -9.921 1.298 9.175 1.00 88.25 163 ALA A CA 1
ATOM 1285 C C . ALA A 1 163 ? -10.399 2.738 9.430 1.00 88.25 163 ALA A C 1
ATOM 1287 O O . ALA A 1 163 ? -11.262 3.230 8.707 1.00 88.25 163 ALA A O 1
ATOM 1288 N N . ILE A 1 164 ? -9.843 3.436 10.429 1.00 87.94 164 ILE A N 1
ATOM 1289 C CA . ILE A 1 164 ? -10.243 4.819 10.744 1.00 87.94 164 ILE A CA 1
ATOM 1290 C C . ILE A 1 164 ? -9.786 5.803 9.665 1.00 87.94 164 ILE A C 1
ATOM 1292 O O . ILE A 1 164 ? -10.561 6.674 9.267 1.00 87.94 164 ILE A O 1
ATOM 1296 N N . LEU A 1 165 ? -8.551 5.678 9.171 1.00 84.44 165 LEU A N 1
ATOM 1297 C CA . LEU A 1 165 ? -8.053 6.538 8.096 1.00 84.44 165 LEU A CA 1
ATOM 1298 C C . LEU A 1 165 ? -8.831 6.305 6.799 1.00 84.44 165 LEU A C 1
ATOM 1300 O O . LEU A 1 165 ? -9.273 7.263 6.167 1.00 84.44 165 LEU A O 1
ATOM 1304 N N . TRP A 1 166 ? -9.043 5.043 6.434 1.00 89.19 166 TRP A N 1
ATOM 1305 C CA . TRP A 1 166 ? -9.747 4.667 5.217 1.00 89.19 166 TRP A CA 1
ATOM 1306 C C . TRP A 1 166 ? -11.236 5.020 5.284 1.00 89.19 166 TRP A C 1
ATOM 1308 O O . TRP A 1 166 ? -11.774 5.601 4.344 1.00 89.19 166 TRP A O 1
ATOM 1318 N N . GLY A 1 167 ? -11.890 4.788 6.424 1.00 87.50 167 GLY A N 1
ATOM 1319 C CA . GLY A 1 167 ? -13.291 5.151 6.643 1.00 87.50 167 GLY A CA 1
ATOM 1320 C C . GLY A 1 167 ? -13.581 6.648 6.566 1.00 87.50 167 GLY A C 1
ATOM 1321 O O . GLY A 1 167 ? -14.728 7.025 6.318 1.00 87.50 167 GLY A O 1
ATOM 1322 N N . ASN A 1 168 ? -12.547 7.485 6.702 1.00 84.38 168 ASN A N 1
ATOM 1323 C CA . ASN A 1 168 ? -12.620 8.939 6.578 1.00 84.38 168 ASN A CA 1
ATOM 1324 C C . ASN A 1 168 ? -12.074 9.485 5.246 1.00 84.38 168 ASN A C 1
ATOM 1326 O O . ASN A 1 168 ? -12.213 10.686 4.993 1.00 84.38 168 ASN A O 1
ATOM 1330 N N . ALA A 1 169 ? -11.514 8.636 4.381 1.00 86.56 169 ALA A N 1
ATOM 1331 C CA . ALA A 1 169 ? -11.008 9.014 3.067 1.00 86.56 169 ALA A CA 1
ATOM 1332 C C . ALA A 1 169 ? -12.108 8.894 1.995 1.00 86.56 169 ALA A C 1
ATOM 1334 O O . ALA A 1 169 ? -12.586 7.807 1.677 1.00 86.56 169 ALA A O 1
ATOM 1335 N N . HIS A 1 170 ? -12.498 10.032 1.425 1.00 86.12 170 HIS A N 1
ATOM 1336 C CA . HIS A 1 170 ? -13.584 10.164 0.454 1.00 86.12 170 HIS A CA 1
ATOM 1337 C C . HIS A 1 170 ? -13.098 10.937 -0.770 1.00 86.12 170 HIS A C 1
ATOM 1339 O O . HIS A 1 170 ? -13.036 12.168 -0.755 1.00 86.12 170 HIS A O 1
ATOM 1345 N N . HIS A 1 171 ? -12.738 10.207 -1.823 1.00 88.56 171 HIS A N 1
ATOM 1346 C CA . HIS A 1 171 ? -12.277 10.780 -3.081 1.00 88.56 171 HIS A CA 1
ATOM 1347 C C . HIS A 1 171 ? -12.444 9.761 -4.224 1.00 88.56 171 HIS A C 1
ATOM 1349 O O . HIS A 1 171 ? -12.214 8.578 -3.976 1.00 88.56 171 HIS A O 1
ATOM 1355 N N . PRO A 1 172 ? -12.781 10.172 -5.465 1.00 89.69 172 PRO A N 1
ATOM 1356 C CA . PRO A 1 172 ? -12.966 9.244 -6.591 1.00 89.69 172 PRO A CA 1
ATOM 1357 C C . PRO A 1 172 ? -11.742 8.369 -6.892 1.00 89.69 172 PRO A C 1
ATOM 1359 O O . PRO A 1 172 ? -11.873 7.218 -7.283 1.00 89.69 172 PRO A O 1
ATOM 1362 N N . ASN A 1 173 ? -10.538 8.897 -6.666 1.00 94.75 173 ASN A N 1
ATOM 1363 C CA . ASN A 1 173 ? -9.280 8.174 -6.886 1.00 94.75 173 ASN A CA 1
ATOM 1364 C C . ASN A 1 173 ? -8.730 7.488 -5.625 1.00 94.75 173 ASN A C 1
ATOM 1366 O O . ASN A 1 173 ? -7.532 7.234 -5.533 1.00 94.75 173 ASN A O 1
ATOM 1370 N N . ILE A 1 174 ? -9.586 7.203 -4.644 1.00 93.56 174 ILE A N 1
ATOM 1371 C CA . ILE A 1 174 ? -9.276 6.391 -3.465 1.00 93.56 174 ILE A CA 1
ATOM 1372 C C . ILE A 1 174 ? -10.298 5.260 -3.415 1.00 93.56 174 ILE A C 1
ATOM 1374 O O . ILE A 1 174 ? -11.494 5.509 -3.557 1.00 93.56 174 ILE A O 1
ATOM 1378 N N . VAL A 1 175 ? -9.847 4.019 -3.218 1.00 93.25 175 VAL A N 1
ATOM 1379 C CA . VAL A 1 175 ? -10.767 2.876 -3.145 1.00 93.25 175 VAL A CA 1
ATOM 1380 C C . VAL A 1 175 ? -11.790 3.120 -2.024 1.00 93.25 175 VAL A C 1
ATOM 1382 O O . VAL A 1 175 ? -11.398 3.506 -0.923 1.00 93.25 175 VAL A O 1
ATOM 1385 N N . PRO A 1 176 ? -13.100 2.920 -2.248 1.00 91.12 176 PRO A N 1
ATOM 1386 C CA . PRO A 1 176 ? -14.100 3.117 -1.205 1.00 91.12 176 PRO A CA 1
ATOM 1387 C C . PRO A 1 176 ? -13.952 2.139 -0.034 1.00 91.12 176 PRO A C 1
ATOM 1389 O O . PRO A 1 176 ? -13.867 0.930 -0.233 1.00 91.12 176 PRO A O 1
ATOM 1392 N N . PHE A 1 177 ? -14.026 2.650 1.196 1.00 91.06 177 PHE A N 1
ATOM 1393 C CA . PHE A 1 177 ? -14.214 1.820 2.386 1.00 91.06 177 PHE A CA 1
ATOM 1394 C C . PHE A 1 177 ? -15.699 1.578 2.648 1.00 91.06 177 PHE A C 1
ATOM 1396 O O . PHE A 1 177 ? -16.440 2.533 2.917 1.00 91.06 177 PHE A O 1
ATOM 1403 N N . TYR A 1 178 ? -16.131 0.320 2.606 1.00 90.56 178 TYR A N 1
ATOM 1404 C CA . TYR A 1 178 ? -17.495 -0.054 2.981 1.00 90.56 178 TYR A CA 1
ATOM 1405 C C . TYR A 1 178 ? -17.625 -0.264 4.484 1.00 90.56 178 TYR A C 1
ATOM 1407 O O . TYR A 1 178 ? -18.584 0.226 5.075 1.00 90.56 178 TYR A O 1
ATOM 1415 N N . GLY A 1 179 ? -16.644 -0.899 5.120 1.00 91.19 179 GLY A N 1
ATOM 1416 C CA . GLY A 1 179 ? -16.704 -1.163 6.549 1.00 91.19 179 GLY A CA 1
ATOM 1417 C C . GLY A 1 179 ? -15.769 -2.277 6.985 1.00 91.19 179 GLY A C 1
ATOM 1418 O O . GLY A 1 179 ? -14.817 -2.632 6.290 1.00 91.19 179 GLY A O 1
ATOM 1419 N N . ILE A 1 180 ? -16.075 -2.845 8.143 1.00 91.56 180 ILE A N 1
ATOM 1420 C CA . ILE A 1 180 ? -15.415 -4.022 8.685 1.00 91.56 180 ILE A CA 1
ATOM 1421 C C . ILE A 1 180 ? -16.393 -5.185 8.787 1.00 91.56 180 ILE A C 1
ATOM 1423 O O . ILE A 1 180 ? -17.591 -5.001 9.005 1.00 91.56 180 ILE A O 1
ATOM 1427 N N . PHE A 1 181 ? -15.858 -6.392 8.691 1.00 90.00 181 PHE A N 1
ATOM 1428 C CA . PHE A 1 181 ? -16.586 -7.621 8.961 1.00 90.00 181 PHE A CA 1
ATOM 1429 C C . PHE A 1 181 ? -15.786 -8.480 9.937 1.00 90.00 181 PHE A C 1
ATOM 1431 O O . PHE A 1 181 ? -14.577 -8.655 9.774 1.00 90.00 181 PHE A O 1
ATOM 1438 N N . PHE A 1 182 ? -16.454 -9.009 10.957 1.00 87.56 182 PHE A N 1
ATOM 1439 C CA . PHE A 1 182 ? -15.853 -9.957 11.887 1.00 87.56 182 PHE A CA 1
ATOM 1440 C C . PHE A 1 182 ? -16.219 -11.366 11.444 1.00 87.56 182 PHE A C 1
ATOM 1442 O O . PHE A 1 182 ? -17.395 -11.718 11.408 1.00 87.56 182 PHE A O 1
ATOM 1449 N N . ARG A 1 183 ? -15.211 -12.167 11.095 1.00 79.06 183 ARG A N 1
ATOM 1450 C CA . ARG A 1 183 ? -15.435 -13.539 10.619 1.00 79.06 183 ARG A CA 1
ATOM 1451 C C . ARG A 1 183 ? -15.804 -14.506 11.743 1.00 79.06 183 ARG A C 1
ATOM 1453 O O . ARG A 1 183 ? -16.423 -15.533 11.485 1.00 79.06 183 ARG A O 1
ATOM 1460 N N . ASP A 1 184 ? -15.409 -14.191 12.969 1.00 75.12 184 ASP A N 1
ATOM 1461 C CA . ASP A 1 184 ? -15.739 -14.975 14.150 1.00 75.12 184 ASP A CA 1
ATOM 1462 C C . ASP A 1 184 ? -16.591 -14.164 15.133 1.00 75.12 184 ASP A C 1
ATOM 1464 O O . ASP A 1 184 ? -16.464 -12.942 15.238 1.00 75.12 184 ASP A O 1
ATOM 1468 N N . GLU A 1 185 ? -17.452 -14.863 15.877 1.00 69.56 185 GLU A N 1
ATOM 1469 C CA . GLU A 1 185 ? -18.307 -14.264 16.912 1.00 69.56 185 GLU A CA 1
ATOM 1470 C C . GLU A 1 185 ? -17.494 -13.625 18.047 1.00 69.56 185 GLU A C 1
ATOM 1472 O O . GLU A 1 185 ? -17.966 -12.713 18.722 1.00 69.56 185 GLU A O 1
ATOM 1477 N N . ALA A 1 186 ? -16.247 -14.069 18.237 1.00 66.94 186 ALA A N 1
ATOM 1478 C CA . ALA A 1 186 ? -15.324 -13.514 19.219 1.00 66.94 186 ALA A CA 1
ATOM 1479 C C . ALA A 1 186 ? -14.651 -12.203 18.755 1.00 66.94 186 ALA A C 1
ATOM 1481 O O . ALA A 1 186 ? -13.856 -11.642 19.512 1.00 66.94 186 ALA A O 1
ATOM 1482 N N . GLN A 1 187 ? -14.963 -11.720 17.544 1.00 70.62 187 GLN A N 1
ATOM 1483 C CA . GLN A 1 187 ? -14.437 -10.510 16.909 1.00 70.62 187 GLN A CA 1
ATOM 1484 C C . GLN A 1 187 ? -12.905 -10.447 16.785 1.00 70.62 187 GLN A C 1
ATOM 1486 O O . GLN A 1 187 ? -12.316 -9.365 16.763 1.00 70.62 187 GLN A O 1
ATOM 1491 N N . LYS A 1 188 ? -12.232 -11.598 16.693 1.00 68.56 188 LYS A N 1
ATOM 1492 C CA . LYS A 1 188 ? -10.761 -11.666 16.641 1.00 68.56 188 LYS A CA 1
ATOM 1493 C C . LYS A 1 188 ? -10.214 -11.560 15.225 1.00 68.56 188 LYS A C 1
ATOM 1495 O O . LYS A 1 188 ? -9.117 -11.037 15.040 1.00 68.56 188 LYS A O 1
ATOM 1500 N N . GLN A 1 189 ? -10.964 -12.019 14.230 1.00 77.62 189 GLN A N 1
ATOM 1501 C CA . GLN A 1 189 ? -10.580 -11.955 12.826 1.00 77.62 189 GLN A CA 1
ATOM 1502 C C . GLN A 1 189 ? -11.328 -10.826 12.105 1.00 77.62 189 GLN A C 1
ATOM 1504 O O . GLN A 1 189 ? -12.429 -11.006 11.577 1.00 77.62 189 GLN A O 1
ATOM 1509 N N . VAL A 1 190 ? -10.703 -9.646 12.107 1.00 84.62 190 VAL A N 1
ATOM 1510 C CA . VAL A 1 190 ? -11.199 -8.443 11.425 1.00 84.62 190 VAL A CA 1
ATOM 1511 C C . VAL A 1 190 ? -10.903 -8.529 9.931 1.00 84.62 190 VAL A C 1
ATOM 1513 O O . VAL A 1 190 ? -9.792 -8.870 9.522 1.00 84.62 190 VAL A O 1
ATOM 1516 N N . CYS A 1 191 ? -11.897 -8.186 9.121 1.00 89.69 191 CYS A N 1
ATOM 1517 C CA . CYS A 1 191 ? -11.776 -8.025 7.680 1.00 89.69 191 CYS A CA 1
ATOM 1518 C C . CYS A 1 191 ? -12.074 -6.567 7.325 1.00 89.69 191 CYS A C 1
ATOM 1520 O O . CYS A 1 191 ? -13.111 -6.051 7.741 1.00 89.69 191 CYS A O 1
ATOM 1522 N N . LEU A 1 192 ? -11.207 -5.914 6.549 1.00 91.69 192 LEU A N 1
ATOM 1523 C CA . LEU A 1 192 ? -11.503 -4.607 5.952 1.00 91.69 192 LEU A CA 1
ATOM 1524 C C . LEU A 1 192 ? -12.196 -4.821 4.606 1.00 91.69 192 LEU A C 1
ATOM 1526 O O . LEU A 1 192 ? -11.737 -5.640 3.806 1.00 91.69 192 LEU A O 1
ATOM 1530 N N . ILE A 1 193 ? -13.308 -4.120 4.383 1.00 92.62 193 ILE A N 1
ATOM 1531 C CA . ILE A 1 193 ? -14.210 -4.374 3.260 1.00 92.62 193 ILE A CA 1
ATOM 1532 C C . ILE A 1 193 ? -14.243 -3.193 2.296 1.00 92.62 193 ILE A C 1
ATOM 1534 O O . ILE A 1 193 ? -14.492 -2.049 2.689 1.00 92.62 193 ILE A O 1
ATOM 1538 N N . SER A 1 194 ? -14.073 -3.502 1.015 1.00 93.25 194 SER A N 1
ATOM 1539 C CA . SER A 1 194 ? -14.184 -2.567 -0.104 1.00 93.25 194 SER A CA 1
ATOM 1540 C C . SER A 1 194 ? -14.922 -3.219 -1.288 1.00 93.25 194 SER A C 1
ATOM 1542 O O . SER A 1 194 ? -15.173 -4.433 -1.268 1.00 93.25 194 SER A O 1
ATOM 1544 N N . PRO A 1 195 ? -15.317 -2.452 -2.322 1.00 92.31 195 PRO A N 1
ATOM 1545 C CA . PRO A 1 195 ? -15.840 -3.039 -3.550 1.00 92.31 195 PRO A CA 1
ATOM 1546 C C . PRO A 1 195 ? -14.794 -3.939 -4.221 1.00 92.31 195 PRO A C 1
ATOM 1548 O O . PRO A 1 195 ? -13.593 -3.668 -4.181 1.00 92.31 195 PRO A O 1
ATOM 1551 N N . TRP A 1 196 ? -15.248 -5.004 -4.880 1.00 93.44 196 TRP A N 1
ATOM 1552 C CA . TRP A 1 196 ? -14.372 -5.816 -5.722 1.00 93.44 196 TRP A CA 1
ATOM 1553 C C . TRP A 1 196 ? -14.123 -5.137 -7.075 1.00 93.44 196 TRP A C 1
ATOM 1555 O O . TRP A 1 196 ? -15.037 -5.034 -7.890 1.00 93.44 196 TRP A O 1
ATOM 1565 N N . PHE A 1 197 ? -12.880 -4.737 -7.342 1.00 92.94 197 PHE A N 1
ATOM 1566 C CA . PHE A 1 197 ? -12.487 -4.117 -8.610 1.00 92.94 197 PHE A CA 1
ATOM 1567 C C . PHE A 1 197 ? -12.091 -5.206 -9.614 1.00 92.94 197 PHE A C 1
ATOM 1569 O O . PHE A 1 197 ? -10.997 -5.766 -9.548 1.00 92.94 197 PHE A O 1
ATOM 1576 N N . SER A 1 198 ? -12.983 -5.535 -10.552 1.00 91.25 198 SER A N 1
ATOM 1577 C CA . SER A 1 198 ? -12.773 -6.641 -11.503 1.00 91.25 198 SER A CA 1
ATOM 1578 C C . SER A 1 198 ? -11.645 -6.407 -12.505 1.00 91.25 198 SER A C 1
ATOM 1580 O O . SER A 1 198 ? -11.126 -7.374 -13.053 1.00 91.25 198 SER A O 1
ATOM 1582 N N . ASN A 1 199 ? -11.269 -5.148 -12.740 1.00 94.19 199 ASN A N 1
ATOM 1583 C CA . ASN A 1 199 ? -10.164 -4.787 -13.627 1.00 94.19 199 ASN A CA 1
ATOM 1584 C C . ASN A 1 199 ? -8.783 -4.965 -12.968 1.00 94.19 199 ASN A C 1
ATOM 1586 O O . ASN A 1 199 ? -7.774 -4.826 -13.654 1.00 94.19 199 ASN A O 1
ATOM 1590 N N . GLY A 1 200 ? -8.732 -5.316 -11.677 1.00 93.94 200 GLY A N 1
ATOM 1591 C CA . GLY A 1 200 ? -7.494 -5.627 -10.967 1.00 93.94 200 GLY A CA 1
ATOM 1592 C C . GLY A 1 200 ? -6.620 -4.402 -10.696 1.00 93.94 200 GLY A C 1
ATOM 1593 O O . GLY A 1 200 ? -7.110 -3.272 -10.596 1.00 93.94 200 GLY A O 1
ATOM 1594 N N . ASN A 1 201 ? -5.315 -4.641 -10.535 1.00 94.81 201 ASN A N 1
ATOM 1595 C CA . ASN A 1 201 ? -4.341 -3.563 -10.383 1.00 94.81 201 ASN A CA 1
ATOM 1596 C C . ASN A 1 201 ? -3.977 -2.933 -11.735 1.00 94.81 201 ASN A C 1
ATOM 1598 O O . ASN A 1 201 ? -4.139 -3.531 -12.801 1.00 94.81 201 ASN A O 1
ATOM 1602 N N . LEU A 1 202 ? -3.456 -1.711 -11.679 1.00 96.44 202 LEU A N 1
ATOM 1603 C CA . LEU A 1 202 ? -3.157 -0.887 -12.841 1.00 96.44 202 LEU A CA 1
ATOM 1604 C C . LEU A 1 202 ? -2.187 -1.566 -13.810 1.00 96.44 202 LEU A C 1
ATOM 1606 O O . LEU A 1 202 ? -2.364 -1.457 -15.022 1.00 96.44 202 LEU A O 1
ATOM 1610 N N . MET A 1 203 ? -1.182 -2.273 -13.295 1.00 94.44 203 MET A N 1
ATOM 1611 C CA . MET A 1 203 ? -0.151 -2.888 -14.128 1.00 94.44 203 MET A CA 1
ATOM 1612 C C . MET A 1 203 ? -0.696 -4.067 -14.930 1.00 94.44 203 MET A C 1
ATOM 1614 O O . MET A 1 203 ? -0.459 -4.146 -16.136 1.00 94.44 203 MET A O 1
ATOM 1618 N N . GLU A 1 204 ? -1.492 -4.930 -14.299 1.00 93.25 204 GLU A N 1
ATOM 1619 C CA . GLU A 1 204 ? -2.206 -6.013 -14.984 1.00 93.25 204 GLU A CA 1
ATOM 1620 C C . GLU A 1 204 ? -3.213 -5.469 -16.000 1.00 93.25 204 GLU A C 1
ATOM 1622 O O . GLU A 1 204 ? -3.232 -5.898 -17.157 1.00 93.25 204 GLU A O 1
ATOM 1627 N N . TYR A 1 205 ? -4.013 -4.476 -15.602 1.00 96.12 205 TYR A N 1
ATOM 1628 C CA . TYR A 1 205 ? -5.005 -3.859 -16.478 1.00 96.12 205 TYR A CA 1
ATOM 1629 C C . TYR A 1 205 ? -4.365 -3.286 -17.745 1.00 96.12 205 TYR A C 1
ATOM 1631 O O . TYR A 1 205 ? -4.844 -3.518 -18.855 1.00 96.12 205 TYR A O 1
ATOM 1639 N N . LEU A 1 206 ? -3.264 -2.556 -17.594 1.00 94.50 206 LEU A N 1
ATOM 1640 C CA . LEU A 1 206 ? -2.553 -1.930 -18.699 1.00 94.50 206 LEU A CA 1
ATOM 1641 C C . LEU A 1 206 ? -1.734 -2.912 -19.548 1.00 94.50 206 LEU A C 1
ATOM 1643 O O . LEU A 1 206 ? -1.496 -2.625 -20.723 1.00 94.50 206 LEU A O 1
ATOM 1647 N N . GLY A 1 207 ? -1.308 -4.041 -18.978 1.00 93.69 207 GLY A N 1
ATOM 1648 C CA . GLY A 1 207 ? -0.727 -5.156 -19.729 1.00 93.69 207 GLY A CA 1
ATOM 1649 C C . GLY A 1 207 ? -1.762 -5.830 -20.631 1.00 93.69 207 GLY A C 1
ATOM 1650 O O . GLY A 1 207 ? -1.482 -6.106 -21.795 1.00 93.69 207 GLY A O 1
ATOM 1651 N N . ASN A 1 208 ? -2.988 -5.998 -20.127 1.00 94.44 208 ASN A N 1
ATOM 1652 C CA . ASN A 1 208 ? -4.114 -6.550 -20.886 1.00 94.44 208 ASN A CA 1
ATOM 1653 C C . ASN A 1 208 ? -4.724 -5.549 -21.882 1.00 94.44 208 ASN A C 1
ATOM 1655 O O . ASN A 1 208 ? -5.378 -5.948 -22.843 1.00 94.44 208 ASN A O 1
ATOM 1659 N N . ASN A 1 209 ? -4.515 -4.248 -21.668 1.00 93.19 209 ASN A N 1
ATOM 1660 C CA . ASN A 1 209 ? -5.069 -3.173 -22.489 1.00 93.19 209 ASN A CA 1
ATOM 1661 C C . ASN A 1 209 ? -3.965 -2.203 -22.954 1.00 93.19 209 ASN A C 1
ATOM 1663 O O . ASN A 1 209 ? -3.962 -1.033 -22.549 1.00 93.19 209 ASN A O 1
ATOM 1667 N N . PRO A 1 210 ? -3.025 -2.646 -23.812 1.00 90.69 210 PRO A N 1
ATOM 1668 C CA . PRO A 1 210 ? -1.853 -1.853 -24.179 1.00 90.69 210 PRO A CA 1
ATOM 1669 C C . PRO A 1 210 ? -2.215 -0.499 -24.803 1.00 90.69 210 PRO A C 1
ATOM 1671 O O . PRO A 1 210 ? -1.571 0.492 -24.474 1.00 90.69 210 PRO A O 1
ATOM 1674 N N . SER A 1 211 ? -3.298 -0.439 -25.589 1.00 89.12 211 SER A N 1
ATOM 1675 C CA . SER A 1 211 ? -3.781 0.760 -26.290 1.00 89.12 211 SER A CA 1
ATOM 1676 C C . SER A 1 211 ? -4.465 1.808 -25.402 1.00 89.12 211 SER A C 1
ATOM 1678 O O . SER A 1 211 ? -4.914 2.842 -25.901 1.00 89.12 211 SER A O 1
ATOM 1680 N N . LYS A 1 212 ? -4.633 1.554 -24.097 1.00 90.69 212 LYS A N 1
ATOM 1681 C CA . LYS A 1 212 ? -5.245 2.536 -23.194 1.00 90.69 212 LYS A CA 1
ATOM 1682 C C . LYS A 1 212 ? -4.275 3.698 -22.946 1.00 90.69 212 LYS A C 1
ATOM 1684 O O . LYS A 1 212 ? -3.110 3.456 -22.613 1.00 90.69 212 LYS A O 1
ATOM 1689 N N . PRO A 1 213 ? -4.747 4.957 -23.035 1.00 91.06 213 PRO A N 1
ATOM 1690 C CA . PRO A 1 213 ? -3.906 6.115 -22.769 1.00 91.06 213 PRO A CA 1
ATOM 1691 C C . PRO A 1 213 ? -3.455 6.116 -21.305 1.00 91.06 213 PRO A C 1
ATOM 1693 O O . PRO A 1 213 ? -4.253 5.888 -20.400 1.00 91.06 213 PRO A O 1
ATOM 1696 N N . ARG A 1 214 ? -2.171 6.401 -21.071 1.00 92.00 214 ARG A N 1
ATOM 1697 C CA . ARG A 1 214 ? -1.536 6.297 -19.744 1.00 92.00 214 ARG A CA 1
ATOM 1698 C C . ARG A 1 214 ? -1.710 7.538 -18.872 1.00 92.00 214 ARG A C 1
ATOM 1700 O O . ARG A 1 214 ? -1.854 7.432 -17.657 1.00 92.00 214 ARG A O 1
ATOM 1707 N N . LEU A 1 215 ? -1.761 8.718 -19.492 1.00 91.81 215 LEU A N 1
ATOM 1708 C CA . LEU A 1 215 ? -1.855 9.999 -18.782 1.00 91.81 215 LEU A CA 1
ATOM 1709 C C . LEU A 1 215 ? -3.089 10.155 -17.878 1.00 91.81 215 LEU A C 1
ATOM 1711 O O . LEU A 1 215 ? -2.930 10.721 -16.795 1.00 91.81 215 LEU A O 1
ATOM 1715 N N . PRO A 1 216 ? -4.295 9.681 -18.255 1.00 92.38 216 PRO A N 1
ATOM 1716 C CA . PRO A 1 216 ? -5.450 9.727 -17.361 1.00 92.38 216 PRO A CA 1
ATOM 1717 C C . PRO A 1 216 ? -5.212 8.994 -16.035 1.00 92.38 216 PRO A C 1
ATOM 1719 O O . PRO A 1 216 ? -5.523 9.551 -14.988 1.00 92.38 216 PRO A O 1
ATOM 1722 N N . PHE A 1 217 ? -4.568 7.819 -16.054 1.00 95.12 217 PHE A N 1
ATOM 1723 C CA . PHE A 1 217 ? -4.246 7.071 -14.832 1.00 95.12 217 PHE A CA 1
ATOM 1724 C C . PHE A 1 217 ? -3.241 7.817 -13.951 1.00 95.12 217 PHE A C 1
ATOM 1726 O O . PHE A 1 217 ? -3.433 7.916 -12.745 1.00 95.12 217 PHE A O 1
ATOM 1733 N N . ILE A 1 218 ? -2.200 8.410 -14.546 1.00 95.75 218 ILE A N 1
ATOM 1734 C CA . ILE A 1 218 ? -1.218 9.226 -13.808 1.00 95.75 218 ILE A CA 1
ATOM 1735 C C . ILE A 1 218 ? -1.895 10.425 -13.139 1.00 95.75 218 ILE A C 1
ATOM 1737 O O . ILE A 1 218 ? -1.608 10.746 -11.984 1.00 95.75 218 ILE A O 1
ATOM 1741 N N . LYS A 1 219 ? -2.819 11.079 -13.850 1.00 93.94 219 LYS A N 1
ATOM 1742 C CA . LYS A 1 219 ? -3.602 12.183 -13.297 1.00 93.94 219 LYS A CA 1
ATOM 1743 C C . LYS A 1 219 ? -4.481 11.714 -12.137 1.00 93.94 219 LYS A C 1
ATOM 1745 O O . LYS A 1 219 ? -4.455 12.348 -11.088 1.00 93.94 219 LYS A O 1
ATOM 1750 N N . ASP A 1 220 ? -5.193 10.607 -12.297 1.00 95.94 220 ASP A N 1
ATOM 1751 C CA . ASP A 1 220 ? -6.021 10.010 -11.247 1.00 95.94 220 ASP A CA 1
ATOM 1752 C C . ASP A 1 220 ? -5.211 9.686 -9.982 1.00 95.94 220 ASP A C 1
ATOM 1754 O O . ASP A 1 220 ? -5.579 10.105 -8.884 1.00 95.94 220 ASP A O 1
ATOM 1758 N N . ILE A 1 221 ? -4.053 9.036 -10.138 1.00 97.75 221 ILE A N 1
ATOM 1759 C CA . ILE A 1 221 ? -3.116 8.755 -9.039 1.00 97.75 221 ILE A CA 1
ATOM 1760 C C . ILE A 1 221 ? -2.693 10.060 -8.352 1.00 97.75 221 ILE A C 1
ATOM 1762 O O . ILE A 1 221 ? -2.706 10.135 -7.124 1.00 97.75 221 ILE A O 1
ATOM 1766 N N . SER A 1 222 ? -2.348 11.102 -9.121 1.00 97.06 222 SER A N 1
ATOM 1767 C CA . SER A 1 222 ? -1.918 12.389 -8.556 1.00 97.06 222 SER A CA 1
ATOM 1768 C C . SER A 1 222 ? -3.022 13.091 -7.759 1.00 97.06 222 SER A C 1
ATOM 1770 O O . SER A 1 222 ? -2.737 13.650 -6.703 1.00 97.06 222 SER A O 1
ATOM 1772 N N . LEU A 1 223 ? -4.280 13.008 -8.212 1.00 96.25 223 LEU A N 1
ATOM 1773 C CA . LEU A 1 223 ? -5.441 13.564 -7.510 1.00 96.25 223 LEU A CA 1
ATOM 1774 C C . LEU A 1 223 ? -5.718 12.799 -6.209 1.00 96.25 223 LEU A C 1
ATOM 1776 O O . LEU A 1 223 ? -5.939 13.409 -5.164 1.00 96.25 223 LEU A O 1
ATOM 1780 N N . GLY A 1 224 ? -5.650 11.464 -6.246 1.00 96.06 224 GLY A N 1
ATOM 1781 C CA . GLY A 1 224 ? -5.759 10.631 -5.046 1.00 96.06 224 GLY A CA 1
ATOM 1782 C C . GLY A 1 224 ? -4.656 10.934 -4.029 1.00 96.06 224 GLY A C 1
ATOM 1783 O O . GLY A 1 224 ? -4.927 11.084 -2.837 1.00 96.06 224 GLY A O 1
ATOM 1784 N N . LEU A 1 225 ? -3.414 11.094 -4.492 1.00 97.06 225 LEU A N 1
ATOM 1785 C CA . LEU A 1 225 ? -2.278 11.377 -3.619 1.00 97.06 225 LEU A CA 1
ATOM 1786 C C . LEU A 1 225 ? -2.328 12.797 -3.036 1.00 97.06 225 LEU A C 1
ATOM 1788 O O . LEU A 1 225 ? -2.080 12.975 -1.843 1.00 97.06 225 LEU A O 1
ATOM 1792 N N . GLU A 1 226 ? -2.708 13.799 -3.837 1.00 96.50 226 GLU A N 1
ATOM 1793 C CA . GLU A 1 226 ? -2.969 15.165 -3.364 1.00 96.50 226 GLU A CA 1
ATOM 1794 C C . GLU A 1 226 ? -4.043 15.164 -2.272 1.00 96.50 226 GLU A C 1
ATOM 1796 O O . GLU A 1 226 ? -3.857 15.779 -1.218 1.00 96.50 226 GLU A O 1
ATOM 1801 N N . TYR A 1 227 ? -5.142 14.435 -2.488 1.00 93.81 227 TYR A N 1
ATOM 1802 C CA . TYR A 1 227 ? -6.200 14.290 -1.496 1.00 93.81 227 TYR A CA 1
ATOM 1803 C C . TYR A 1 227 ? -5.662 13.734 -0.169 1.00 93.81 227 TYR A C 1
ATOM 1805 O O . TYR A 1 227 ? -5.876 14.351 0.878 1.00 93.81 227 TYR A O 1
ATOM 1813 N N . LEU A 1 228 ? -4.916 12.621 -0.199 1.00 91.56 228 LEU A N 1
ATOM 1814 C CA . LEU A 1 228 ? -4.314 12.036 1.007 1.00 91.56 228 LEU A CA 1
ATOM 1815 C C . LEU A 1 228 ? -3.392 13.038 1.714 1.00 91.56 228 LEU A C 1
ATOM 1817 O O . LEU A 1 228 ? -3.513 13.254 2.923 1.00 91.56 228 LEU A O 1
ATOM 1821 N N . HIS A 1 229 ? -2.521 13.718 0.966 1.00 91.75 229 HIS A N 1
ATOM 1822 C CA . HIS A 1 229 ? -1.579 14.693 1.520 1.00 91.75 229 HIS A CA 1
ATOM 1823 C C . HIS A 1 229 ? -2.277 15.905 2.140 1.00 91.75 229 HIS A C 1
ATOM 1825 O O . HIS A 1 229 ? -1.821 16.392 3.182 1.00 91.75 229 HIS A O 1
ATOM 1831 N N . ASN A 1 230 ? -3.394 16.358 1.566 1.00 88.88 230 ASN A N 1
ATOM 1832 C CA . ASN A 1 230 ? -4.240 17.416 2.127 1.00 88.88 230 ASN A CA 1
ATOM 1833 C C . ASN A 1 230 ? -4.927 16.980 3.430 1.00 88.88 230 ASN A C 1
ATOM 1835 O O . ASN A 1 230 ? -5.118 17.800 4.326 1.00 88.88 230 ASN A O 1
ATOM 1839 N N . GLN A 1 231 ? -5.220 15.685 3.585 1.00 81.31 231 GLN A N 1
ATOM 1840 C CA . GLN A 1 231 ? -5.682 15.100 4.850 1.00 81.31 231 GLN A CA 1
ATOM 1841 C C . GLN A 1 231 ? -4.536 14.794 5.835 1.00 81.31 231 GLN A C 1
ATOM 1843 O O . GLN A 1 231 ? -4.764 14.192 6.882 1.00 81.31 231 GLN A O 1
ATOM 1848 N N . ASN A 1 232 ? -3.297 15.208 5.533 1.00 81.25 232 ASN A N 1
ATOM 1849 C CA . ASN A 1 232 ? -2.083 14.839 6.275 1.00 81.25 232 ASN A CA 1
ATOM 1850 C C . ASN A 1 232 ? -1.872 13.321 6.403 1.00 81.25 232 ASN A C 1
ATOM 1852 O O . ASN A 1 232 ? -1.229 12.854 7.343 1.00 81.25 232 ASN A O 1
ATOM 1856 N N . CYS A 1 233 ? -2.380 12.557 5.439 1.00 84.69 233 CYS A N 1
ATOM 1857 C CA . CYS A 1 233 ? -2.128 11.135 5.306 1.00 84.69 233 CYS A CA 1
ATOM 1858 C C . CYS A 1 233 ? -0.978 10.920 4.318 1.00 84.69 233 CYS A C 1
ATOM 1860 O O . CYS A 1 233 ? -1.045 11.354 3.171 1.00 84.69 233 CYS A O 1
ATOM 1862 N N . VAL A 1 234 ? 0.076 10.247 4.771 1.00 87.81 234 VAL A N 1
ATOM 1863 C CA . VAL A 1 234 ? 1.139 9.715 3.908 1.00 87.81 234 VAL A CA 1
ATOM 1864 C C . VAL A 1 234 ? 0.714 8.313 3.477 1.00 87.81 234 VAL A C 1
ATOM 1866 O O . VAL A 1 234 ? 0.246 7.535 4.312 1.00 87.81 234 VAL A O 1
ATOM 1869 N N . HIS A 1 235 ? 0.840 7.992 2.193 1.00 90.44 235 HIS A N 1
ATOM 1870 C CA . HIS A 1 235 ? 0.562 6.651 1.688 1.00 90.44 235 HIS A CA 1
ATOM 1871 C C . HIS A 1 235 ? 1.641 5.680 2.179 1.00 90.44 235 HIS A C 1
ATOM 1873 O O . HIS A 1 235 ? 1.341 4.729 2.899 1.00 90.44 235 HIS A O 1
ATOM 1879 N N . GLY A 1 236 ? 2.902 5.953 1.835 1.00 86.00 236 GLY A N 1
ATOM 1880 C CA . GLY A 1 236 ? 4.123 5.275 2.276 1.00 86.00 236 GLY A CA 1
ATOM 1881 C C . GLY A 1 236 ? 4.360 3.854 1.760 1.00 86.00 236 GLY A C 1
ATOM 1882 O O . GLY A 1 236 ? 5.308 3.220 2.205 1.00 86.00 236 GLY A O 1
ATOM 1883 N N . ASP A 1 237 ? 3.544 3.374 0.821 1.00 85.06 237 ASP A N 1
ATOM 1884 C CA . ASP A 1 237 ? 3.761 2.128 0.059 1.00 85.06 237 ASP A CA 1
ATOM 1885 C C . ASP A 1 237 ? 3.162 2.278 -1.351 1.00 85.06 237 ASP A C 1
ATOM 1887 O O . ASP A 1 237 ? 2.408 1.438 -1.834 1.00 85.06 237 ASP A O 1
ATOM 1891 N N . LEU A 1 238 ? 3.395 3.423 -1.997 1.00 92.81 238 LEU A N 1
ATOM 1892 C CA . LEU A 1 238 ? 2.844 3.685 -3.324 1.00 92.81 238 LEU A CA 1
ATOM 1893 C C . LEU A 1 238 ? 3.638 2.910 -4.391 1.00 92.81 238 LEU A C 1
ATOM 1895 O O . LEU A 1 238 ? 4.839 3.113 -4.555 1.00 92.81 238 LEU A O 1
ATOM 1899 N N . LYS A 1 239 ? 2.950 2.039 -5.132 1.00 92.25 239 LYS A N 1
ATOM 1900 C CA . LYS A 1 239 ? 3.474 1.223 -6.242 1.00 92.25 239 LYS A CA 1
ATOM 1901 C C . LYS A 1 239 ? 2.334 0.856 -7.193 1.00 92.25 239 LYS A C 1
ATOM 1903 O O . LYS A 1 239 ? 1.179 0.905 -6.772 1.00 92.25 239 LYS A O 1
ATOM 1908 N N . GLY A 1 240 ? 2.624 0.442 -8.431 1.00 91.88 240 GLY A N 1
ATOM 1909 C CA . GLY A 1 240 ? 1.587 0.096 -9.412 1.00 91.88 240 GLY A CA 1
ATOM 1910 C C . GLY A 1 240 ? 0.605 -0.986 -8.937 1.00 91.88 240 GLY A C 1
ATOM 1911 O O . GLY A 1 240 ? -0.576 -0.929 -9.267 1.00 91.88 240 GLY A O 1
ATOM 1912 N N . LEU A 1 241 ? 1.060 -1.914 -8.085 1.00 90.12 241 LEU A N 1
ATOM 1913 C CA . LEU A 1 241 ? 0.219 -2.954 -7.471 1.00 90.12 241 LEU A CA 1
ATOM 1914 C C . LEU A 1 241 ? -0.817 -2.410 -6.472 1.00 90.12 241 LEU A C 1
ATOM 1916 O O . LEU A 1 241 ? -1.853 -3.037 -6.280 1.00 90.12 241 LEU A O 1
ATOM 1920 N N . ASN A 1 242 ? -0.560 -1.242 -5.874 1.00 93.50 242 ASN A N 1
ATOM 1921 C CA . ASN A 1 242 ? -1.458 -0.579 -4.920 1.00 93.50 242 ASN A CA 1
ATOM 1922 C C . ASN A 1 242 ? -2.329 0.498 -5.601 1.00 93.50 242 ASN A C 1
ATOM 1924 O O . ASN A 1 242 ? -2.918 1.356 -4.940 1.00 93.50 242 ASN A O 1
ATOM 1928 N N . VAL A 1 243 ? -2.421 0.457 -6.934 1.00 97.12 243 VAL A N 1
ATOM 1929 C CA . VAL A 1 243 ? -3.360 1.254 -7.726 1.00 97.12 243 VAL A CA 1
ATOM 1930 C C . VAL A 1 243 ? -4.330 0.294 -8.400 1.00 97.12 243 VAL A C 1
ATOM 1932 O O . VAL A 1 243 ? -3.920 -0.503 -9.238 1.00 97.12 243 VAL A O 1
ATOM 1935 N N . LEU A 1 244 ? -5.609 0.353 -8.043 1.00 96.69 244 LEU A N 1
ATOM 1936 C CA . LEU A 1 244 ? -6.660 -0.452 -8.665 1.00 96.69 244 LEU A CA 1
ATOM 1937 C C . LEU A 1 244 ? -7.355 0.325 -9.781 1.00 96.69 244 LEU A C 1
ATOM 1939 O O . LEU A 1 244 ? -7.337 1.557 -9.793 1.00 96.69 244 LEU A O 1
ATOM 1943 N N . VAL A 1 245 ? -7.978 -0.399 -10.708 1.00 96.12 245 VAL A N 1
ATOM 1944 C CA . VAL A 1 245 ? -8.781 0.186 -11.788 1.00 96.12 245 VAL A CA 1
ATOM 1945 C C . VAL A 1 245 ? -10.252 -0.157 -11.566 1.00 96.12 245 VAL A C 1
ATOM 1947 O O . VAL A 1 245 ? -10.594 -1.330 -11.423 1.00 96.12 245 VAL A O 1
ATOM 1950 N N . ASP A 1 246 ? -11.118 0.853 -11.490 1.00 90.50 246 ASP A N 1
ATOM 1951 C CA . ASP A 1 246 ? -12.564 0.646 -11.313 1.00 90.50 246 ASP A CA 1
ATOM 1952 C C . ASP A 1 246 ? -13.249 0.190 -12.617 1.00 90.50 246 ASP A C 1
ATOM 1954 O O . ASP A 1 246 ? -12.615 0.128 -13.677 1.00 90.50 246 ASP A O 1
ATOM 1958 N N . GLU A 1 247 ? -14.546 -0.146 -12.578 1.00 87.88 247 GLU A N 1
ATOM 1959 C CA . GLU A 1 247 ? -15.293 -0.545 -13.784 1.00 87.88 247 GLU A CA 1
ATOM 1960 C C . GLU A 1 247 ? -15.369 0.541 -14.874 1.00 87.88 247 GLU A C 1
ATOM 1962 O O . GLU A 1 247 ? -15.579 0.220 -16.046 1.00 87.88 247 GLU A O 1
ATOM 1967 N N . PHE A 1 248 ? -15.145 1.809 -14.520 1.00 86.88 248 PHE A N 1
ATOM 1968 C CA . PHE A 1 248 ? -15.143 2.948 -15.439 1.00 86.88 248 PHE A CA 1
ATOM 1969 C C . PHE A 1 248 ? -13.753 3.233 -16.027 1.00 86.88 248 PHE A C 1
ATOM 1971 O O . PHE A 1 248 ? -13.599 4.134 -16.855 1.00 86.88 248 PHE A O 1
ATOM 1978 N N . GLY A 1 249 ? -12.733 2.461 -15.642 1.00 89.88 249 GLY A N 1
ATOM 1979 C CA . GLY A 1 249 ? -11.365 2.630 -16.115 1.00 89.88 249 GLY A CA 1
ATOM 1980 C C . GLY A 1 249 ? -10.627 3.797 -15.458 1.00 89.88 249 GLY A C 1
ATOM 1981 O O . GLY A 1 249 ? -9.731 4.360 -16.088 1.00 89.88 249 GLY A O 1
ATOM 1982 N N . ARG A 1 250 ? -10.997 4.179 -14.230 1.00 92.81 250 ARG A N 1
ATOM 1983 C CA . ARG A 1 250 ? -10.315 5.194 -13.412 1.00 92.81 250 ARG A CA 1
ATOM 1984 C C . ARG A 1 250 ? -9.355 4.542 -12.426 1.00 92.81 250 ARG A C 1
ATOM 1986 O O . ARG A 1 250 ? -9.592 3.430 -11.961 1.00 92.81 250 ARG A O 1
ATOM 1993 N N . ALA A 1 251 ? -8.267 5.241 -12.106 1.00 96.25 251 ALA A N 1
ATOM 1994 C CA . ALA A 1 251 ? -7.287 4.762 -11.132 1.00 96.25 251 ALA A CA 1
ATOM 1995 C C . ALA A 1 251 ? -7.705 5.134 -9.701 1.00 96.25 251 ALA A C 1
ATOM 1997 O O . ALA A 1 251 ? -8.037 6.293 -9.432 1.00 96.25 251 ALA A O 1
ATOM 1998 N N . CYS A 1 252 ? -7.616 4.183 -8.771 1.00 95.94 252 CYS A N 1
ATOM 1999 C CA . CYS A 1 252 ? -7.919 4.381 -7.356 1.00 95.94 252 CYS A CA 1
ATOM 2000 C C . CYS A 1 252 ? -6.787 3.835 -6.475 1.00 95.94 252 CYS A C 1
ATOM 2002 O O . CYS A 1 252 ? -6.368 2.691 -6.641 1.00 95.94 252 CYS A O 1
ATOM 2004 N N . LEU A 1 253 ? -6.305 4.624 -5.512 1.00 96.12 253 LEU A N 1
ATOM 2005 C CA . LEU A 1 253 ? -5.275 4.178 -4.566 1.00 96.12 253 LEU A CA 1
ATOM 2006 C C . LEU A 1 253 ? -5.877 3.290 -3.470 1.00 96.12 253 LEU A C 1
ATOM 2008 O O . LEU A 1 253 ? -6.968 3.578 -2.965 1.00 96.12 253 LEU A O 1
ATOM 2012 N N . THR A 1 254 ? -5.141 2.253 -3.074 1.00 92.06 254 THR A N 1
ATOM 2013 C CA . THR A 1 254 ? -5.468 1.341 -1.964 1.00 92.06 254 THR A CA 1
ATOM 2014 C C . THR A 1 254 ? -4.270 1.170 -1.025 1.00 92.06 254 THR A C 1
ATOM 2016 O O . THR A 1 254 ? -3.188 1.673 -1.303 1.00 92.06 254 THR A O 1
ATOM 2019 N N . ASP A 1 255 ? -4.458 0.466 0.095 1.00 84.50 255 ASP A N 1
ATOM 2020 C CA . ASP A 1 255 ? -3.387 0.085 1.031 1.00 84.50 255 ASP A CA 1
ATOM 2021 C C . ASP A 1 255 ? -2.575 1.279 1.580 1.00 84.50 255 ASP A C 1
ATOM 2023 O O . ASP A 1 255 ? -1.365 1.206 1.807 1.00 84.50 255 ASP A O 1
ATOM 2027 N N . PHE A 1 256 ? -3.254 2.402 1.826 1.00 77.44 256 PHE A N 1
ATOM 2028 C CA . PHE A 1 256 ? -2.681 3.587 2.462 1.00 77.44 256 PHE A CA 1
ATOM 2029 C C . PHE A 1 256 ? -2.890 3.577 3.985 1.00 77.44 256 PHE A C 1
ATOM 2031 O O . PHE A 1 256 ? -3.791 2.933 4.515 1.00 77.44 256 PHE A O 1
ATOM 2038 N N . GLY A 1 257 ? -2.072 4.343 4.717 1.00 59.50 257 GLY A N 1
ATOM 2039 C CA . GLY A 1 257 ? -2.295 4.606 6.147 1.00 59.50 257 GLY A CA 1
ATOM 2040 C C . GLY A 1 257 ? -1.563 3.683 7.130 1.00 59.50 257 GLY A C 1
ATOM 2041 O O . GLY A 1 257 ? -1.580 3.953 8.334 1.00 59.50 257 GLY A O 1
ATOM 2042 N N . LEU A 1 258 ? -0.844 2.668 6.640 1.00 58.84 258 LEU A N 1
ATOM 2043 C CA . LEU A 1 258 ? 0.006 1.791 7.461 1.00 58.84 258 LEU A CA 1
ATOM 2044 C C . LEU A 1 258 ? 1.387 2.398 7.784 1.00 58.84 258 LEU A C 1
ATOM 2046 O O . LEU A 1 258 ? 2.007 2.044 8.783 1.00 58.84 258 LEU A O 1
ATOM 2050 N N . SER A 1 259 ? 1.855 3.360 6.986 1.00 50.66 259 SER A N 1
ATOM 2051 C CA . SER A 1 259 ? 3.232 3.880 7.029 1.00 50.66 259 SER A CA 1
ATOM 2052 C C . SER A 1 259 ? 3.517 4.930 8.115 1.00 50.66 259 SER A C 1
ATOM 2054 O O . SER A 1 259 ? 4.666 5.103 8.515 1.00 50.66 259 SER A O 1
ATOM 2056 N N . SER A 1 260 ? 2.501 5.620 8.652 1.00 39.91 260 SER A N 1
ATOM 2057 C CA . SER A 1 260 ? 2.700 6.701 9.640 1.00 39.91 260 SER A CA 1
ATOM 2058 C C . SER A 1 260 ? 2.665 6.245 11.112 1.00 39.91 260 SER A C 1
ATOM 2060 O O . SER A 1 260 ? 2.273 7.017 11.985 1.00 39.91 260 SER A O 1
ATOM 2062 N N . ILE A 1 261 ? 3.004 4.984 11.421 1.00 40.97 261 ILE A N 1
ATOM 2063 C CA . ILE A 1 261 ? 3.020 4.430 12.797 1.00 40.97 261 ILE A CA 1
ATOM 2064 C C . ILE A 1 261 ? 4.421 3.945 13.191 1.00 40.97 261 ILE A C 1
ATOM 2066 O O . ILE A 1 261 ? 4.644 2.761 13.415 1.00 40.97 261 ILE A O 1
ATOM 2070 N N . ARG A 1 262 ? 5.385 4.853 13.311 1.00 37.59 262 ARG A N 1
ATOM 2071 C CA . ARG A 1 262 ? 6.654 4.538 13.997 1.00 37.59 262 ARG A CA 1
ATOM 2072 C C . ARG A 1 262 ? 6.921 5.477 15.180 1.00 37.59 262 ARG A C 1
ATOM 2074 O O . ARG A 1 262 ? 8.062 5.666 15.574 1.00 37.59 262 ARG A O 1
ATOM 2081 N N . SER A 1 263 ? 5.874 6.069 15.760 1.00 31.86 263 SER A N 1
ATOM 2082 C CA . SER A 1 263 ? 5.998 6.872 16.981 1.00 31.86 263 SER A CA 1
ATOM 2083 C C . SER A 1 263 ? 5.703 6.043 18.243 1.00 31.86 263 SER A C 1
ATOM 2085 O O . SER A 1 263 ? 4.581 5.556 18.411 1.00 31.86 263 SER A O 1
ATOM 2087 N N . ASP A 1 264 ? 6.728 5.988 19.099 1.00 32.69 264 ASP A N 1
ATOM 2088 C CA . ASP A 1 264 ? 6.816 5.711 20.547 1.00 32.69 264 ASP A CA 1
ATOM 2089 C C . ASP A 1 264 ? 6.868 4.282 21.109 1.00 32.69 264 ASP A C 1
ATOM 2091 O O . ASP A 1 264 ? 7.358 4.138 22.225 1.00 32.69 264 ASP A O 1
ATOM 2095 N N . ASP A 1 265 ? 6.528 3.226 20.367 1.00 31.84 265 ASP A N 1
ATOM 2096 C CA . ASP A 1 265 ? 6.778 1.850 20.832 1.00 31.84 265 ASP A CA 1
ATOM 2097 C C . ASP A 1 265 ? 7.779 1.145 19.908 1.00 31.84 265 ASP A C 1
ATOM 2099 O O . ASP A 1 265 ? 7.562 0.985 18.704 1.00 31.84 265 ASP A O 1
ATOM 2103 N N . SER A 1 266 ? 8.895 0.717 20.496 1.00 29.42 266 SER A N 1
ATOM 2104 C CA . SER A 1 266 ? 10.110 0.136 19.903 1.00 29.42 266 SER A CA 1
ATOM 2105 C C . SER A 1 266 ? 9.933 -1.214 19.184 1.00 29.42 266 SER A C 1
ATOM 2107 O O . SER A 1 266 ? 10.886 -1.975 19.040 1.00 29.42 266 SER A O 1
ATOM 2109 N N . VAL A 1 267 ? 8.734 -1.519 18.684 1.00 31.86 267 VAL A N 1
ATOM 2110 C CA . VAL A 1 267 ? 8.406 -2.784 18.001 1.00 31.86 267 VAL A CA 1
ATOM 2111 C C . VAL A 1 267 ? 8.209 -2.591 16.485 1.00 31.86 267 VAL A C 1
ATOM 2113 O O . VAL A 1 267 ? 8.140 -3.559 15.736 1.00 31.86 267 VAL A O 1
ATOM 2116 N N . ALA A 1 268 ? 8.190 -1.350 15.983 1.00 35.19 268 ALA A N 1
ATOM 2117 C CA . ALA A 1 268 ? 8.017 -1.042 14.556 1.00 35.19 268 ALA A CA 1
ATOM 2118 C C . ALA A 1 268 ? 9.337 -1.072 13.747 1.00 35.19 268 ALA A C 1
ATOM 2120 O O . ALA A 1 268 ? 9.636 -0.167 12.954 1.00 35.19 268 ALA A O 1
ATOM 2121 N N . GLN A 1 269 ? 10.141 -2.119 13.939 1.00 31.77 269 GLN A N 1
ATOM 2122 C CA . GLN A 1 269 ? 11.205 -2.475 13.002 1.00 31.77 269 GLN A CA 1
ATOM 2123 C C . GLN A 1 269 ? 10.561 -3.296 11.871 1.00 31.77 269 GLN A C 1
ATOM 2125 O O . GLN A 1 269 ? 10.272 -4.477 12.019 1.00 31.77 269 GLN A O 1
ATOM 2130 N N . SER A 1 270 ? 10.275 -2.621 10.754 1.00 37.75 270 SER A N 1
ATOM 2131 C CA . SER A 1 270 ? 10.045 -3.239 9.439 1.00 37.75 270 SER A CA 1
ATOM 2132 C C . SER A 1 270 ? 8.842 -4.191 9.299 1.00 37.75 270 SER A C 1
ATOM 2134 O O . SER A 1 270 ? 8.973 -5.295 8.778 1.00 37.75 270 SER A O 1
ATOM 2136 N N . MET A 1 271 ? 7.629 -3.751 9.649 1.00 37.06 271 MET A N 1
ATOM 2137 C CA . MET A 1 271 ? 6.390 -4.444 9.242 1.00 37.06 271 MET A CA 1
ATOM 2138 C C . MET A 1 271 ? 5.977 -4.023 7.818 1.00 37.06 271 MET A C 1
ATOM 2140 O O . MET A 1 271 ? 4.982 -3.333 7.612 1.00 37.06 271 MET A O 1
ATOM 2144 N N . ALA A 1 272 ? 6.786 -4.404 6.823 1.00 35.22 272 ALA A N 1
ATOM 2145 C CA . ALA A 1 272 ? 6.538 -4.149 5.404 1.00 35.22 272 ALA A CA 1
ATOM 2146 C C . ALA A 1 272 ? 5.431 -5.072 4.860 1.00 35.22 272 ALA A C 1
ATOM 2148 O O . ALA A 1 272 ? 5.668 -6.232 4.523 1.00 35.22 272 ALA A O 1
ATOM 2149 N N . THR A 1 273 ? 4.199 -4.573 4.774 1.00 29.61 273 THR A N 1
ATOM 2150 C CA . THR A 1 273 ? 3.096 -5.223 4.052 1.00 29.61 273 THR A CA 1
ATOM 2151 C C . THR A 1 273 ? 3.391 -5.307 2.556 1.00 29.61 273 THR A C 1
ATOM 2153 O O . THR A 1 273 ? 3.146 -4.364 1.819 1.00 29.61 273 THR A O 1
ATOM 2156 N N . SER A 1 274 ? 3.934 -6.434 2.091 1.00 29.88 274 SER A N 1
ATOM 2157 C CA . SER A 1 274 ? 3.577 -7.144 0.842 1.00 29.88 274 SER A CA 1
ATOM 2158 C C . SER A 1 274 ? 4.607 -8.235 0.532 1.00 29.88 274 SER A C 1
ATOM 2160 O O . SER A 1 274 ? 5.791 -8.123 0.841 1.00 29.88 274 SER A O 1
ATOM 2162 N N . THR A 1 275 ? 4.115 -9.332 -0.030 1.00 31.31 275 THR A N 1
ATOM 2163 C CA . THR A 1 275 ? 4.881 -10.459 -0.566 1.00 31.31 275 THR A CA 1
ATOM 2164 C C . THR A 1 275 ? 5.835 -10.005 -1.682 1.00 31.31 275 THR A C 1
ATOM 2166 O O . THR A 1 275 ? 5.516 -9.085 -2.428 1.00 31.31 275 THR A O 1
ATOM 2169 N N . ALA A 1 276 ? 6.997 -10.669 -1.778 1.00 29.84 276 ALA A N 1
ATOM 2170 C CA . ALA A 1 276 ? 8.184 -10.331 -2.586 1.00 29.84 276 ALA A CA 1
ATOM 2171 C C . ALA A 1 276 ? 9.105 -9.265 -1.955 1.00 29.84 276 ALA A C 1
ATOM 2173 O O . ALA A 1 276 ? 9.257 -8.137 -2.419 1.00 29.84 276 ALA A O 1
ATOM 2174 N N . GLN A 1 277 ? 9.807 -9.654 -0.891 1.00 35.72 277 GLN A N 1
ATOM 2175 C CA . GLN A 1 277 ? 10.694 -8.790 -0.099 1.00 35.72 277 GLN A CA 1
ATOM 2176 C C . GLN A 1 277 ? 11.989 -8.315 -0.787 1.00 35.72 277 GLN A C 1
ATOM 2178 O O . GLN A 1 277 ? 12.881 -7.772 -0.143 1.00 35.72 277 GLN A O 1
ATOM 2183 N N . GLY A 1 278 ? 12.074 -8.451 -2.111 1.00 36.72 278 GLY A N 1
ATOM 2184 C CA . GLY A 1 278 ? 13.102 -7.830 -2.939 1.00 36.72 278 GLY A CA 1
ATOM 2185 C C . GLY A 1 278 ? 12.625 -6.582 -3.699 1.00 36.72 278 GLY A C 1
ATOM 2186 O O . GLY A 1 278 ? 13.427 -5.724 -4.073 1.00 36.72 278 GLY A O 1
ATOM 2187 N N . THR A 1 279 ? 11.324 -6.472 -3.973 1.00 46.56 279 THR A N 1
ATOM 2188 C CA . THR A 1 279 ? 10.794 -5.532 -4.971 1.00 46.56 279 THR A CA 1
ATOM 2189 C C . THR A 1 279 ? 10.370 -4.191 -4.385 1.00 46.56 279 THR A C 1
ATOM 2191 O O . THR A 1 279 ? 10.599 -3.180 -5.038 1.00 46.56 279 THR A O 1
ATOM 2194 N N . THR A 1 280 ? 9.854 -4.128 -3.154 1.00 62.00 280 THR A N 1
ATOM 2195 C CA . THR A 1 280 ? 9.299 -2.885 -2.568 1.00 62.00 280 THR A CA 1
ATOM 2196 C C . THR A 1 280 ? 10.316 -1.737 -2.481 1.00 62.00 280 THR A C 1
ATOM 2198 O O . THR A 1 280 ? 9.962 -0.583 -2.716 1.00 62.00 280 THR A O 1
ATOM 2201 N N . TYR A 1 281 ? 11.606 -2.026 -2.269 1.00 74.50 281 TYR A N 1
ATOM 2202 C CA . TYR A 1 281 ? 12.644 -0.985 -2.227 1.00 74.50 281 TYR A CA 1
ATOM 2203 C C . TYR A 1 281 ? 12.811 -0.223 -3.546 1.00 74.50 281 TYR A C 1
ATOM 2205 O O . TYR A 1 281 ? 13.319 0.890 -3.531 1.00 74.50 281 TYR A O 1
ATOM 2213 N N . ARG A 1 282 ? 12.357 -0.765 -4.684 1.00 87.50 282 ARG A N 1
ATOM 2214 C CA . ARG A 1 282 ? 12.444 -0.092 -5.994 1.00 87.50 282 ARG A CA 1
ATOM 2215 C C . ARG A 1 282 ? 11.678 1.236 -6.030 1.00 87.50 282 ARG A C 1
ATOM 2217 O O . ARG A 1 282 ? 12.052 2.128 -6.787 1.00 87.50 282 ARG A O 1
ATOM 2224 N N . TRP A 1 283 ? 10.636 1.371 -5.209 1.00 92.50 283 TRP A N 1
ATOM 2225 C CA . TRP A 1 283 ? 9.855 2.602 -5.054 1.00 92.50 283 TRP A CA 1
ATOM 2226 C C . TRP A 1 283 ? 10.260 3.410 -3.814 1.00 92.50 283 TRP A C 1
ATOM 2228 O O . TRP A 1 283 ? 9.750 4.510 -3.620 1.00 92.50 283 TRP A O 1
ATOM 2238 N N . ALA A 1 284 ? 11.172 2.899 -2.979 1.00 88.62 284 ALA A N 1
ATOM 2239 C CA . ALA A 1 284 ? 11.610 3.594 -1.777 1.00 88.62 284 ALA A CA 1
ATOM 2240 C C . ALA A 1 284 ? 12.502 4.788 -2.134 1.00 88.62 284 ALA A C 1
ATOM 2242 O O . ALA A 1 284 ? 13.405 4.692 -2.968 1.00 88.62 284 ALA A O 1
ATOM 2243 N N . ALA A 1 285 ? 12.234 5.916 -1.481 1.00 90.44 285 ALA A N 1
ATOM 2244 C CA . ALA A 1 285 ? 13.039 7.118 -1.619 1.00 90.44 285 ALA A CA 1
ATOM 2245 C C . ALA A 1 285 ? 14.407 6.945 -0.926 1.00 90.44 285 ALA A C 1
ATOM 2247 O O . ALA A 1 285 ? 14.475 6.232 0.081 1.00 90.44 285 ALA A O 1
ATOM 2248 N N . PRO A 1 286 ? 15.487 7.591 -1.409 1.00 90.00 286 PRO A N 1
ATOM 2249 C CA . PRO A 1 286 ? 16.831 7.429 -0.850 1.00 90.00 286 PRO A CA 1
ATOM 2250 C C . PRO A 1 286 ? 16.910 7.666 0.659 1.00 90.00 286 PRO A C 1
ATOM 2252 O O . PRO A 1 286 ? 17.508 6.870 1.379 1.00 90.00 286 PRO A O 1
ATOM 2255 N N . GLU A 1 287 ? 16.227 8.696 1.159 1.00 87.25 287 GLU A N 1
ATOM 2256 C CA . GLU A 1 287 ? 16.225 9.055 2.577 1.00 87.25 287 GLU A CA 1
ATOM 2257 C C . GLU A 1 287 ? 15.585 7.990 3.480 1.00 87.25 287 GLU A C 1
ATOM 2259 O O . GLU A 1 287 ? 15.885 7.946 4.668 1.00 87.25 287 GLU A O 1
ATOM 2264 N N . LEU A 1 288 ? 14.720 7.123 2.935 1.00 83.19 288 LEU A N 1
ATOM 2265 C CA . LEU A 1 288 ? 14.123 6.009 3.681 1.00 83.19 288 LEU A CA 1
ATOM 2266 C C . LEU A 1 288 ? 15.077 4.820 3.834 1.00 83.19 288 LEU A C 1
ATOM 2268 O O . LEU A 1 288 ? 14.825 3.945 4.656 1.00 83.19 288 LEU A O 1
ATOM 2272 N N . ILE A 1 289 ? 16.140 4.776 3.029 1.00 79.19 289 ILE A N 1
ATOM 2273 C CA . ILE A 1 289 ? 17.155 3.719 3.038 1.00 79.19 289 ILE A CA 1
ATOM 2274 C C . ILE A 1 289 ? 18.406 4.179 3.801 1.00 79.19 289 ILE A C 1
ATOM 2276 O O . ILE A 1 289 ? 19.079 3.363 4.420 1.00 79.19 289 ILE A O 1
ATOM 2280 N N . GLU A 1 290 ? 18.726 5.478 3.773 1.00 72.94 290 GLU A N 1
ATOM 2281 C CA . GLU A 1 290 ? 19.921 6.046 4.418 1.00 72.94 290 GLU A CA 1
ATOM 2282 C C . GLU A 1 290 ? 19.909 5.952 5.956 1.00 72.94 290 GLU A C 1
ATOM 2284 O O . GLU A 1 290 ? 20.975 5.978 6.569 1.00 72.94 290 GLU A O 1
ATOM 2289 N N . SER A 1 291 ? 18.735 5.840 6.588 1.00 62.25 291 SER A N 1
ATOM 2290 C CA . SER A 1 291 ? 18.613 5.755 8.045 1.00 62.25 291 SER A CA 1
ATOM 2291 C C . SER A 1 291 ? 17.532 4.771 8.483 1.00 62.25 291 SER A C 1
ATOM 2293 O O . SER A 1 291 ? 16.380 4.865 8.059 1.00 62.25 291 SER A O 1
ATOM 2295 N N . ASP A 1 292 ? 17.868 3.915 9.448 1.00 52.66 292 ASP A N 1
ATOM 2296 C CA . ASP A 1 292 ? 16.920 2.993 10.086 1.00 52.66 292 ASP A CA 1
ATOM 2297 C C . ASP A 1 292 ? 15.777 3.721 10.822 1.00 52.66 292 ASP A C 1
ATOM 2299 O O . ASP A 1 292 ? 14.680 3.170 10.994 1.00 52.66 292 ASP A O 1
ATOM 2303 N N . SER A 1 293 ? 16.015 4.978 11.224 1.00 55.03 293 SER A N 1
ATOM 2304 C CA . SER A 1 293 ? 15.047 5.857 11.892 1.00 55.03 293 SER A CA 1
ATOM 2305 C C . SER A 1 293 ? 14.250 6.744 10.931 1.00 55.03 293 SER A C 1
ATOM 2307 O O . SER A 1 293 ? 13.453 7.569 11.382 1.00 55.03 293 SER A O 1
ATOM 2309 N N . ALA A 1 294 ? 14.445 6.611 9.615 1.00 67.00 294 ALA A N 1
ATOM 2310 C CA . ALA A 1 294 ? 13.690 7.381 8.638 1.00 67.00 294 ALA A CA 1
ATOM 2311 C C . ALA A 1 294 ? 12.209 6.969 8.600 1.00 67.00 294 ALA A C 1
ATOM 2313 O O . ALA A 1 294 ? 11.825 5.814 8.826 1.00 67.00 294 ALA A O 1
ATOM 2314 N N . HIS A 1 295 ? 11.368 7.953 8.295 1.00 73.31 295 HIS A N 1
ATOM 2315 C CA . HIS A 1 295 ? 9.918 7.829 8.280 1.00 73.31 295 HIS A CA 1
ATOM 2316 C C . HIS A 1 295 ? 9.371 8.234 6.922 1.00 73.31 295 HIS A C 1
ATOM 2318 O O . HIS A 1 295 ? 9.804 9.241 6.357 1.00 73.31 295 HIS A O 1
ATOM 2324 N N . SER A 1 296 ? 8.376 7.489 6.434 1.00 84.12 296 SER A N 1
ATOM 2325 C CA . SER A 1 296 ? 7.623 7.885 5.248 1.00 84.12 296 SER A CA 1
ATOM 2326 C C . SER A 1 296 ? 7.077 9.300 5.428 1.00 84.12 296 SER A C 1
ATOM 2328 O O . SER A 1 296 ? 6.505 9.654 6.460 1.00 84.12 296 SER A O 1
ATOM 2330 N N . SER A 1 297 ? 7.254 10.111 4.397 1.00 87.94 297 SER A N 1
ATOM 2331 C CA . SER A 1 297 ? 6.856 11.507 4.348 1.00 87.94 297 SER A CA 1
ATOM 2332 C C . SER A 1 297 ? 6.082 11.791 3.061 1.00 87.94 297 SER A C 1
ATOM 2334 O O . SER A 1 297 ? 6.092 11.003 2.115 1.00 87.94 297 SER A O 1
ATOM 2336 N N . LYS A 1 298 ? 5.449 12.966 2.983 1.00 93.06 298 LYS A N 1
ATOM 2337 C CA . LYS A 1 298 ? 4.828 13.428 1.731 1.00 93.06 298 LYS A CA 1
ATOM 2338 C C . LYS A 1 298 ? 5.851 13.470 0.586 1.00 93.06 298 LYS A C 1
ATOM 2340 O O . LYS A 1 298 ? 5.530 13.109 -0.537 1.00 93.06 298 LYS A O 1
ATOM 2345 N N . ALA A 1 299 ? 7.102 13.834 0.876 1.00 95.44 299 ALA A N 1
ATOM 2346 C CA . ALA A 1 299 ? 8.164 13.874 -0.125 1.00 95.44 299 ALA A CA 1
ATOM 2347 C C . ALA A 1 299 ? 8.620 12.472 -0.570 1.00 95.44 299 ALA A C 1
ATOM 2349 O O . ALA A 1 299 ? 8.962 12.290 -1.740 1.00 95.44 299 ALA A O 1
ATOM 2350 N N . SER A 1 300 ? 8.606 11.470 0.315 1.00 93.69 300 SER A N 1
ATOM 2351 C CA . SER A 1 300 ? 8.909 10.089 -0.086 1.00 93.69 300 SER A CA 1
ATOM 2352 C C . SER A 1 300 ? 7.789 9.479 -0.933 1.00 93.69 300 SER A C 1
ATOM 2354 O O . SER A 1 300 ? 8.069 8.726 -1.860 1.00 93.69 300 SER A O 1
ATOM 2356 N N . ASP A 1 301 ? 6.527 9.845 -0.675 1.00 95.31 301 ASP A N 1
ATOM 2357 C CA . ASP A 1 301 ? 5.404 9.483 -1.553 1.00 95.31 301 ASP A CA 1
ATOM 2358 C C . ASP A 1 301 ? 5.560 10.080 -2.955 1.00 95.31 301 ASP A C 1
ATOM 2360 O O . ASP A 1 301 ? 5.253 9.413 -3.938 1.00 95.31 301 ASP A O 1
ATOM 2364 N N . VAL A 1 302 ? 6.052 11.319 -3.065 1.00 98.19 302 VAL A N 1
ATOM 2365 C CA . VAL A 1 302 ? 6.298 11.970 -4.363 1.00 98.19 302 VAL A CA 1
ATOM 2366 C C . VAL A 1 302 ? 7.387 11.239 -5.155 1.00 98.19 302 VAL A C 1
ATOM 2368 O O . VAL A 1 302 ? 7.245 11.049 -6.362 1.00 98.19 302 VAL A O 1
ATOM 2371 N N . TRP A 1 303 ? 8.442 10.758 -4.492 1.00 97.12 303 TRP A N 1
ATOM 2372 C CA . TRP A 1 303 ? 9.431 9.889 -5.140 1.00 97.12 303 TRP A CA 1
ATOM 2373 C C . TRP A 1 303 ? 8.780 8.607 -5.679 1.00 97.12 303 TRP A C 1
ATOM 2375 O O . TRP A 1 303 ? 8.931 8.275 -6.858 1.00 97.12 303 TRP A O 1
ATOM 2385 N N . ALA A 1 304 ? 8.007 7.919 -4.833 1.00 96.62 304 ALA A N 1
ATOM 2386 C CA . ALA A 1 304 ? 7.303 6.696 -5.204 1.00 96.62 304 ALA A CA 1
ATOM 2387 C C . ALA A 1 304 ? 6.293 6.935 -6.343 1.00 96.62 304 ALA A C 1
ATOM 2389 O O . ALA A 1 304 ? 6.187 6.122 -7.260 1.00 96.62 304 ALA A O 1
ATOM 2390 N N . PHE A 1 305 ? 5.622 8.089 -6.357 1.00 98.25 305 PHE A N 1
ATOM 2391 C CA . PHE A 1 305 ? 4.765 8.533 -7.455 1.00 98.25 305 PHE A CA 1
ATOM 2392 C C . PHE A 1 305 ? 5.542 8.662 -8.771 1.00 98.25 305 PHE A C 1
ATOM 2394 O O . PHE A 1 305 ? 5.068 8.189 -9.803 1.00 98.25 305 PHE A O 1
ATOM 2401 N N . GLY A 1 306 ? 6.753 9.231 -8.748 1.00 97.88 306 GLY A N 1
ATOM 2402 C CA . GLY A 1 306 ? 7.642 9.260 -9.914 1.00 97.88 306 GLY A CA 1
ATOM 2403 C C . GLY A 1 306 ? 7.971 7.854 -10.429 1.00 97.88 306 GLY A C 1
ATOM 2404 O O . GLY A 1 306 ? 7.909 7.601 -11.634 1.00 97.88 306 GLY A O 1
ATOM 2405 N N . CYS A 1 307 ? 8.235 6.910 -9.518 1.00 97.25 307 CYS A N 1
ATOM 2406 C CA . CYS A 1 307 ? 8.432 5.499 -9.863 1.00 97.25 307 CYS A CA 1
ATOM 2407 C C . CYS A 1 307 ? 7.181 4.871 -10.502 1.00 97.25 307 CYS A C 1
ATOM 2409 O O . CYS A 1 307 ? 7.302 4.217 -11.534 1.00 97.25 307 CYS A O 1
ATOM 2411 N N . VAL A 1 308 ? 5.983 5.113 -9.958 1.00 97.38 308 VAL A N 1
ATOM 2412 C CA . VAL A 1 308 ? 4.714 4.629 -10.537 1.00 97.38 308 VAL A CA 1
ATOM 2413 C C . VAL A 1 308 ? 4.425 5.271 -11.894 1.00 97.38 308 VAL A C 1
ATOM 2415 O O . VAL A 1 308 ? 3.916 4.602 -12.790 1.00 97.38 308 VAL A O 1
ATOM 2418 N N . CYS A 1 309 ? 4.779 6.541 -12.102 1.00 96.88 309 CYS A N 1
ATOM 2419 C CA . CYS A 1 309 ? 4.667 7.179 -13.414 1.00 96.88 309 CYS A CA 1
ATOM 2420 C C . CYS A 1 309 ? 5.555 6.479 -14.449 1.00 96.88 309 CYS A C 1
ATOM 2422 O O . CYS A 1 309 ? 5.085 6.171 -15.543 1.00 96.88 309 CYS A O 1
ATOM 2424 N N . TYR A 1 310 ? 6.815 6.192 -14.104 1.00 96.44 310 TYR A N 1
ATOM 2425 C CA . TYR A 1 310 ? 7.713 5.417 -14.965 1.00 96.44 310 TYR A CA 1
ATOM 2426 C C . TYR A 1 310 ? 7.134 4.033 -15.278 1.00 96.44 310 TYR A C 1
ATOM 2428 O O . TYR A 1 310 ? 7.070 3.637 -16.442 1.00 96.44 310 TYR A O 1
ATOM 2436 N N . GLU A 1 311 ? 6.646 3.340 -14.251 1.00 95.44 311 GLU A N 1
ATOM 2437 C CA . GLU A 1 311 ? 6.020 2.023 -14.358 1.00 95.44 311 GLU A CA 1
ATOM 2438 C C . GLU A 1 311 ? 4.807 2.050 -15.305 1.00 95.44 311 GLU A C 1
ATOM 2440 O O . GLU A 1 311 ? 4.729 1.274 -16.254 1.00 95.44 311 GLU A O 1
ATOM 2445 N N . THR A 1 312 ? 3.914 3.024 -15.128 1.00 95.69 312 THR A N 1
ATOM 2446 C CA . THR A 1 312 ? 2.679 3.192 -15.911 1.00 95.69 312 THR A CA 1
ATOM 2447 C C . THR A 1 312 ? 2.960 3.494 -17.386 1.00 95.69 312 THR A C 1
ATOM 2449 O O . THR A 1 312 ? 2.272 2.976 -18.274 1.00 95.69 312 THR A O 1
ATOM 2452 N N . MET A 1 313 ? 3.960 4.341 -17.654 1.00 94.12 313 MET A N 1
ATOM 2453 C CA . MET A 1 313 ? 4.319 4.773 -19.009 1.00 94.12 313 MET A CA 1
ATOM 2454 C C . MET A 1 313 ? 5.088 3.699 -19.776 1.00 94.12 313 MET A C 1
ATOM 2456 O O . MET A 1 313 ? 4.882 3.545 -20.975 1.00 94.12 313 MET A O 1
ATOM 2460 N N . THR A 1 314 ? 5.974 2.964 -19.104 1.00 92.25 314 THR A N 1
ATOM 2461 C CA . THR A 1 314 ? 6.915 2.050 -19.772 1.00 92.25 314 THR A CA 1
ATOM 2462 C C . THR A 1 314 ? 6.540 0.577 -19.644 1.00 92.25 314 THR A C 1
ATOM 2464 O O . THR A 1 314 ? 7.053 -0.247 -20.396 1.00 92.25 314 THR A O 1
ATOM 2467 N N . GLY A 1 315 ? 5.686 0.227 -18.677 1.00 91.25 315 GLY A N 1
ATOM 2468 C CA . GLY A 1 315 ? 5.413 -1.156 -18.284 1.00 91.25 315 GLY A CA 1
ATOM 2469 C C . GLY A 1 315 ? 6.571 -1.835 -17.542 1.00 91.25 315 GLY A C 1
ATOM 2470 O O . GLY A 1 315 ? 6.483 -3.023 -17.245 1.00 91.25 315 GLY A O 1
ATOM 2471 N N . LYS A 1 316 ? 7.666 -1.118 -17.257 1.00 90.94 316 LYS A N 1
ATOM 2472 C CA . LYS A 1 316 ? 8.869 -1.664 -16.619 1.00 90.94 316 LYS A CA 1
ATOM 2473 C C . LYS A 1 316 ? 8.906 -1.307 -15.138 1.00 90.94 316 LYS A C 1
ATOM 2475 O O . LYS A 1 316 ? 8.585 -0.187 -14.748 1.00 90.94 316 LYS A O 1
ATOM 2480 N N . LEU A 1 317 ? 9.397 -2.234 -14.319 1.00 90.88 317 LEU A N 1
ATOM 2481 C CA . LEU A 1 317 ? 9.667 -1.957 -12.910 1.00 90.88 317 LEU A CA 1
ATOM 2482 C C . LEU A 1 317 ? 10.774 -0.897 -12.754 1.00 90.88 317 LEU A C 1
ATOM 2484 O O . LEU A 1 317 ? 11.720 -0.869 -13.551 1.00 90.88 317 LEU A O 1
ATOM 2488 N N . PRO A 1 318 ? 10.743 -0.076 -11.691 1.00 91.94 318 PRO A N 1
ATOM 2489 C CA . PRO A 1 318 ? 11.877 0.778 -11.377 1.00 91.94 318 PRO A CA 1
ATOM 2490 C C . PRO A 1 318 ? 13.129 -0.077 -11.116 1.00 91.94 318 PRO A C 1
ATOM 2492 O O . PRO A 1 318 ? 13.088 -1.105 -10.431 1.00 91.94 318 PRO A O 1
ATOM 2495 N N . PHE A 1 319 ? 14.254 0.327 -11.700 1.00 89.62 319 PHE A N 1
ATOM 2496 C CA . PHE A 1 319 ? 15.526 -0.394 -11.716 1.00 89.62 319 PHE A CA 1
ATOM 2497 C C . PHE A 1 319 ? 15.426 -1.818 -12.291 1.00 89.62 319 PHE A C 1
ATOM 2499 O O . PHE A 1 319 ? 16.130 -2.708 -11.812 1.00 89.62 319 PHE A O 1
ATOM 2506 N N . TYR A 1 320 ? 14.551 -2.078 -13.275 1.00 86.56 320 TYR A N 1
ATOM 2507 C CA . TYR A 1 320 ? 14.284 -3.437 -13.789 1.00 86.56 320 TYR A CA 1
ATOM 2508 C C . TYR A 1 320 ? 15.539 -4.236 -14.200 1.00 86.56 320 TYR A C 1
ATOM 2510 O O . TYR A 1 320 ? 15.509 -5.461 -14.170 1.00 86.56 320 TYR A O 1
ATOM 2518 N N . TRP A 1 321 ? 16.645 -3.565 -14.548 1.00 86.38 321 TRP A N 1
ATOM 2519 C CA . TRP A 1 321 ? 17.927 -4.182 -14.927 1.00 86.38 321 TRP A CA 1
ATOM 2520 C C . TRP A 1 321 ? 18.814 -4.605 -13.741 1.00 86.38 321 TRP A C 1
ATOM 2522 O O . TRP A 1 321 ? 19.903 -5.136 -13.949 1.00 86.38 321 TRP A O 1
ATOM 2532 N N . LEU A 1 322 ? 18.398 -4.336 -12.501 1.00 76.12 322 LEU A N 1
ATOM 2533 C CA . LEU A 1 322 ? 19.155 -4.635 -11.283 1.00 76.12 322 LEU A CA 1
ATOM 2534 C C . LEU A 1 322 ? 18.433 -5.665 -10.416 1.00 76.12 322 LEU A C 1
ATOM 2536 O O . LEU A 1 322 ? 17.206 -5.654 -10.310 1.00 76.12 322 LEU A O 1
ATOM 2540 N N . SER A 1 323 ? 19.207 -6.509 -9.734 1.00 70.56 323 SER A N 1
ATOM 2541 C CA . SER A 1 323 ? 18.733 -7.317 -8.608 1.00 70.56 323 SER A CA 1
ATOM 2542 C C . SER A 1 323 ? 18.681 -6.487 -7.314 1.00 70.56 323 SER A C 1
ATOM 2544 O O . SER A 1 323 ? 19.142 -5.347 -7.269 1.00 70.56 323 SER A O 1
ATOM 2546 N N . HIS A 1 324 ? 18.116 -7.050 -6.244 1.00 62.53 324 HIS A N 1
ATOM 2547 C CA . HIS A 1 324 ? 17.737 -6.323 -5.026 1.00 62.53 324 HIS A CA 1
ATOM 2548 C C . HIS A 1 324 ? 18.854 -5.492 -4.358 1.00 62.53 324 HIS A C 1
ATOM 2550 O O . HIS A 1 324 ? 18.709 -4.281 -4.202 1.00 62.53 324 HIS A O 1
ATOM 2556 N N . MET A 1 325 ? 19.984 -6.104 -3.978 1.00 66.62 325 MET A N 1
ATOM 2557 C CA . MET A 1 325 ? 21.071 -5.373 -3.302 1.00 66.62 325 MET A CA 1
ATOM 2558 C C . MET A 1 325 ? 21.711 -4.296 -4.204 1.00 66.62 325 MET A C 1
ATOM 2560 O O . MET A 1 325 ? 21.910 -3.171 -3.737 1.00 66.62 325 MET A O 1
ATOM 2564 N N . PRO A 1 326 ? 21.986 -4.560 -5.501 1.00 74.75 326 PRO A N 1
ATOM 2565 C CA . PRO A 1 326 ? 22.386 -3.514 -6.441 1.00 74.75 326 PRO A CA 1
ATOM 2566 C C . PRO A 1 326 ? 21.372 -2.375 -6.584 1.00 74.75 326 PRO A C 1
ATOM 2568 O O . PRO A 1 326 ? 21.793 -1.232 -6.735 1.00 74.75 326 PRO A O 1
ATOM 2571 N N . THR A 1 327 ? 20.065 -2.652 -6.513 1.00 76.31 327 THR A N 1
ATOM 2572 C CA . THR A 1 327 ? 19.024 -1.613 -6.500 1.00 76.31 327 THR A CA 1
ATOM 2573 C C . THR A 1 327 ? 19.170 -0.704 -5.284 1.00 76.31 327 THR A C 1
ATOM 2575 O O . THR A 1 327 ? 19.234 0.508 -5.456 1.00 76.31 327 THR A O 1
ATOM 2578 N N . ILE A 1 328 ? 19.297 -1.263 -4.076 1.00 75.94 328 ILE A N 1
ATOM 2579 C CA . ILE A 1 328 ? 19.498 -0.475 -2.847 1.00 75.94 328 ILE A CA 1
ATOM 2580 C C . ILE A 1 328 ? 20.730 0.424 -2.989 1.00 75.94 328 ILE A C 1
ATOM 2582 O O . ILE A 1 328 ? 20.660 1.629 -2.747 1.00 75.94 328 ILE A O 1
ATOM 2586 N N . ARG A 1 329 ? 21.853 -0.137 -3.461 1.00 78.25 329 ARG A N 1
ATOM 2587 C CA . ARG A 1 329 ? 23.074 0.643 -3.686 1.00 78.25 329 ARG A CA 1
ATOM 2588 C C . ARG A 1 329 ? 22.872 1.748 -4.727 1.00 78.25 329 ARG A C 1
ATOM 2590 O O . ARG A 1 329 ? 23.313 2.869 -4.506 1.00 78.25 329 ARG A O 1
ATOM 2597 N N . ALA A 1 330 ? 22.193 1.450 -5.834 1.00 83.25 330 ALA A N 1
ATOM 2598 C CA . ALA A 1 330 ? 21.895 2.421 -6.881 1.00 83.25 330 ALA A CA 1
ATOM 2599 C C . ALA A 1 330 ? 21.035 3.586 -6.369 1.00 83.25 330 ALA A C 1
ATOM 2601 O O . ALA A 1 330 ? 21.314 4.730 -6.723 1.00 83.25 330 ALA A O 1
ATOM 2602 N N . ILE A 1 331 ? 20.042 3.309 -5.519 1.00 84.31 331 ILE A N 1
ATOM 2603 C CA . ILE A 1 331 ? 19.198 4.337 -4.898 1.00 84.31 331 ILE A CA 1
ATOM 2604 C C . ILE A 1 331 ? 20.042 5.248 -3.994 1.00 84.31 331 ILE A C 1
ATOM 2606 O O . ILE A 1 331 ? 19.970 6.470 -4.123 1.00 84.31 331 ILE A O 1
ATOM 2610 N N . LEU A 1 332 ? 20.896 4.675 -3.137 1.00 80.81 332 LEU A N 1
ATOM 2611 C CA . LEU A 1 332 ? 21.798 5.438 -2.260 1.00 80.81 332 LEU A CA 1
ATOM 2612 C C . LEU A 1 332 ? 22.799 6.300 -3.052 1.00 80.81 332 LEU A C 1
ATOM 2614 O O . LEU A 1 332 ? 23.060 7.455 -2.701 1.00 80.81 332 LEU A O 1
ATOM 2618 N N . ASP A 1 333 ? 23.300 5.774 -4.171 1.00 84.44 333 ASP A N 1
ATOM 2619 C CA . ASP A 1 333 ? 24.170 6.496 -5.107 1.00 84.44 333 ASP A CA 1
ATOM 2620 C C . ASP A 1 333 ? 23.414 7.576 -5.918 1.00 84.44 333 ASP A C 1
ATOM 2622 O O . ASP A 1 333 ? 24.023 8.282 -6.719 1.00 84.44 333 ASP A O 1
ATOM 2626 N N . GLY A 1 334 ? 22.098 7.734 -5.719 1.00 83.25 334 GLY A N 1
ATOM 2627 C CA . GLY A 1 334 ? 21.278 8.749 -6.385 1.00 83.25 334 GLY A CA 1
ATOM 2628 C C . GLY A 1 334 ? 20.988 8.448 -7.855 1.00 83.25 334 GLY A C 1
ATOM 2629 O O . GLY A 1 334 ? 20.685 9.362 -8.620 1.00 83.25 334 GLY A O 1
ATOM 2630 N N . LYS A 1 335 ? 21.098 7.184 -8.281 1.00 89.31 335 LYS A N 1
ATOM 2631 C CA . LYS A 1 335 ? 20.755 6.797 -9.653 1.00 89.31 335 LYS A CA 1
ATOM 2632 C C . LYS A 1 335 ? 19.250 6.892 -9.863 1.00 89.31 335 LYS A C 1
ATOM 2634 O O . LYS A 1 335 ? 18.465 6.515 -8.994 1.00 89.31 335 LYS A O 1
ATOM 2639 N N . HIS A 1 336 ? 18.855 7.340 -11.051 1.00 91.50 336 HIS A N 1
ATOM 2640 C CA . HIS A 1 336 ? 17.446 7.400 -11.404 1.00 91.50 336 HIS A CA 1
ATOM 2641 C C . HIS A 1 336 ? 16.834 5.991 -11.497 1.00 91.50 336 HIS A C 1
ATOM 2643 O O . HIS A 1 336 ? 17.481 5.079 -12.025 1.00 91.50 336 HIS A O 1
ATOM 2649 N N . PRO A 1 337 ? 15.577 5.822 -11.053 1.00 91.94 337 PRO A N 1
ATOM 2650 C CA . PRO A 1 337 ? 14.852 4.558 -11.150 1.00 91.94 337 PRO A CA 1
ATOM 2651 C C . PRO A 1 337 ? 14.607 4.028 -12.567 1.00 91.94 337 PRO A C 1
ATOM 2653 O O . PRO A 1 337 ? 14.258 2.863 -12.722 1.00 91.94 337 PRO A O 1
ATOM 2656 N N . GLY A 1 338 ? 14.802 4.827 -13.612 1.00 92.19 338 GLY A N 1
ATOM 2657 C CA . GLY A 1 338 ? 14.588 4.414 -14.996 1.00 92.19 338 GLY A CA 1
ATOM 2658 C C . GLY A 1 338 ? 15.275 5.344 -15.987 1.00 92.19 338 GLY A C 1
ATOM 2659 O O . GLY A 1 338 ? 15.670 6.455 -15.627 1.00 92.19 338 GLY A O 1
ATOM 2660 N N . ASP A 1 339 ? 15.389 4.905 -17.243 1.00 91.25 339 ASP A N 1
ATOM 2661 C CA . ASP A 1 339 ? 15.729 5.820 -18.333 1.00 91.25 339 ASP A CA 1
ATOM 2662 C C . ASP A 1 339 ? 14.547 6.767 -18.567 1.00 91.25 339 ASP A C 1
ATOM 2664 O O . ASP A 1 339 ? 13.441 6.354 -18.921 1.00 91.25 339 ASP A O 1
ATOM 2668 N N . ILE A 1 340 ? 14.776 8.055 -18.338 1.00 89.12 340 ILE A N 1
ATOM 2669 C CA . ILE A 1 340 ? 13.743 9.075 -18.466 1.00 89.12 340 ILE A CA 1
ATOM 2670 C C . ILE A 1 340 ? 13.269 9.243 -19.918 1.00 89.12 340 ILE A C 1
ATOM 2672 O O . ILE A 1 340 ? 12.153 9.707 -20.165 1.00 89.12 340 ILE A O 1
ATOM 2676 N N . ASP A 1 341 ? 14.096 8.867 -20.893 1.00 87.56 341 ASP A N 1
ATOM 2677 C CA . ASP A 1 341 ? 13.739 8.962 -22.302 1.00 87.56 341 ASP A CA 1
ATOM 2678 C C . ASP A 1 341 ? 12.726 7.888 -22.700 1.00 87.56 341 ASP A C 1
ATOM 2680 O O . ASP A 1 341 ? 11.917 8.139 -23.595 1.00 87.56 341 ASP A O 1
ATOM 2684 N N . ASP A 1 342 ? 12.674 6.754 -21.990 1.00 88.00 342 ASP A N 1
ATOM 2685 C CA . ASP A 1 342 ? 11.611 5.756 -22.164 1.00 88.00 342 ASP A CA 1
ATOM 2686 C C . ASP A 1 342 ? 10.231 6.366 -21.856 1.00 88.00 342 ASP A C 1
ATOM 2688 O O . ASP A 1 342 ? 9.263 6.099 -22.565 1.00 88.00 342 ASP A O 1
ATOM 2692 N N . VAL A 1 343 ? 10.137 7.250 -20.853 1.00 86.44 343 VAL A N 1
ATOM 2693 C CA . VAL A 1 343 ? 8.888 7.957 -20.500 1.00 86.44 343 VAL A CA 1
ATOM 2694 C C . VAL A 1 343 ? 8.462 8.922 -21.606 1.00 86.44 343 VAL A C 1
ATOM 2696 O O . VAL A 1 343 ? 7.275 9.052 -21.896 1.00 86.44 343 VAL A O 1
ATOM 2699 N N . GLY A 1 344 ? 9.426 9.614 -22.219 1.00 79.31 344 GLY A N 1
ATOM 2700 C CA . GLY A 1 344 ? 9.161 10.554 -23.309 1.00 79.31 344 GLY A CA 1
ATOM 2701 C C . GLY A 1 344 ? 8.769 9.869 -24.620 1.00 79.31 344 GLY A C 1
ATOM 2702 O O . GLY A 1 344 ? 7.966 10.423 -25.365 1.00 79.31 344 GLY A O 1
ATOM 2703 N N . LYS A 1 345 ? 9.326 8.682 -24.893 1.00 82.56 345 LYS A N 1
ATOM 2704 C CA . LYS A 1 345 ? 9.069 7.889 -26.110 1.00 82.56 345 LYS A CA 1
ATOM 2705 C C . LYS A 1 345 ? 7.814 7.019 -26.019 1.00 82.56 345 LYS A C 1
ATOM 2707 O O . LYS A 1 345 ? 7.309 6.594 -27.055 1.00 82.56 345 LYS A O 1
ATOM 2712 N N . ALA A 1 346 ? 7.339 6.728 -24.809 1.00 82.19 346 ALA A N 1
ATOM 2713 C CA . ALA A 1 346 ? 6.121 5.959 -24.590 1.00 82.19 346 ALA A CA 1
ATOM 2714 C C . ALA A 1 346 ? 4.890 6.629 -25.224 1.00 82.19 346 ALA A C 1
ATOM 2716 O O . ALA A 1 346 ? 4.825 7.851 -25.372 1.00 82.19 346 ALA A O 1
ATOM 2717 N N . GLU A 1 347 ? 3.885 5.828 -25.575 1.00 72.88 347 GLU A N 1
ATOM 2718 C CA . GLU A 1 347 ? 2.645 6.321 -26.173 1.00 72.88 347 GLU A CA 1
ATOM 2719 C C . GLU A 1 347 ? 1.924 7.303 -25.229 1.00 72.88 347 GLU A C 1
ATOM 2721 O O . GLU A 1 347 ? 1.637 7.001 -24.068 1.00 72.88 347 GLU A O 1
ATOM 2726 N N . GLY A 1 348 ? 1.664 8.520 -25.719 1.00 73.94 348 GLY A N 1
ATOM 2727 C CA . GLY A 1 348 ? 1.119 9.619 -24.913 1.00 73.94 348 GLY A CA 1
ATOM 2728 C C . GLY A 1 348 ? 2.141 10.316 -24.002 1.00 73.94 348 GLY A C 1
ATOM 2729 O O . GLY A 1 348 ? 1.778 11.262 -23.300 1.00 73.94 348 GLY A O 1
ATOM 2730 N N . GLY A 1 349 ? 3.408 9.896 -24.020 1.00 80.06 349 GLY A N 1
ATOM 2731 C CA . GLY A 1 349 ? 4.517 10.575 -23.361 1.00 80.06 349 GLY A CA 1
ATOM 2732 C C . GLY A 1 349 ? 4.735 11.975 -23.927 1.00 80.06 349 GLY A C 1
ATOM 2733 O O . GLY A 1 349 ? 4.558 12.235 -25.115 1.00 80.06 349 GLY A O 1
ATOM 2734 N N . ASN A 1 350 ? 5.089 12.920 -23.058 1.00 83.50 350 ASN A N 1
ATOM 2735 C CA . ASN A 1 350 ? 5.441 14.274 -23.469 1.00 83.50 350 ASN A CA 1
ATOM 2736 C C . ASN A 1 350 ? 6.453 14.899 -22.506 1.00 83.50 350 ASN A C 1
ATOM 2738 O O . ASN A 1 350 ? 6.726 14.381 -21.418 1.00 83.50 350 ASN A O 1
ATOM 2742 N N . ILE A 1 351 ? 6.992 16.051 -22.910 1.00 86.31 351 ILE A N 1
ATOM 2743 C CA . ILE A 1 351 ? 8.015 16.775 -22.154 1.00 86.31 351 ILE A CA 1
ATOM 2744 C C . ILE A 1 351 ? 7.557 17.163 -20.742 1.00 86.31 351 ILE A C 1
ATOM 2746 O O . ILE A 1 351 ? 8.366 17.161 -19.814 1.00 86.31 351 ILE A O 1
ATOM 2750 N N . THR A 1 352 ? 6.267 17.453 -20.553 1.00 88.19 352 THR A N 1
ATOM 2751 C CA . THR A 1 352 ? 5.713 17.836 -19.251 1.00 88.19 352 THR A CA 1
ATOM 2752 C C . THR A 1 352 ? 5.794 16.676 -18.269 1.00 88.19 352 THR A C 1
ATOM 2754 O O . THR A 1 352 ? 6.321 16.849 -17.171 1.00 88.19 352 THR A O 1
ATOM 2757 N N . VAL A 1 353 ? 5.334 15.488 -18.672 1.00 89.81 353 VAL A N 1
ATOM 2758 C CA . VAL A 1 353 ? 5.348 14.278 -17.831 1.00 89.81 353 VAL A CA 1
ATOM 2759 C C . VAL A 1 353 ? 6.775 13.827 -17.564 1.00 89.81 353 VAL A C 1
ATOM 2761 O O . VAL A 1 353 ? 7.124 13.563 -16.417 1.00 89.81 353 VAL A O 1
ATOM 2764 N N . ARG A 1 354 ? 7.630 13.856 -18.592 1.00 92.50 354 ARG A N 1
ATOM 2765 C CA . ARG A 1 354 ? 9.068 13.596 -18.456 1.00 92.50 354 ARG A CA 1
ATOM 2766 C C . ARG A 1 354 ? 9.694 14.485 -17.376 1.00 92.50 354 ARG A C 1
ATOM 2768 O O . ARG A 1 354 ? 10.391 13.993 -16.496 1.00 92.50 354 ARG A O 1
ATOM 2775 N N . ARG A 1 355 ? 9.408 15.792 -17.403 1.00 93.38 355 ARG A N 1
ATOM 2776 C CA . ARG A 1 355 ? 9.929 16.739 -16.408 1.00 93.38 355 ARG A CA 1
ATOM 2777 C C . ARG A 1 355 ? 9.355 16.488 -15.014 1.00 93.38 355 ARG A C 1
ATOM 2779 O O . ARG A 1 355 ? 10.099 16.556 -14.051 1.00 93.38 355 ARG A O 1
ATOM 2786 N N . ILE A 1 356 ? 8.063 16.163 -14.900 1.00 94.81 356 ILE A N 1
ATOM 2787 C CA . ILE A 1 356 ? 7.444 15.819 -13.606 1.00 94.81 356 ILE A CA 1
ATOM 2788 C C . ILE A 1 356 ? 8.167 14.632 -12.966 1.00 94.81 356 ILE A C 1
ATOM 2790 O O . ILE A 1 356 ? 8.537 14.718 -11.800 1.00 94.81 356 ILE A O 1
ATOM 2794 N N . VAL A 1 357 ? 8.394 13.553 -13.722 1.00 96.19 357 VAL A N 1
ATOM 2795 C CA . VAL A 1 357 ? 9.071 12.350 -13.210 1.00 96.19 357 VAL A CA 1
ATOM 2796 C C . VAL A 1 357 ? 10.494 12.672 -12.751 1.00 96.19 357 VAL A C 1
ATOM 2798 O O . VAL A 1 357 ? 10.884 12.262 -11.662 1.00 96.19 357 VAL A O 1
ATOM 2801 N N . MET A 1 358 ? 11.241 13.464 -13.527 1.00 95.44 358 MET A N 1
ATOM 2802 C CA . MET A 1 358 ? 12.575 13.931 -13.130 1.00 95.44 358 MET A CA 1
ATOM 2803 C C . MET A 1 358 ? 12.563 14.719 -11.818 1.00 95.44 358 MET A C 1
ATOM 2805 O O . MET A 1 358 ? 13.366 14.433 -10.935 1.00 95.44 358 MET A O 1
ATOM 2809 N N . ASP A 1 359 ? 11.641 15.671 -11.669 1.00 96.81 359 ASP A N 1
ATOM 2810 C CA . ASP A 1 359 ? 11.550 16.498 -10.461 1.00 96.81 359 ASP A CA 1
ATOM 2811 C C . ASP A 1 359 ? 11.155 15.652 -9.231 1.00 96.81 359 ASP A C 1
ATOM 2813 O O . ASP A 1 359 ? 11.643 15.880 -8.123 1.00 96.81 359 ASP A O 1
ATOM 2817 N N . CYS A 1 360 ? 10.314 14.625 -9.421 1.00 97.88 360 CYS A N 1
ATOM 2818 C CA . CYS A 1 360 ? 9.961 13.662 -8.371 1.00 97.88 360 CYS A CA 1
ATOM 2819 C C . CYS A 1 360 ? 11.168 12.832 -7.900 1.00 97.88 360 CYS A C 1
ATOM 2821 O O . CYS A 1 360 ? 11.239 12.465 -6.728 1.00 97.88 360 CYS A O 1
ATOM 2823 N N . TRP A 1 361 ? 12.124 12.558 -8.791 1.00 96.56 361 TRP A N 1
ATOM 2824 C CA . TRP A 1 361 ? 13.344 11.794 -8.509 1.00 96.56 361 TRP A CA 1
ATOM 2825 C C . TRP A 1 361 ? 14.520 12.647 -8.025 1.00 96.56 361 TRP A C 1
ATOM 2827 O O . TRP A 1 361 ? 15.668 12.200 -8.045 1.00 96.56 361 TRP A O 1
ATOM 2837 N N . SER A 1 362 ? 14.261 13.864 -7.542 1.00 95.56 362 SER A N 1
ATOM 2838 C CA . SER A 1 362 ? 15.300 14.629 -6.857 1.00 95.56 362 SER A CA 1
ATOM 2839 C C . SER A 1 362 ? 15.763 13.901 -5.591 1.00 95.56 362 SER A C 1
ATOM 2841 O O . SER A 1 362 ? 14.944 13.471 -4.768 1.00 95.56 362 SER A O 1
ATOM 2843 N N . LYS A 1 363 ? 17.087 13.762 -5.423 1.00 90.38 363 LYS A N 1
ATOM 2844 C CA . LYS A 1 363 ? 17.674 13.085 -4.257 1.00 90.38 363 LYS A CA 1
ATOM 2845 C C . LYS A 1 363 ? 17.313 13.806 -2.959 1.00 90.38 363 LYS A C 1
ATOM 2847 O O . LYS A 1 363 ? 16.902 13.151 -2.009 1.00 90.38 363 LYS A O 1
ATOM 2852 N N . ASP A 1 364 ? 17.413 15.135 -2.936 1.00 92.81 364 ASP A N 1
ATOM 2853 C CA . ASP A 1 364 ? 16.988 15.937 -1.787 1.00 92.81 364 ASP A CA 1
ATOM 2854 C C . ASP A 1 364 ? 15.449 16.039 -1.756 1.00 92.81 364 ASP A C 1
ATOM 2856 O O . ASP A 1 364 ? 14.859 16.616 -2.680 1.00 92.81 364 ASP A O 1
ATOM 2860 N N . PRO A 1 365 ? 14.786 15.536 -0.696 1.00 94.19 365 PRO A N 1
ATOM 2861 C CA . PRO A 1 365 ? 13.331 15.567 -0.574 1.00 94.19 365 PRO A CA 1
ATOM 2862 C C . PRO A 1 365 ? 12.724 16.971 -0.680 1.00 94.19 365 PRO A C 1
ATOM 2864 O O . PRO A 1 365 ? 11.585 17.100 -1.120 1.00 94.19 365 PRO A O 1
ATOM 2867 N N . LYS A 1 366 ? 13.467 18.025 -0.310 1.00 95.62 366 LYS A N 1
ATOM 2868 C CA . LYS A 1 366 ? 12.987 19.419 -0.341 1.00 95.62 366 LYS A CA 1
ATOM 2869 C C . LYS A 1 366 ? 12.823 19.976 -1.752 1.00 95.62 366 LYS A C 1
ATOM 2871 O O . LYS A 1 366 ? 12.082 20.933 -1.943 1.00 95.62 366 LYS A O 1
ATOM 2876 N N . HIS A 1 367 ? 13.523 19.399 -2.726 1.00 96.44 367 HIS A N 1
ATOM 2877 C CA . HIS A 1 367 ? 13.453 19.820 -4.124 1.00 96.44 367 HIS A CA 1
ATOM 2878 C C . HIS A 1 367 ? 12.358 19.088 -4.910 1.00 96.44 367 HIS A C 1
ATOM 2880 O O . HIS A 1 367 ? 12.142 19.398 -6.080 1.00 96.44 367 HIS A O 1
ATOM 2886 N N . ARG A 1 368 ? 11.673 18.114 -4.298 1.00 97.62 368 ARG A N 1
ATOM 2887 C CA . ARG A 1 368 ? 10.564 17.404 -4.938 1.00 97.62 368 ARG A CA 1
ATOM 2888 C C . ARG A 1 368 ? 9.309 18.288 -4.935 1.00 97.62 368 ARG A C 1
ATOM 2890 O O . ARG A 1 368 ? 9.054 18.969 -3.941 1.00 97.62 368 ARG A O 1
ATOM 2897 N N . PRO A 1 369 ? 8.510 18.290 -6.015 1.00 97.69 369 PRO A N 1
ATOM 2898 C CA . PRO A 1 369 ? 7.297 19.096 -6.081 1.00 97.69 369 PRO A CA 1
ATOM 2899 C C . PRO A 1 369 ? 6.226 18.568 -5.121 1.00 97.69 369 PRO A 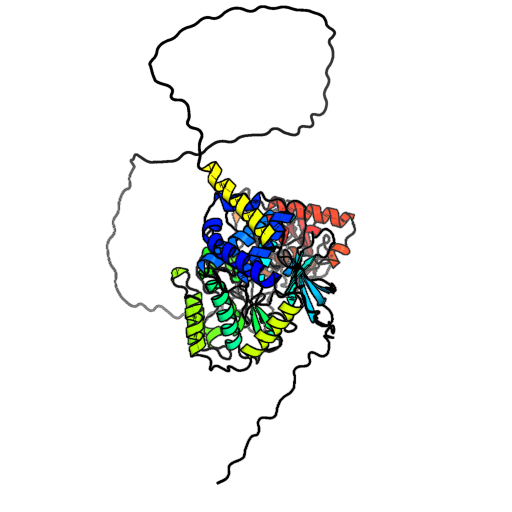C 1
ATOM 2901 O O . PRO A 1 369 ? 6.103 17.366 -4.902 1.00 97.69 369 PRO A O 1
ATOM 2904 N N . GLU A 1 370 ? 5.389 19.458 -4.594 1.00 95.94 370 GLU A N 1
ATOM 2905 C CA . GLU A 1 370 ? 4.182 19.037 -3.881 1.00 95.94 370 GLU A CA 1
ATOM 2906 C C . GLU A 1 370 ? 3.154 18.436 -4.853 1.00 95.94 370 GLU A C 1
ATOM 2908 O O . GLU A 1 370 ? 3.058 18.848 -6.012 1.00 95.94 370 GLU A O 1
ATOM 2913 N N . CYS A 1 371 ? 2.312 17.513 -4.377 1.00 94.38 371 CYS A N 1
ATOM 2914 C CA . CYS A 1 371 ? 1.272 16.884 -5.203 1.00 94.38 371 CYS A CA 1
ATOM 2915 C C . CYS A 1 371 ? 0.343 17.900 -5.883 1.00 94.38 371 CYS A C 1
ATOM 2917 O O . CYS A 1 371 ? -0.027 17.713 -7.040 1.00 94.38 371 CYS A O 1
ATOM 2919 N N . LYS A 1 372 ? 0.033 19.016 -5.214 1.00 94.31 372 LYS A N 1
ATOM 2920 C CA . LYS A 1 372 ? -0.755 20.112 -5.791 1.00 94.31 372 LYS A CA 1
ATOM 2921 C C . LYS A 1 372 ? -0.110 20.700 -7.050 1.00 94.31 372 LYS A C 1
ATOM 2923 O O . LYS A 1 372 ? -0.791 20.940 -8.045 1.00 94.31 372 LYS A O 1
ATOM 2928 N N . GLU A 1 373 ? 1.206 20.897 -7.030 1.00 95.94 373 GLU A N 1
ATOM 2929 C CA . GLU A 1 373 ? 1.958 21.391 -8.187 1.00 95.94 373 GLU A CA 1
ATOM 2930 C C . GLU A 1 373 ? 1.967 20.358 -9.324 1.00 95.94 373 GLU A C 1
ATOM 2932 O O . GLU A 1 373 ? 1.769 20.701 -10.492 1.00 95.94 373 GLU A O 1
ATOM 2937 N N . ILE A 1 374 ? 2.113 19.072 -8.991 1.00 96.00 374 ILE A N 1
ATOM 2938 C CA . ILE A 1 374 ? 2.030 17.971 -9.963 1.00 96.00 374 ILE A CA 1
ATOM 2939 C C . ILE A 1 374 ? 0.663 17.967 -10.665 1.00 96.00 374 ILE A C 1
ATOM 2941 O O . ILE A 1 374 ? 0.606 17.929 -11.898 1.00 96.00 374 ILE A O 1
ATOM 2945 N N . VAL A 1 375 ? -0.433 18.057 -9.903 1.00 94.19 375 VAL A N 1
ATOM 2946 C CA . VAL A 1 375 ? -1.807 18.086 -10.431 1.00 94.19 375 VAL A CA 1
ATOM 2947 C C . VAL A 1 375 ? -2.012 19.272 -11.378 1.00 94.19 375 VAL A C 1
ATOM 2949 O O . VAL A 1 375 ? -2.585 19.100 -12.458 1.00 94.19 375 VAL A O 1
ATOM 2952 N N . ILE A 1 376 ? -1.507 20.461 -11.030 1.00 92.44 376 ILE A N 1
ATOM 2953 C CA . ILE A 1 376 ? -1.581 21.658 -11.885 1.00 92.44 376 ILE A CA 1
ATOM 2954 C C . ILE A 1 376 ? -0.843 21.424 -13.213 1.00 92.44 376 ILE A C 1
ATOM 2956 O O . ILE A 1 376 ? -1.409 21.654 -14.288 1.00 92.44 376 ILE A O 1
ATOM 2960 N N . ARG A 1 377 ? 0.389 20.904 -13.161 1.00 92.75 377 ARG A N 1
ATOM 2961 C CA . ARG A 1 377 ? 1.212 20.631 -14.354 1.00 92.75 377 ARG A CA 1
ATOM 2962 C C . ARG A 1 377 ? 0.599 19.564 -15.267 1.00 92.75 377 ARG A C 1
ATOM 2964 O O . ARG A 1 377 ? 0.630 19.711 -16.490 1.00 92.75 377 ARG A O 1
ATOM 2971 N N . LEU A 1 378 ? 0.001 18.513 -14.702 1.00 89.00 378 LEU A N 1
ATOM 2972 C CA . LEU A 1 378 ? -0.730 17.494 -15.468 1.00 89.00 378 LEU A CA 1
ATOM 2973 C C . LEU A 1 378 ? -2.042 18.043 -16.043 1.00 89.00 378 LEU A C 1
ATOM 2975 O O . LEU A 1 378 ? -2.404 17.727 -17.176 1.00 89.00 378 LEU A O 1
ATOM 2979 N N . GLY A 1 379 ? -2.741 18.901 -15.297 1.00 82.31 379 GLY A N 1
ATOM 2980 C CA . GLY A 1 379 ? -3.985 19.542 -15.720 1.00 82.31 379 GLY A CA 1
ATOM 2981 C C . GLY A 1 379 ? -3.826 20.418 -16.963 1.00 82.31 379 GLY A C 1
ATOM 2982 O O . GLY A 1 379 ? -4.700 20.401 -17.825 1.00 82.31 379 GLY A O 1
ATOM 2983 N N . ALA A 1 380 ? -2.689 21.105 -17.112 1.00 70.31 380 ALA A N 1
ATOM 2984 C CA . ALA A 1 380 ? -2.355 21.853 -18.329 1.00 70.31 380 ALA A CA 1
ATOM 2985 C C . ALA A 1 380 ? -2.205 20.958 -19.579 1.00 70.31 380 ALA A C 1
ATOM 2987 O O . ALA A 1 380 ? -2.276 21.447 -20.704 1.00 70.31 380 ALA A O 1
ATOM 2988 N N . THR A 1 381 ? -2.021 19.649 -19.386 1.00 67.50 381 THR A N 1
ATOM 2989 C CA . THR A 1 381 ? -1.759 18.671 -20.450 1.00 67.50 381 THR A CA 1
ATOM 2990 C C . THR A 1 381 ? -3.032 17.949 -20.922 1.00 67.50 381 THR A C 1
ATOM 2992 O O . THR A 1 381 ? -3.090 17.486 -22.058 1.00 67.50 381 THR A O 1
ATOM 2995 N N . LEU A 1 382 ? -4.074 17.858 -20.084 1.00 71.69 382 LEU A N 1
ATOM 2996 C CA . LEU A 1 382 ? -5.282 17.058 -20.342 1.00 71.69 382 LEU A CA 1
ATOM 2997 C C . LEU A 1 382 ? -6.542 17.939 -20.429 1.00 71.69 382 LEU A C 1
ATOM 2999 O O . LEU A 1 382 ? -6.889 18.632 -19.471 1.00 71.69 382 LEU A O 1
ATOM 3003 N N . ARG A 1 383 ? -7.281 17.877 -21.551 1.00 57.66 383 ARG A N 1
ATOM 3004 C CA . ARG A 1 383 ? -8.601 18.533 -21.679 1.00 57.66 383 ARG A CA 1
ATOM 3005 C C . ARG A 1 383 ? -9.605 17.870 -20.721 1.00 57.66 383 ARG A C 1
ATOM 3007 O O . ARG A 1 383 ? -9.623 16.653 -20.586 1.00 57.66 383 ARG A O 1
ATOM 3014 N N . ARG A 1 384 ? -10.421 18.671 -20.022 1.00 50.09 384 ARG A N 1
ATOM 3015 C CA . ARG A 1 384 ? -11.430 18.183 -19.060 1.00 50.09 384 ARG A CA 1
ATOM 3016 C C . ARG A 1 384 ? -12.637 17.588 -19.791 1.00 50.09 384 ARG A C 1
ATOM 3018 O O . ARG A 1 384 ? -13.368 18.337 -20.432 1.00 50.09 384 ARG A O 1
ATOM 3025 N N . GLU A 1 385 ? -12.911 16.305 -19.591 1.00 52.16 385 GLU A N 1
ATOM 3026 C CA . GLU A 1 385 ? -14.249 15.734 -19.780 1.00 52.16 385 GLU A CA 1
ATOM 3027 C C . GLU A 1 385 ? -14.924 15.666 -18.407 1.00 52.16 385 GLU A C 1
ATOM 3029 O O . GLU A 1 385 ? -14.477 14.960 -17.512 1.00 52.16 385 GLU A O 1
ATOM 3034 N N . LYS A 1 386 ? -15.941 16.504 -18.196 1.00 46.41 386 LYS A N 1
ATOM 3035 C CA . LYS A 1 386 ? -16.503 16.812 -16.868 1.00 46.41 386 LYS A CA 1
ATOM 3036 C C . LYS A 1 386 ? -17.794 16.028 -16.557 1.00 46.41 386 LYS A C 1
ATOM 3038 O O . LYS A 1 386 ? -18.596 16.485 -15.757 1.00 46.41 386 LYS A O 1
ATOM 3043 N N . GLY A 1 387 ? -18.046 14.918 -17.256 1.00 48.78 387 GLY A N 1
ATOM 3044 C CA . GLY A 1 387 ? -19.366 14.263 -17.291 1.00 48.78 387 GLY A CA 1
ATOM 3045 C C . GLY A 1 387 ? -19.525 12.997 -16.445 1.00 48.78 387 GLY A C 1
ATOM 3046 O O . GLY A 1 387 ? -20.642 12.714 -16.009 1.00 48.78 387 GLY A O 1
ATOM 3047 N N . ASP A 1 388 ? -18.438 12.262 -16.199 1.00 51.88 388 ASP A N 1
ATOM 3048 C CA . ASP A 1 388 ? -18.511 10.914 -15.608 1.00 51.88 388 ASP A CA 1
ATOM 3049 C C . ASP A 1 388 ? -18.085 10.861 -14.129 1.00 51.88 388 ASP A C 1
ATOM 3051 O O . ASP A 1 388 ? -18.521 9.978 -13.393 1.00 51.88 388 ASP A O 1
ATOM 3055 N N . GLU A 1 389 ? -17.313 11.847 -13.657 1.00 54.94 389 GLU A N 1
ATOM 3056 C CA . GLU A 1 389 ? -16.781 11.902 -12.281 1.00 54.94 389 GLU A CA 1
ATOM 3057 C C . GLU A 1 389 ? -17.881 12.027 -11.213 1.00 54.94 389 GLU A C 1
ATOM 3059 O O . GLU A 1 389 ? -17.823 11.357 -10.181 1.00 54.94 389 GLU A O 1
ATOM 3064 N N . ASP A 1 390 ? -18.917 12.829 -11.478 1.00 57.28 390 ASP A N 1
ATOM 3065 C CA . ASP A 1 390 ? -19.990 13.079 -10.507 1.00 57.28 390 ASP A CA 1
ATOM 3066 C C . ASP A 1 390 ? -20.926 11.871 -10.338 1.00 57.28 390 ASP A C 1
ATOM 3068 O O . ASP A 1 390 ? -21.499 11.680 -9.268 1.00 57.28 390 ASP A O 1
ATOM 3072 N N . LYS A 1 391 ? -21.080 11.025 -11.367 1.00 60.22 391 LYS A N 1
ATOM 3073 C CA . LYS A 1 391 ? -22.001 9.875 -11.323 1.00 60.22 391 LYS A CA 1
ATOM 3074 C C . LYS A 1 391 ? -21.442 8.720 -10.496 1.00 60.22 391 LYS A C 1
ATOM 3076 O O . LYS A 1 391 ? -22.144 8.216 -9.624 1.00 60.22 391 LYS A O 1
ATOM 3081 N N . ASN A 1 392 ? -20.180 8.354 -10.732 1.00 63.44 392 ASN A N 1
ATOM 3082 C CA . ASN A 1 392 ? -19.507 7.271 -10.009 1.00 63.44 392 ASN A CA 1
ATOM 3083 C C . ASN A 1 392 ? -19.417 7.580 -8.503 1.00 63.44 392 ASN A C 1
ATOM 3085 O O . ASN A 1 392 ? -19.723 6.742 -7.660 1.00 63.44 392 ASN A O 1
ATOM 3089 N N . ASN A 1 393 ? -19.098 8.830 -8.149 1.00 63.25 393 ASN A N 1
ATOM 3090 C CA . ASN A 1 393 ? -18.993 9.234 -6.748 1.00 63.25 393 ASN A CA 1
ATOM 3091 C C . ASN A 1 393 ? -20.334 9.107 -6.001 1.00 63.25 393 ASN A C 1
ATOM 3093 O O . ASN A 1 393 ? -20.369 8.640 -4.865 1.00 63.25 393 ASN A O 1
ATOM 3097 N N . VAL A 1 394 ? -21.448 9.471 -6.647 1.00 68.88 394 VAL A N 1
ATOM 3098 C CA . VAL A 1 394 ? -22.790 9.340 -6.058 1.00 68.88 394 VAL A CA 1
ATOM 3099 C C . VAL A 1 394 ? -23.185 7.873 -5.889 1.00 68.88 394 VAL A C 1
ATOM 3101 O O . VAL A 1 394 ? -23.710 7.508 -4.839 1.00 68.88 394 VAL A O 1
ATOM 3104 N N . GLU A 1 395 ? -22.915 7.024 -6.882 1.00 68.44 395 GLU A N 1
ATOM 3105 C CA . GLU A 1 395 ? -23.226 5.591 -6.816 1.00 68.44 395 GLU A CA 1
ATOM 3106 C C . GLU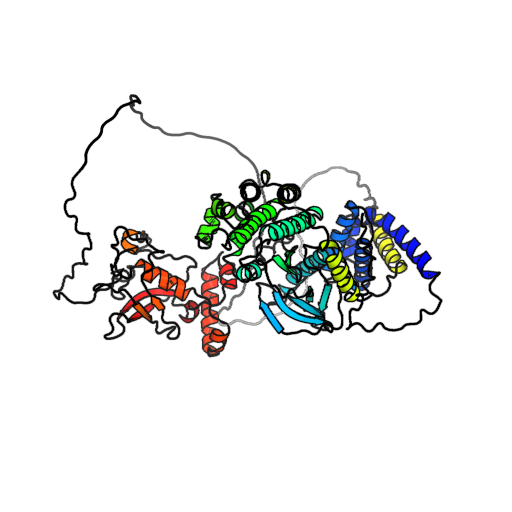 A 1 395 ? -22.405 4.879 -5.733 1.00 68.44 395 GLU A C 1
ATOM 3108 O O . GLU A 1 395 ? -22.965 4.201 -4.868 1.00 68.44 395 GLU A O 1
ATOM 3113 N N . MET A 1 396 ? -21.093 5.109 -5.698 1.00 66.69 396 MET A N 1
ATOM 3114 C CA . MET A 1 396 ? -20.206 4.526 -4.691 1.00 66.69 396 MET A CA 1
ATOM 3115 C C . MET A 1 396 ? -20.510 5.020 -3.274 1.00 66.69 396 MET A C 1
ATOM 3117 O O . MET A 1 396 ? -20.455 4.233 -2.324 1.00 66.69 396 MET A O 1
ATOM 3121 N N . GLN A 1 397 ? -20.864 6.300 -3.118 1.00 69.00 397 GLN A N 1
ATOM 3122 C CA . GLN A 1 397 ? -21.323 6.846 -1.842 1.00 69.00 397 GLN A CA 1
ATOM 3123 C C . GLN A 1 397 ? -22.633 6.182 -1.404 1.00 69.00 397 GLN A C 1
ATOM 3125 O O . GLN A 1 397 ? -22.742 5.748 -0.261 1.00 69.00 397 GLN A O 1
ATOM 3130 N N . PHE A 1 398 ? -23.594 6.031 -2.315 1.00 70.25 398 PHE A N 1
ATOM 3131 C CA . PHE A 1 398 ? -24.874 5.396 -2.017 1.00 70.25 398 PHE A CA 1
ATOM 3132 C C . PHE A 1 398 ? -24.716 3.930 -1.592 1.00 70.25 398 PHE A C 1
ATOM 3134 O O . PHE A 1 398 ? -25.332 3.506 -0.612 1.00 70.25 398 PHE A O 1
ATOM 3141 N N . ILE A 1 399 ? -23.876 3.151 -2.285 1.00 69.31 399 ILE A N 1
ATOM 3142 C CA . ILE A 1 399 ? -23.617 1.751 -1.915 1.00 69.31 399 ILE A CA 1
ATOM 3143 C C . ILE A 1 399 ? -22.950 1.685 -0.540 1.00 69.31 399 ILE A C 1
ATOM 3145 O O . ILE A 1 399 ? -23.380 0.897 0.298 1.00 69.31 399 ILE A O 1
ATOM 3149 N N . ARG A 1 400 ? -21.954 2.539 -0.272 1.00 70.25 400 ARG A N 1
ATOM 3150 C CA . ARG A 1 400 ? -21.321 2.635 1.052 1.00 70.25 400 ARG A CA 1
ATOM 3151 C C . ARG A 1 400 ? -22.355 2.911 2.144 1.00 70.25 400 ARG A C 1
ATOM 3153 O O . ARG A 1 400 ? -22.389 2.184 3.134 1.00 70.25 400 ARG A O 1
ATOM 3160 N N . ASP A 1 401 ? -23.189 3.928 1.955 1.00 72.56 401 ASP A N 1
ATOM 3161 C CA . ASP A 1 401 ? -24.194 4.346 2.938 1.00 72.56 401 ASP A CA 1
ATOM 3162 C C . ASP A 1 401 ? -25.277 3.277 3.143 1.00 72.56 401 ASP A C 1
ATOM 3164 O O . ASP A 1 401 ? -25.836 3.160 4.230 1.00 72.56 401 ASP A O 1
ATOM 3168 N N . THR A 1 402 ? -25.551 2.471 2.113 1.00 72.81 402 THR A N 1
ATOM 3169 C CA . THR A 1 402 ? -26.480 1.334 2.183 1.00 72.81 402 THR A CA 1
ATOM 3170 C C . THR A 1 402 ? -25.868 0.131 2.903 1.00 72.81 402 THR A C 1
ATOM 3172 O O . THR A 1 402 ? -26.565 -0.557 3.646 1.00 72.81 402 THR A O 1
ATOM 3175 N N . MET A 1 403 ? -24.580 -0.142 2.673 1.00 70.62 403 MET A N 1
ATOM 3176 C CA . MET A 1 403 ? -23.868 -1.273 3.277 1.00 70.62 403 MET A CA 1
ATOM 3177 C C . MET A 1 403 ? -23.599 -1.039 4.761 1.00 70.62 403 MET A C 1
ATOM 3179 O O . MET A 1 403 ? -23.740 -1.958 5.568 1.00 70.62 403 MET A O 1
ATOM 3183 N N . ARG A 1 404 ? -23.239 0.192 5.139 1.00 71.44 404 ARG A N 1
ATOM 3184 C CA . ARG A 1 404 ? -23.097 0.565 6.545 1.00 71.44 404 ARG A CA 1
ATOM 3185 C C . ARG A 1 404 ? -24.450 0.414 7.221 1.00 71.44 404 ARG A C 1
ATOM 3187 O O . ARG A 1 404 ? -25.434 1.039 6.831 1.00 71.44 404 ARG A O 1
ATOM 3194 N N . SER A 1 405 ? -24.508 -0.437 8.244 1.00 61.66 405 SER A N 1
ATOM 3195 C CA . SER A 1 405 ? -25.722 -0.549 9.042 1.00 61.66 405 SER A CA 1
ATOM 3196 C C . SER A 1 405 ? -26.089 0.842 9.572 1.00 61.66 405 SER A C 1
ATOM 3198 O O . SER A 1 405 ? -25.211 1.602 9.994 1.00 61.66 405 SER A O 1
ATOM 3200 N N . LYS A 1 406 ? -27.384 1.199 9.557 1.00 60.31 406 LYS A N 1
ATOM 3201 C CA . LYS A 1 406 ? -27.862 2.302 10.400 1.00 60.31 406 LYS A CA 1
ATOM 3202 C C . LYS A 1 406 ? -27.542 1.876 11.828 1.00 60.31 406 LYS A C 1
ATOM 3204 O O . LYS A 1 406 ? -28.253 1.041 12.385 1.00 60.31 406 LYS A O 1
ATOM 3209 N N . GLY A 1 407 ? -26.413 2.351 12.351 1.00 57.81 407 GLY A N 1
ATOM 3210 C CA . GLY A 1 407 ? -25.988 2.074 13.713 1.00 57.81 407 GLY A CA 1
ATOM 3211 C C . GLY A 1 407 ? -27.105 2.434 14.688 1.00 57.81 407 GLY A C 1
ATOM 3212 O O . GLY A 1 407 ? -28.036 3.168 14.345 1.00 57.81 407 GLY A O 1
ATOM 3213 N N . GLU A 1 408 ? -27.031 1.905 15.906 1.00 65.12 408 GLU A N 1
ATOM 3214 C CA . GLU A 1 408 ? -27.938 2.346 16.965 1.00 65.12 408 GLU A CA 1
ATOM 3215 C C . GLU A 1 408 ? -27.931 3.877 17.062 1.00 65.12 408 GLU A C 1
ATOM 3217 O O . GLU A 1 408 ? -26.883 4.512 16.919 1.00 65.12 408 GLU A O 1
ATOM 3222 N N . SER A 1 409 ? -29.109 4.467 17.286 1.00 76.75 409 SER A N 1
ATOM 3223 C CA . SER A 1 409 ? -29.221 5.908 17.505 1.00 76.75 409 SER A CA 1
ATOM 3224 C C . SER A 1 409 ? -28.275 6.327 18.630 1.00 76.75 409 SER A C 1
ATOM 3226 O O . SER A 1 409 ? -28.258 5.702 19.692 1.00 76.75 409 SER A O 1
ATOM 3228 N N . LEU A 1 410 ? -27.490 7.378 18.395 1.00 84.19 410 LEU A N 1
ATOM 3229 C CA . LEU A 1 410 ? -26.586 7.924 19.403 1.00 84.19 410 LEU A CA 1
ATOM 3230 C C . LEU A 1 410 ? -27.383 8.428 20.608 1.00 84.19 410 LEU A C 1
ATOM 3232 O O . LEU A 1 410 ? -28.332 9.194 20.458 1.00 84.19 410 LEU A O 1
ATOM 3236 N N . ASP A 1 411 ? -26.962 8.029 21.806 1.00 88.06 411 ASP A N 1
ATOM 3237 C CA . ASP A 1 411 ? -27.489 8.546 23.068 1.00 88.06 411 ASP A CA 1
ATOM 3238 C C . ASP A 1 411 ? -26.641 9.753 23.501 1.00 88.06 411 ASP A C 1
ATOM 3240 O O . ASP A 1 411 ? -25.659 9.627 24.243 1.00 88.06 411 ASP A O 1
ATOM 3244 N N . PHE A 1 412 ? -26.986 10.935 22.977 1.00 87.06 412 PHE A N 1
ATOM 3245 C CA . PHE A 1 412 ? -26.242 12.175 23.228 1.00 87.06 412 PHE A CA 1
ATOM 3246 C C . PHE A 1 412 ? -26.196 12.544 24.716 1.00 87.06 412 PHE A C 1
ATOM 3248 O O . PHE A 1 412 ? -25.213 13.129 25.178 1.00 87.06 412 PHE A O 1
ATOM 3255 N N . GLN A 1 413 ? -27.214 12.157 25.489 1.00 87.56 413 GLN A N 1
ATOM 3256 C CA . GLN A 1 413 ? -27.261 12.398 26.926 1.00 87.56 413 GLN A CA 1
ATOM 3257 C C . GLN A 1 413 ? -26.206 11.565 27.665 1.00 87.56 413 GLN A C 1
ATOM 3259 O O . GLN A 1 413 ? -25.464 12.111 28.487 1.00 87.56 413 GLN A O 1
ATOM 3264 N N . LYS A 1 414 ? -26.075 10.268 27.354 1.00 90.12 414 LYS A N 1
ATOM 3265 C CA . LYS A 1 414 ? -25.006 9.428 27.924 1.00 90.12 414 LYS A CA 1
ATOM 3266 C C . LYS A 1 414 ? -23.620 9.892 27.492 1.00 90.12 414 LYS A C 1
ATOM 3268 O O . LYS A 1 414 ? -22.721 9.954 28.330 1.00 90.12 414 LYS A O 1
ATOM 3273 N N . VAL A 1 415 ? -23.446 10.277 26.224 1.00 91.12 415 VAL A N 1
ATOM 3274 C CA . VAL A 1 415 ? -22.176 10.852 25.743 1.00 91.12 415 VAL A CA 1
ATOM 3275 C C . VAL A 1 415 ? -21.814 12.093 26.564 1.00 91.12 415 VAL A C 1
ATOM 3277 O O . VAL A 1 415 ? -20.693 12.197 27.064 1.00 91.12 415 VAL A O 1
ATOM 3280 N N . ALA A 1 416 ? -22.768 13.000 26.788 1.00 89.12 416 ALA A N 1
ATOM 3281 C CA . ALA A 1 416 ? -22.545 14.192 27.598 1.00 89.12 416 ALA A CA 1
ATOM 3282 C C . ALA A 1 416 ? -22.181 13.867 29.053 1.00 89.12 416 ALA A C 1
ATOM 3284 O O . ALA A 1 416 ? -21.274 14.492 29.604 1.00 89.12 416 ALA A O 1
ATOM 3285 N N . GLN A 1 417 ? -22.827 12.874 29.671 1.00 90.62 417 GLN A N 1
ATOM 3286 C CA . GLN A 1 417 ? -22.484 12.421 31.024 1.00 90.62 417 GLN A CA 1
ATOM 3287 C C . GLN A 1 417 ? -21.040 11.911 31.111 1.00 90.62 417 GLN A C 1
ATOM 3289 O O . GLN A 1 417 ? -20.310 12.295 32.029 1.00 90.62 417 GLN A O 1
ATOM 3294 N N . VAL A 1 418 ? -20.607 11.098 30.141 1.00 91.88 418 VAL A N 1
ATOM 3295 C CA . VAL A 1 418 ? -19.232 10.579 30.079 1.00 91.88 418 VAL A CA 1
ATOM 3296 C C . VAL A 1 418 ? -18.232 11.725 29.909 1.00 91.88 418 VAL A C 1
ATOM 3298 O O . VAL A 1 418 ? -17.287 11.829 30.691 1.00 91.88 418 VAL A O 1
ATOM 3301 N N . LEU A 1 419 ? -18.461 12.629 28.950 1.00 89.88 419 LEU A N 1
ATOM 3302 C CA . LEU A 1 419 ? -17.565 13.761 28.693 1.00 89.88 419 LEU A CA 1
ATOM 3303 C C . LEU A 1 419 ? -17.478 14.724 29.888 1.00 89.88 419 LEU A C 1
ATOM 3305 O O . LEU A 1 419 ? -16.384 15.166 30.234 1.00 89.88 419 LEU A O 1
ATOM 3309 N N . ASN A 1 420 ? -18.594 14.992 30.576 1.00 89.44 420 ASN A N 1
ATOM 3310 C CA . ASN A 1 420 ? -18.612 15.808 31.796 1.00 89.44 420 ASN A CA 1
ATOM 3311 C C . ASN A 1 420 ? -17.755 15.191 32.911 1.00 89.44 420 ASN A C 1
ATOM 3313 O O . ASN A 1 420 ? -17.020 15.910 33.590 1.00 89.44 420 ASN A O 1
ATOM 3317 N N . ARG A 1 421 ? -17.821 13.864 33.084 1.00 89.81 421 ARG A N 1
ATOM 3318 C CA . ARG A 1 421 ? -17.027 13.145 34.090 1.00 89.81 421 ARG A CA 1
ATOM 3319 C C . ARG A 1 421 ? -15.535 13.159 33.760 1.00 89.81 421 ARG A C 1
ATOM 3321 O O . ARG A 1 421 ? -14.711 13.297 34.655 1.00 89.81 421 ARG A O 1
ATOM 3328 N N . ILE A 1 422 ? -15.171 13.037 32.485 1.00 87.06 422 ILE A N 1
ATOM 3329 C CA . ILE A 1 422 ? -13.767 13.148 32.064 1.00 87.06 422 ILE A CA 1
ATOM 3330 C C . ILE A 1 422 ? -13.242 14.569 32.313 1.00 87.06 422 ILE A C 1
ATOM 3332 O O . ILE A 1 422 ? -12.125 14.750 32.799 1.00 87.06 422 ILE A O 1
ATOM 3336 N N . GLU A 1 423 ? -14.052 15.587 32.021 1.00 85.38 423 GLU A N 1
ATOM 3337 C CA . GLU A 1 423 ? -13.665 16.980 32.237 1.00 85.38 423 GLU A CA 1
ATOM 3338 C C . GLU A 1 423 ? -13.475 17.308 33.727 1.00 85.38 423 GLU A C 1
ATOM 3340 O O . GLU A 1 423 ? -12.529 18.016 34.081 1.00 85.38 423 GLU A O 1
ATOM 3345 N N . SER A 1 424 ? -14.317 16.773 34.621 1.00 83.94 424 SER A N 1
ATOM 3346 C CA . SER A 1 424 ? -14.170 16.995 36.067 1.00 83.94 424 SER A CA 1
ATOM 3347 C C . SER A 1 424 ? -12.868 16.405 36.618 1.00 83.94 424 SER A C 1
ATOM 3349 O O . SER A 1 424 ? -12.217 17.043 37.444 1.00 83.94 424 SER A O 1
ATOM 3351 N N . VAL A 1 425 ? -12.406 15.264 36.088 1.00 73.31 425 VAL A N 1
ATOM 3352 C CA . VAL A 1 425 ? -11.101 14.668 36.446 1.00 73.31 425 VAL A CA 1
ATOM 3353 C C . VAL A 1 425 ? -9.934 15.609 36.117 1.00 73.31 425 VAL A C 1
ATOM 3355 O O . VAL A 1 425 ? -8.942 15.645 36.849 1.00 73.31 425 VAL A O 1
ATOM 3358 N N . SER A 1 426 ? -10.047 16.416 35.056 1.00 71.12 426 SER A N 1
ATOM 3359 C CA . SER A 1 426 ? -9.039 17.435 34.743 1.00 71.12 426 SER A CA 1
ATOM 3360 C C . SER A 1 426 ? -9.062 18.623 35.709 1.00 71.12 426 SER A C 1
ATOM 3362 O O . SER A 1 426 ? -8.030 19.275 35.864 1.00 71.12 426 SER A O 1
ATOM 3364 N N . LYS A 1 427 ? -10.206 18.932 36.330 1.00 66.62 427 LYS A N 1
ATOM 3365 C CA . LYS A 1 427 ? -10.349 20.060 37.267 1.00 66.62 427 LYS A CA 1
ATOM 3366 C C . LYS A 1 427 ? -9.836 19.709 38.669 1.00 66.62 427 LYS A C 1
ATOM 3368 O O . LYS A 1 427 ? -9.281 20.580 39.335 1.00 66.62 427 LYS A O 1
ATOM 3373 N N . ASP A 1 428 ? -9.923 18.441 39.076 1.00 60.59 428 ASP A N 1
ATOM 3374 C CA . ASP A 1 428 ? -9.464 17.985 40.398 1.00 60.59 428 ASP A CA 1
ATOM 3375 C C . ASP A 1 428 ? -7.945 17.762 40.488 1.00 60.59 428 ASP A C 1
ATOM 3377 O O . ASP A 1 428 ? -7.341 18.061 41.516 1.00 60.59 428 ASP A O 1
ATOM 3381 N N . LYS A 1 429 ? -7.275 17.338 39.405 1.00 54.84 429 LYS A N 1
ATOM 3382 C CA . LYS A 1 429 ? -5.801 17.192 39.389 1.00 54.84 429 LYS A CA 1
ATOM 3383 C C . LYS A 1 429 ? -5.029 18.520 39.328 1.00 54.84 429 LYS A C 1
ATOM 3385 O O . LYS A 1 429 ? -3.808 18.512 39.450 1.00 54.84 429 LYS A O 1
ATOM 3390 N N . GLY A 1 430 ? -5.722 19.650 39.166 1.00 44.88 430 GLY A N 1
ATOM 3391 C CA . GLY A 1 430 ? -5.152 21.001 39.253 1.00 44.88 430 GLY A CA 1
ATOM 3392 C C . GLY A 1 430 ? -5.054 21.559 40.680 1.00 44.88 430 GLY A C 1
ATOM 3393 O O . GLY A 1 430 ? -4.516 22.649 40.866 1.00 44.88 430 GLY A O 1
ATOM 3394 N N . LYS A 1 431 ? -5.557 20.839 41.694 1.00 42.41 431 LYS A N 1
ATOM 3395 C CA . LYS A 1 431 ? -5.436 21.204 43.112 1.00 42.41 431 LYS A CA 1
ATOM 3396 C C . LYS A 1 431 ? -4.455 20.260 43.808 1.00 42.41 431 LYS A C 1
ATOM 3398 O O . LYS A 1 431 ? -4.855 19.247 44.373 1.00 42.41 431 LYS A O 1
ATOM 3403 N N . SER A 1 432 ? -3.163 20.585 43.783 1.00 29.66 432 SER A N 1
ATOM 3404 C CA . SER A 1 432 ? -2.215 19.947 44.707 1.00 29.66 432 SER A CA 1
ATOM 3405 C C . SER A 1 432 ? -2.600 20.278 46.158 1.00 29.66 432 SER A C 1
ATOM 3407 O O . SER A 1 432 ? -2.950 21.430 46.433 1.00 29.66 432 SER A O 1
ATOM 3409 N N . PRO A 1 433 ? -2.504 19.328 47.106 1.00 37.00 433 PRO A N 1
ATOM 3410 C CA . PRO A 1 433 ? -2.564 19.651 48.520 1.00 37.00 433 PRO A CA 1
ATOM 3411 C C . PRO A 1 433 ? -1.309 20.446 48.888 1.00 37.00 433 PRO A C 1
ATOM 3413 O O . PRO A 1 433 ? -0.187 20.055 48.568 1.00 37.00 433 PRO A O 1
ATOM 3416 N N . SER A 1 434 ? -1.503 21.580 49.549 1.00 31.83 434 SER A N 1
ATOM 3417 C CA . SER A 1 434 ? -0.441 22.377 50.153 1.00 31.83 434 SER A CA 1
ATOM 3418 C C . SER A 1 434 ? 0.382 21.523 51.123 1.00 31.83 434 SER A C 1
ATOM 3420 O O . SER A 1 434 ? -0.137 21.086 52.151 1.00 31.83 434 SER A O 1
ATOM 3422 N N . SER A 1 435 ? 1.660 21.307 50.814 1.00 30.08 435 SER A N 1
ATOM 3423 C CA . SER A 1 435 ? 2.633 20.718 51.737 1.00 30.08 435 SER A CA 1
ATOM 3424 C C . SER A 1 435 ? 2.746 21.565 53.017 1.00 30.08 435 SER A C 1
ATOM 3426 O O . SER A 1 435 ? 2.772 22.798 52.917 1.00 30.08 435 SER A O 1
ATOM 3428 N N . PRO A 1 436 ? 2.859 20.967 54.220 1.00 34.16 436 PRO A N 1
ATOM 3429 C CA . PRO A 1 436 ? 3.138 21.723 55.433 1.00 34.16 436 PRO A CA 1
ATOM 3430 C C . PRO A 1 436 ? 4.564 22.281 55.386 1.00 34.16 436 PRO A C 1
ATOM 3432 O O . PRO A 1 436 ? 5.514 21.583 55.035 1.00 34.16 436 PRO A O 1
ATOM 3435 N N . ARG A 1 437 ? 4.702 23.556 55.753 1.00 30.66 437 ARG A N 1
ATOM 3436 C CA . ARG A 1 437 ? 5.980 24.256 55.914 1.00 30.66 437 ARG A CA 1
ATOM 3437 C C . ARG A 1 437 ? 6.842 23.559 56.972 1.00 30.66 437 ARG A C 1
ATOM 3439 O O . ARG A 1 437 ? 6.419 23.455 58.119 1.00 30.66 437 ARG A O 1
ATOM 3446 N N . LEU A 1 438 ? 8.072 23.193 56.620 1.00 30.86 438 LEU A N 1
ATOM 3447 C CA . LEU A 1 438 ? 9.148 22.955 57.583 1.00 30.86 438 LEU A CA 1
ATOM 3448 C C . LEU A 1 438 ? 10.094 24.157 57.556 1.00 30.86 438 LEU A C 1
ATOM 3450 O O . LEU A 1 438 ? 10.624 24.521 56.507 1.00 30.86 438 LEU A O 1
ATOM 3454 N N . ASN A 1 439 ? 10.251 24.790 58.718 1.00 28.52 439 ASN A N 1
ATOM 3455 C CA . ASN A 1 439 ? 11.227 25.849 58.952 1.00 28.52 439 ASN A CA 1
ATOM 3456 C C . ASN A 1 439 ? 12.617 25.233 59.228 1.00 28.52 439 ASN A C 1
ATOM 3458 O O . ASN A 1 439 ? 12.686 24.138 59.789 1.00 28.52 439 ASN A O 1
ATOM 3462 N N . PRO A 1 440 ? 13.716 25.924 58.879 1.00 40.62 440 PRO A N 1
ATOM 3463 C CA . PRO A 1 440 ? 15.073 25.382 58.914 1.00 40.62 440 PRO A CA 1
ATOM 3464 C C . PRO A 1 440 ? 15.794 25.703 60.232 1.00 40.62 440 PRO A C 1
ATOM 3466 O O . PRO A 1 440 ? 15.545 26.762 60.809 1.00 40.62 440 PRO A O 1
ATOM 3469 N N . LYS A 1 441 ? 16.728 24.834 60.659 1.00 29.61 441 LYS A N 1
ATOM 3470 C CA . LYS A 1 441 ? 17.958 25.172 61.419 1.00 29.61 441 LYS A CA 1
ATOM 3471 C C . LYS A 1 441 ? 18.832 23.922 61.671 1.00 29.61 441 LYS A C 1
ATOM 3473 O O . LYS A 1 441 ? 18.480 23.106 62.506 1.00 29.61 441 LYS A O 1
ATOM 3478 N N . HIS A 1 442 ? 19.909 23.806 60.881 1.00 27.84 442 HIS A N 1
ATOM 3479 C CA . HIS A 1 442 ? 21.343 23.759 61.256 1.00 27.84 442 HIS A CA 1
ATOM 3480 C C . HIS A 1 442 ? 21.887 22.798 62.355 1.00 27.84 442 HIS A C 1
ATOM 3482 O O . HIS A 1 442 ? 21.127 22.313 63.179 1.00 27.84 442 HIS A O 1
ATOM 3488 N N . PRO A 1 443 ? 23.202 22.466 62.325 1.00 43.66 443 PRO A N 1
ATOM 3489 C CA . PRO A 1 443 ? 23.707 21.097 62.147 1.00 43.66 443 PRO A CA 1
ATOM 3490 C C . PRO A 1 443 ? 24.565 20.597 63.331 1.00 43.66 443 PRO A C 1
ATOM 3492 O O . PRO A 1 443 ? 24.761 21.337 64.284 1.00 43.66 443 PRO A O 1
ATOM 3495 N N . GLU A 1 444 ? 25.096 19.369 63.223 1.00 27.77 444 GLU A N 1
ATOM 3496 C CA . GLU A 1 444 ? 26.486 18.959 63.544 1.00 27.77 444 GLU A CA 1
ATOM 3497 C C . GLU A 1 444 ? 26.630 17.550 64.159 1.00 27.77 444 GLU A C 1
ATOM 3499 O O . GLU A 1 444 ? 25.963 17.201 65.123 1.00 27.77 444 GLU A O 1
ATOM 3504 N N . GLN A 1 445 ? 27.576 16.807 63.559 1.00 28.30 445 GLN A N 1
ATOM 3505 C CA . GLN A 1 445 ? 28.617 15.949 64.158 1.00 28.30 445 GLN A CA 1
ATOM 3506 C C . GLN A 1 445 ? 28.192 14.710 64.987 1.00 28.30 445 GLN A C 1
ATOM 3508 O O . GLN A 1 445 ? 27.537 14.798 66.011 1.00 28.30 445 GLN A O 1
ATOM 3513 N N . ASN A 1 446 ? 28.442 13.500 64.465 1.00 26.72 446 ASN A N 1
ATOM 3514 C CA . ASN A 1 446 ? 29.655 12.672 64.652 1.00 26.72 446 ASN A CA 1
ATOM 3515 C C . ASN A 1 446 ? 29.750 12.013 66.044 1.00 26.72 446 ASN A C 1
ATOM 3517 O O . ASN A 1 446 ? 30.038 12.700 67.011 1.00 26.72 446 ASN A O 1
ATOM 3521 N N . THR A 1 447 ? 29.541 10.688 66.114 1.00 28.31 447 THR A N 1
ATOM 3522 C CA . THR A 1 447 ? 30.546 9.627 66.409 1.00 28.31 447 THR A CA 1
ATOM 3523 C C . THR A 1 447 ? 29.909 8.412 67.090 1.00 28.31 447 THR A C 1
ATOM 3525 O O . THR A 1 447 ? 29.132 8.571 68.023 1.00 28.31 447 THR A O 1
ATOM 3528 N N . ASP A 1 448 ? 30.304 7.233 66.599 1.00 27.02 448 ASP A N 1
ATOM 3529 C CA . ASP A 1 448 ? 30.648 5.987 67.302 1.00 27.02 448 ASP A CA 1
ATOM 3530 C C . ASP A 1 448 ? 29.801 5.471 68.475 1.00 27.02 448 ASP A C 1
ATOM 3532 O O . ASP A 1 448 ? 29.585 6.135 69.483 1.00 27.02 448 ASP A O 1
ATOM 3536 N N . GLY A 1 449 ? 29.463 4.177 68.417 1.00 27.48 449 GLY A N 1
ATOM 3537 C CA . GLY A 1 449 ? 28.982 3.468 69.602 1.00 27.48 449 GLY A CA 1
ATOM 3538 C C . GLY A 1 449 ? 28.381 2.099 69.334 1.00 27.48 449 GLY A C 1
ATOM 3539 O O . GLY A 1 449 ? 27.171 1.927 69.359 1.00 27.48 449 GLY A O 1
ATOM 3540 N N . ASN A 1 450 ? 29.252 1.128 69.092 1.00 27.03 450 ASN A N 1
ATOM 3541 C CA . ASN A 1 450 ? 28.974 -0.304 69.114 1.00 27.03 450 ASN A CA 1
ATOM 3542 C C . ASN A 1 450 ? 28.384 -0.770 70.470 1.00 27.03 450 ASN A C 1
ATOM 3544 O O . ASN A 1 450 ? 28.800 -0.254 71.506 1.00 27.03 450 ASN A O 1
ATOM 3548 N N . ALA A 1 451 ? 27.533 -1.807 70.426 1.00 27.86 451 ALA A N 1
ATOM 3549 C CA . ALA A 1 451 ? 27.286 -2.861 71.432 1.00 27.86 451 ALA A CA 1
ATOM 3550 C C . ALA A 1 451 ? 25.815 -3.041 71.850 1.00 27.86 451 ALA A C 1
ATOM 3552 O O . ALA A 1 451 ? 25.145 -2.098 72.259 1.00 27.86 451 ALA A O 1
ATOM 3553 N N . GLY A 1 452 ? 25.369 -4.304 71.873 1.00 26.86 452 GLY A N 1
ATOM 3554 C CA . GLY A 1 452 ? 24.285 -4.723 72.766 1.00 26.86 452 GLY A CA 1
ATOM 3555 C C . GLY A 1 452 ? 23.268 -5.703 72.194 1.00 26.86 452 GLY A C 1
ATOM 3556 O O . GLY A 1 452 ? 22.095 -5.375 72.073 1.00 26.86 452 GLY A O 1
ATOM 3557 N N . GLU A 1 453 ? 23.708 -6.926 71.913 1.00 29.16 453 GLU A N 1
ATOM 3558 C CA . GLU A 1 453 ? 22.863 -8.125 71.914 1.00 29.16 453 GLU A CA 1
ATOM 3559 C C . GLU A 1 453 ? 22.021 -8.233 73.200 1.00 29.16 453 GLU A C 1
ATOM 3561 O O . GLU A 1 453 ? 22.544 -8.025 74.298 1.00 29.16 453 GLU A O 1
ATOM 3566 N N . LYS A 1 454 ? 20.759 -8.666 73.065 1.00 27.62 454 LYS A N 1
ATOM 3567 C CA . LYS A 1 454 ? 20.163 -9.818 73.778 1.00 27.62 454 LYS A CA 1
ATOM 3568 C C . LYS A 1 454 ? 18.653 -9.860 73.547 1.00 27.62 454 LYS A C 1
ATOM 3570 O O . LYS A 1 454 ? 17.936 -8.939 73.916 1.00 27.62 454 LYS A O 1
ATOM 3575 N N . THR A 1 455 ? 18.152 -10.990 73.062 1.00 30.69 455 THR A N 1
ATOM 3576 C CA . THR A 1 455 ? 17.189 -11.800 73.826 1.00 30.69 455 THR A CA 1
ATOM 3577 C C . THR A 1 455 ? 17.038 -13.182 73.194 1.00 30.69 455 THR A C 1
ATOM 3579 O O . THR A 1 455 ? 16.808 -13.338 72.001 1.00 30.69 455 THR A O 1
ATOM 3582 N N . ASN A 1 456 ? 17.230 -14.171 74.062 1.00 27.23 456 ASN A N 1
ATOM 3583 C CA . ASN A 1 456 ? 17.133 -15.611 73.866 1.00 27.23 456 ASN A CA 1
ATOM 3584 C C . ASN A 1 456 ? 15.749 -16.062 73.373 1.00 27.23 456 ASN A C 1
ATOM 3586 O O . ASN A 1 456 ? 14.747 -15.524 73.845 1.00 27.23 456 ASN A O 1
ATOM 3590 N N . ARG A 1 457 ? 15.693 -17.183 72.638 1.00 27.94 457 ARG A N 1
ATOM 3591 C CA . ARG A 1 457 ? 15.278 -18.480 73.219 1.00 27.94 457 ARG A CA 1
ATOM 3592 C C . ARG A 1 457 ? 15.306 -19.649 72.219 1.00 27.94 457 ARG A C 1
ATOM 3594 O O . ARG A 1 457 ? 14.708 -19.558 71.157 1.00 27.94 457 ARG A O 1
ATOM 3601 N N . GLU A 1 458 ? 15.940 -20.726 72.702 1.00 28.48 458 GLU A N 1
ATOM 3602 C CA . GLU A 1 458 ? 15.626 -22.165 72.539 1.00 28.48 458 GLU A CA 1
ATOM 3603 C C . GLU A 1 458 ? 15.898 -22.785 71.146 1.00 28.48 458 GLU A C 1
ATOM 3605 O O . GLU A 1 458 ? 15.211 -22.493 70.176 1.00 28.48 458 GLU A O 1
ATOM 3610 N N . GLU A 1 459 ? 17.025 -23.488 70.917 1.00 27.28 459 GLU A N 1
ATOM 3611 C CA . GLU A 1 459 ? 17.361 -24.896 71.292 1.00 27.28 459 GLU A CA 1
ATOM 3612 C C . GLU A 1 459 ? 16.279 -25.900 70.821 1.00 27.28 459 GLU A C 1
ATOM 3614 O O . GLU A 1 459 ? 15.121 -25.729 71.170 1.00 27.28 459 GLU A O 1
ATOM 3619 N N . VAL A 1 460 ? 16.491 -26.992 70.058 1.00 35.12 460 VAL A N 1
ATOM 3620 C CA . VAL A 1 460 ? 17.573 -28.014 69.932 1.00 35.12 460 VAL A CA 1
ATOM 3621 C C . VAL A 1 460 ? 16.983 -29.166 69.033 1.00 35.12 460 VAL A C 1
ATOM 3623 O O . VAL A 1 460 ? 15.765 -29.181 68.860 1.00 35.12 460 VAL A O 1
ATOM 3626 N N . PRO A 1 461 ? 17.682 -30.212 68.514 1.00 43.50 461 PRO A N 1
ATOM 3627 C CA . PRO A 1 461 ? 18.992 -30.319 67.853 1.00 43.50 461 PRO A CA 1
ATOM 3628 C C . PRO A 1 461 ? 19.023 -31.258 66.592 1.00 43.50 461 PRO A C 1
ATOM 3630 O O . PRO A 1 461 ? 18.172 -32.113 66.372 1.00 43.50 461 PRO A O 1
ATOM 3633 N N . GLY A 1 462 ? 20.116 -31.165 65.825 1.00 28.61 462 GLY A N 1
ATOM 3634 C CA . GLY A 1 462 ? 21.028 -32.262 65.430 1.00 28.61 462 GLY A CA 1
ATOM 3635 C C . GLY A 1 462 ? 20.556 -33.593 64.798 1.00 28.61 462 GLY A C 1
ATOM 3636 O O . GLY A 1 462 ? 19.851 -34.382 65.418 1.00 28.61 462 GLY A O 1
ATOM 3637 N N . LYS A 1 463 ? 21.163 -33.904 63.637 1.00 31.84 463 LYS A N 1
ATOM 3638 C CA . LYS A 1 463 ? 21.786 -35.179 63.161 1.00 31.84 463 LYS A CA 1
ATOM 3639 C C . LYS A 1 463 ? 21.750 -35.154 61.621 1.00 31.84 463 LYS A C 1
ATOM 3641 O O . LYS A 1 463 ? 20.758 -34.728 61.059 1.00 31.84 463 LYS A O 1
ATOM 3646 N N . GLY A 1 464 ? 22.736 -35.567 60.838 1.00 28.70 464 GLY A N 1
ATOM 3647 C CA . GLY A 1 464 ? 24.006 -36.247 61.037 1.00 28.70 464 GLY A CA 1
ATOM 3648 C C . GLY A 1 464 ? 24.632 -36.428 59.642 1.00 28.70 464 GLY A C 1
ATOM 3649 O O . GLY A 1 464 ? 23.937 -36.386 58.630 1.00 28.70 464 GLY A O 1
ATOM 3650 N N . SER A 1 465 ? 25.953 -36.553 59.621 1.00 26.22 465 SER A N 1
ATOM 3651 C CA . SER A 1 465 ? 26.834 -36.703 58.457 1.00 26.22 465 SER A CA 1
ATOM 3652 C C . SER A 1 465 ? 26.510 -37.920 57.573 1.00 26.22 465 SER A C 1
ATOM 3654 O O . SER A 1 465 ? 26.191 -38.969 58.127 1.00 26.22 465 SER A O 1
ATOM 3656 N N . LEU A 1 466 ? 26.672 -37.804 56.245 1.00 29.03 466 LEU A N 1
ATOM 3657 C CA . LEU A 1 466 ? 27.641 -38.565 55.423 1.00 29.03 466 LEU A CA 1
ATOM 3658 C C . LEU A 1 466 ? 27.257 -38.631 53.925 1.00 29.03 466 LEU A C 1
ATOM 3660 O O . LEU A 1 466 ? 26.107 -38.838 53.556 1.00 29.03 466 LEU A O 1
ATOM 3664 N N . ASP A 1 467 ? 28.314 -38.517 53.119 1.00 28.78 467 ASP A N 1
ATOM 3665 C CA . ASP A 1 467 ? 28.549 -39.087 51.787 1.00 28.78 467 ASP A CA 1
ATOM 3666 C C . ASP A 1 467 ? 27.983 -38.439 50.504 1.00 28.78 467 ASP A C 1
ATOM 3668 O O . ASP A 1 467 ? 26.802 -38.443 50.171 1.00 28.78 467 ASP A O 1
ATOM 3672 N N . VAL A 1 468 ? 28.953 -37.949 49.724 1.00 29.38 468 VAL A N 1
ATOM 3673 C CA . VAL A 1 468 ? 28.939 -37.612 48.292 1.00 29.38 468 VAL A CA 1
ATOM 3674 C C . VAL A 1 468 ? 29.213 -38.918 47.516 1.00 29.38 468 VAL A C 1
ATOM 3676 O O . VAL A 1 468 ? 30.077 -39.681 47.952 1.00 29.38 468 VAL A O 1
ATOM 3679 N N . PRO A 1 469 ? 28.547 -39.208 46.374 1.00 35.19 469 PRO A N 1
ATOM 3680 C CA . PRO A 1 469 ? 29.183 -38.872 45.095 1.00 35.19 469 PRO A CA 1
ATOM 3681 C C . PRO A 1 469 ? 28.259 -38.409 43.951 1.00 35.19 469 PRO A C 1
ATOM 3683 O O . PRO A 1 469 ? 27.196 -38.958 43.690 1.00 35.19 469 PRO A O 1
ATOM 3686 N N . ALA A 1 470 ? 28.782 -37.402 43.242 1.00 28.58 470 ALA A N 1
ATOM 3687 C CA . ALA A 1 470 ? 28.767 -37.146 41.798 1.00 28.58 470 ALA A CA 1
ATOM 3688 C C . ALA A 1 470 ? 27.534 -37.506 40.938 1.00 28.58 470 ALA A C 1
ATOM 3690 O O . ALA A 1 470 ? 27.243 -38.669 40.678 1.00 28.58 470 ALA A O 1
ATOM 3691 N N . GLY A 1 471 ? 26.972 -36.480 40.282 1.00 26.48 471 GLY A N 1
ATOM 3692 C CA . GLY A 1 471 ? 26.276 -36.654 39.004 1.00 26.48 471 GLY A CA 1
ATOM 3693 C C . GLY A 1 471 ? 25.299 -35.537 38.632 1.00 26.48 471 GLY A C 1
ATOM 3694 O O . GLY A 1 471 ? 24.227 -35.422 39.213 1.00 26.48 471 GLY A O 1
ATOM 3695 N N . SER A 1 472 ? 25.618 -34.802 37.561 1.00 27.77 472 SER A N 1
ATOM 3696 C CA . SER A 1 472 ? 24.702 -34.013 36.709 1.00 27.77 472 SER A CA 1
ATOM 3697 C C . SER A 1 472 ? 24.022 -32.759 37.294 1.00 27.77 472 SER A C 1
ATOM 3699 O O . SER A 1 472 ? 22.859 -32.771 37.690 1.00 27.77 472 SER A O 1
ATOM 3701 N N . GLN A 1 473 ? 24.701 -31.610 37.186 1.00 28.05 473 GLN A N 1
ATOM 3702 C CA . GLN A 1 473 ? 24.048 -30.298 37.236 1.00 28.05 473 GLN A CA 1
ATOM 3703 C C . GLN A 1 473 ? 23.421 -29.946 35.879 1.00 28.05 473 GLN A C 1
ATOM 3705 O O . GLN A 1 473 ? 24.100 -29.623 34.907 1.00 28.05 473 GLN A O 1
ATOM 3710 N N . ARG A 1 474 ? 22.085 -29.956 35.852 1.00 28.33 474 ARG A N 1
ATOM 3711 C CA . ARG A 1 474 ? 21.284 -29.028 35.047 1.00 28.33 474 ARG A CA 1
ATOM 3712 C C . ARG A 1 474 ? 21.518 -27.613 35.580 1.00 28.33 474 ARG A C 1
ATOM 3714 O O . ARG A 1 474 ? 21.393 -27.408 36.783 1.00 28.33 474 ARG A O 1
ATOM 3721 N N . GLN A 1 475 ? 21.744 -26.638 34.703 1.00 27.27 475 GLN A N 1
ATOM 3722 C CA . GLN A 1 475 ? 21.569 -25.226 35.047 1.00 27.27 475 GLN A CA 1
ATOM 3723 C C . GLN A 1 475 ? 20.813 -24.477 33.942 1.00 27.27 475 GLN A C 1
ATOM 3725 O O . GLN A 1 475 ? 21.212 -24.431 32.782 1.00 27.27 475 GLN A O 1
ATOM 3730 N N . ARG A 1 476 ? 19.693 -23.883 34.350 1.00 24.73 476 ARG A N 1
ATOM 3731 C CA . ARG A 1 476 ? 19.187 -22.571 33.924 1.00 24.73 476 ARG A CA 1
ATOM 3732 C C . ARG A 1 476 ? 19.099 -21.724 35.216 1.00 24.73 476 ARG A C 1
ATOM 3734 O O . ARG A 1 476 ? 19.021 -22.324 36.286 1.00 24.73 476 ARG A O 1
ATOM 3741 N N . PRO A 1 477 ? 18.879 -20.404 35.150 1.00 32.38 477 PRO A N 1
ATOM 3742 C CA . PRO A 1 477 ? 19.740 -19.375 34.569 1.00 32.38 477 PRO A CA 1
ATOM 3743 C C . PRO A 1 477 ? 19.981 -18.236 35.592 1.00 32.38 477 PRO A C 1
ATOM 3745 O O . PRO A 1 477 ? 19.265 -18.129 36.585 1.00 32.38 477 PRO A O 1
ATOM 3748 N N . ALA A 1 478 ? 20.936 -17.344 35.331 1.00 22.02 478 ALA A N 1
ATOM 3749 C CA . ALA A 1 478 ? 21.080 -16.097 36.084 1.00 22.02 478 ALA A CA 1
ATOM 3750 C C . ALA A 1 478 ? 21.138 -14.886 35.148 1.00 22.02 478 ALA A C 1
ATOM 3752 O O . ALA A 1 478 ? 21.538 -14.977 33.988 1.00 22.02 478 ALA A O 1
ATOM 3753 N N . SER A 1 479 ? 20.638 -13.791 35.695 1.00 22.97 479 SER A N 1
ATOM 3754 C CA . SER A 1 479 ? 20.195 -12.534 35.113 1.00 22.97 479 SER A CA 1
ATOM 3755 C C . SER A 1 479 ? 21.183 -11.383 35.374 1.00 22.97 479 SER A C 1
ATOM 3757 O O . SER A 1 479 ? 22.116 -11.531 36.155 1.00 22.97 479 SER A O 1
ATOM 3759 N N . TYR A 1 480 ? 20.861 -10.231 34.767 1.00 22.12 480 TYR A N 1
ATOM 3760 C CA . TYR A 1 480 ? 21.309 -8.851 35.034 1.00 22.12 480 TYR A CA 1
ATOM 3761 C C . TYR A 1 480 ? 22.709 -8.392 34.587 1.00 22.12 480 TYR A C 1
ATOM 3763 O O . TYR A 1 480 ? 23.728 -8.876 35.061 1.00 22.12 480 TYR A O 1
ATOM 3771 N N . HIS A 1 481 ? 22.726 -7.321 33.777 1.00 24.58 481 HIS A N 1
ATOM 3772 C CA . HIS A 1 481 ? 23.247 -6.021 34.225 1.00 24.58 481 HIS A CA 1
ATOM 3773 C C . HIS A 1 481 ? 22.642 -4.849 33.426 1.00 24.58 481 HIS A C 1
ATOM 3775 O O . HIS A 1 481 ? 22.697 -4.813 32.200 1.00 24.58 481 HIS A O 1
ATOM 3781 N N . GLU A 1 482 ? 22.067 -3.901 34.170 1.00 21.75 482 GLU A N 1
ATOM 3782 C CA . GLU A 1 482 ? 21.747 -2.521 33.784 1.00 21.75 482 GLU A CA 1
ATOM 3783 C C . GLU A 1 482 ? 22.911 -1.580 34.139 1.00 21.75 482 GLU A C 1
ATOM 3785 O O . GLU A 1 482 ? 23.679 -1.867 35.061 1.00 21.75 482 GLU A O 1
ATOM 3790 N N . SER A 1 483 ? 22.940 -0.432 33.447 1.00 24.84 483 SER A N 1
ATOM 3791 C CA . SER A 1 483 ? 23.576 0.882 33.718 1.00 24.84 483 SER A CA 1
ATOM 3792 C C . SER A 1 483 ? 24.367 1.337 32.484 1.00 24.84 483 SER A C 1
ATOM 3794 O O . SER A 1 483 ? 25.007 0.530 31.827 1.00 24.84 483 SER A O 1
ATOM 3796 N N . GLY A 1 484 ? 24.365 2.589 32.041 1.00 24.28 484 GLY A N 1
ATOM 3797 C CA . GLY A 1 484 ? 23.826 3.847 32.541 1.00 24.28 484 GLY A CA 1
ATOM 3798 C C . GLY A 1 484 ? 24.426 4.946 31.651 1.00 24.28 484 GLY A C 1
ATOM 3799 O O . GLY A 1 484 ? 25.557 4.825 31.190 1.00 24.28 484 GLY A O 1
ATOM 3800 N N . SER A 1 485 ? 23.645 5.975 31.344 1.00 24.52 485 SER A N 1
ATOM 3801 C CA . SER A 1 485 ? 24.019 7.116 30.503 1.00 24.52 485 SER A CA 1
ATOM 3802 C C . SER A 1 485 ? 25.016 8.060 31.180 1.00 24.52 485 SER A C 1
ATOM 3804 O O . SER A 1 485 ? 24.752 8.446 32.316 1.00 24.52 485 SER A O 1
ATOM 3806 N N . THR A 1 486 ? 26.013 8.564 30.447 1.00 25.31 486 THR A N 1
ATOM 3807 C CA . THR A 1 486 ? 26.570 9.924 30.610 1.00 25.31 486 THR A CA 1
ATOM 3808 C C . THR A 1 486 ? 27.364 10.355 29.366 1.00 25.31 486 THR A C 1
ATOM 3810 O O . THR A 1 486 ? 28.104 9.577 28.778 1.00 25.31 486 THR A O 1
ATOM 3813 N N . ASP A 1 487 ? 27.205 11.626 29.009 1.00 24.91 487 ASP A N 1
ATOM 3814 C CA . ASP A 1 487 ? 28.020 12.480 28.120 1.00 24.91 487 ASP A CA 1
ATOM 3815 C C . ASP A 1 487 ? 28.032 13.878 28.819 1.00 24.91 487 ASP A C 1
ATOM 3817 O O . ASP A 1 487 ? 27.158 14.060 29.684 1.00 24.91 487 ASP A O 1
ATOM 3821 N N . PRO A 1 488 ? 28.877 14.904 28.516 1.00 39.41 488 PRO A N 1
ATOM 3822 C CA . PRO A 1 488 ? 29.844 15.055 27.411 1.00 39.41 488 PRO A CA 1
ATOM 3823 C C . PRO A 1 488 ? 31.199 15.783 27.739 1.00 39.41 488 PRO A C 1
ATOM 3825 O O . PRO A 1 488 ? 31.416 16.312 28.827 1.00 39.41 488 PRO A O 1
ATOM 3828 N N . SER A 1 489 ? 32.041 15.939 26.696 1.00 24.61 489 SER A N 1
ATOM 3829 C CA . SER A 1 489 ? 33.001 17.047 26.393 1.00 24.61 489 SER A CA 1
ATOM 3830 C C . SER A 1 489 ? 34.519 16.988 26.753 1.00 24.61 489 SER A C 1
ATOM 3832 O O . SER A 1 489 ? 34.931 17.029 27.904 1.00 24.61 489 SER A O 1
ATOM 3834 N N . SER A 1 490 ? 35.334 16.985 25.675 1.00 24.59 490 SER A N 1
ATOM 3835 C CA . SER A 1 490 ? 36.584 17.729 25.335 1.00 24.59 490 SER A CA 1
ATOM 3836 C C . SER A 1 490 ? 37.735 17.991 26.341 1.00 24.59 490 SER A C 1
ATOM 3838 O O . SER A 1 490 ? 37.550 18.764 27.278 1.00 24.59 490 SER A O 1
ATOM 3840 N N . SER A 1 491 ? 38.985 17.607 25.985 1.00 25.00 491 SER A N 1
ATOM 3841 C CA . SER A 1 491 ? 40.102 18.498 25.517 1.00 25.00 491 SER A CA 1
ATOM 3842 C C . SER A 1 491 ? 41.542 17.949 25.753 1.00 25.00 491 SER A C 1
ATOM 3844 O O . SER A 1 491 ? 41.786 17.304 26.764 1.00 25.00 491 SER A O 1
ATOM 3846 N N . LEU A 1 492 ? 42.485 18.378 24.878 1.00 24.97 492 LEU A N 1
ATOM 3847 C CA . LEU A 1 492 ? 43.981 18.451 24.964 1.00 24.97 492 LEU A CA 1
ATOM 3848 C C . LEU A 1 492 ? 44.811 17.265 24.392 1.00 24.97 492 LEU A C 1
ATOM 3850 O O . LEU A 1 492 ? 44.796 16.173 24.943 1.00 24.97 492 LEU A O 1
ATOM 3854 N N . LEU A 1 493 ? 45.384 17.378 23.171 1.00 24.36 493 LEU A N 1
ATOM 3855 C CA . LEU A 1 493 ? 46.682 17.984 22.722 1.00 24.36 493 LEU A CA 1
ATOM 3856 C C . LEU A 1 493 ? 47.913 17.060 22.945 1.00 24.36 493 LEU A C 1
ATOM 3858 O O . LEU A 1 493 ? 48.259 16.791 24.084 1.00 24.36 493 LEU A O 1
ATOM 3862 N N . ALA A 1 494 ? 48.494 16.452 21.890 1.00 25.11 494 ALA A N 1
ATOM 3863 C CA . ALA A 1 494 ? 49.643 16.896 21.044 1.00 25.11 494 ALA A CA 1
ATOM 3864 C C . ALA A 1 494 ? 50.965 16.177 21.480 1.00 25.11 494 ALA A C 1
ATOM 3866 O O . ALA A 1 494 ? 51.063 15.815 22.641 1.00 25.11 494 ALA A O 1
ATOM 3867 N N . VAL A 1 495 ? 52.011 15.842 20.697 1.00 27.25 495 VAL A N 1
ATOM 3868 C CA . VAL A 1 495 ? 52.638 16.333 19.441 1.00 27.25 495 VAL A CA 1
ATOM 3869 C C . VAL A 1 495 ? 53.586 15.212 18.836 1.00 27.25 495 VAL A C 1
ATOM 3871 O O . VAL A 1 495 ? 53.487 14.087 19.320 1.00 27.25 495 VAL A O 1
ATOM 3874 N N . PRO A 1 496 ? 54.475 15.406 17.807 1.00 35.44 496 PRO A N 1
ATOM 3875 C CA . PRO A 1 496 ? 54.661 14.475 16.666 1.00 35.44 496 PRO A CA 1
ATOM 3876 C C . PRO A 1 496 ? 56.140 14.050 16.390 1.00 35.44 496 PRO A C 1
ATOM 3878 O O . PRO A 1 496 ? 57.036 14.471 17.109 1.00 35.44 496 PRO A O 1
ATOM 3881 N N . GLN A 1 497 ? 56.429 13.303 15.308 1.00 26.59 497 GLN A N 1
ATOM 3882 C CA . GLN A 1 497 ? 57.746 13.244 14.610 1.00 26.59 497 GLN A CA 1
ATOM 3883 C C . GLN A 1 497 ? 57.512 12.833 13.134 1.00 26.59 497 GLN A C 1
ATOM 3885 O O . GLN A 1 497 ? 56.873 11.816 12.895 1.00 26.59 497 GLN A O 1
ATOM 3890 N N . GLN A 1 498 ? 57.692 13.721 12.143 1.00 24.64 498 GLN A N 1
ATOM 3891 C CA . GLN A 1 498 ? 58.906 14.148 11.400 1.00 24.64 498 GLN A CA 1
ATOM 3892 C C . GLN A 1 498 ? 59.042 13.464 10.017 1.00 24.64 498 GLN A C 1
ATOM 3894 O O . GLN A 1 498 ? 59.222 12.254 9.923 1.00 24.64 498 GLN A O 1
ATOM 3899 N N . GLU A 1 499 ? 58.962 14.279 8.956 1.00 30.98 499 GLU A N 1
ATOM 3900 C CA . GLU A 1 499 ? 59.378 13.984 7.569 1.00 30.98 499 GLU A CA 1
ATOM 3901 C C . GLU A 1 499 ? 60.916 14.036 7.413 1.00 30.98 499 GLU A C 1
ATOM 3903 O O . GLU A 1 499 ? 61.615 14.476 8.333 1.00 30.98 499 GLU A O 1
ATOM 3908 N N . PRO A 1 500 ? 61.455 13.678 6.226 1.00 29.80 500 PRO A N 1
ATOM 3909 C CA . PRO A 1 500 ? 62.005 14.772 5.416 1.00 29.80 500 PRO A CA 1
ATOM 3910 C C . PRO A 1 500 ? 61.697 14.766 3.897 1.00 29.80 500 PRO A C 1
ATOM 3912 O O . PRO A 1 500 ? 61.585 13.735 3.235 1.00 29.80 500 PRO A O 1
ATOM 3915 N N . GLU A 1 501 ? 61.631 16.012 3.419 1.00 24.72 501 GLU A N 1
ATOM 3916 C CA . GLU A 1 501 ? 61.447 16.686 2.115 1.00 24.72 501 GLU A CA 1
ATOM 3917 C C . GLU A 1 501 ? 62.483 16.353 0.990 1.00 24.72 501 GLU A C 1
ATOM 3919 O O . GLU A 1 501 ? 63.663 16.194 1.283 1.00 24.72 501 GLU A O 1
ATOM 3924 N N . TYR A 1 502 ? 62.086 16.081 -0.280 1.00 30.20 502 TYR A N 1
ATOM 3925 C CA . TYR A 1 502 ? 61.932 16.941 -1.510 1.00 30.20 502 TYR A CA 1
ATOM 3926 C C . TYR A 1 502 ? 63.202 17.100 -2.407 1.00 30.20 502 TYR A C 1
ATOM 3928 O O . TYR A 1 502 ? 64.299 16.963 -1.879 1.00 30.20 502 TYR A O 1
ATOM 3936 N N . PRO A 1 503 ? 63.119 17.353 -3.755 1.00 32.81 503 PRO A N 1
ATOM 3937 C CA . PRO A 1 503 ? 62.311 18.421 -4.372 1.00 32.81 503 PRO A CA 1
ATOM 3938 C C . PRO A 1 503 ? 61.571 18.149 -5.700 1.00 32.81 503 PRO A C 1
ATOM 3940 O O . PRO A 1 503 ? 61.961 17.365 -6.560 1.00 32.81 503 PRO A O 1
ATOM 3943 N N . ARG A 1 504 ? 60.484 18.919 -5.860 1.00 32.81 504 ARG A N 1
ATOM 3944 C CA . ARG A 1 504 ? 59.715 19.168 -7.094 1.00 32.81 504 ARG A CA 1
ATOM 3945 C C . ARG A 1 504 ? 60.502 20.062 -8.057 1.00 32.81 504 ARG A C 1
ATOM 3947 O O . ARG A 1 504 ? 61.236 20.911 -7.568 1.00 32.81 504 ARG A O 1
ATOM 3954 N N . ARG A 1 505 ? 60.177 20.033 -9.362 1.00 25.61 505 ARG A N 1
ATOM 3955 C CA . ARG A 1 505 ? 59.958 21.249 -10.185 1.00 25.61 505 ARG A CA 1
ATOM 3956 C C . ARG A 1 505 ? 59.168 20.971 -11.489 1.00 25.61 505 ARG A C 1
ATOM 3958 O O . ARG A 1 505 ? 59.570 20.155 -12.300 1.00 25.61 505 ARG A O 1
ATOM 3965 N N . HIS A 1 506 ? 58.089 21.752 -11.621 1.00 26.80 506 HIS A N 1
ATOM 3966 C CA . HIS A 1 506 ? 57.474 22.417 -12.789 1.00 26.80 506 HIS A CA 1
ATOM 3967 C C . HIS A 1 506 ? 56.767 21.701 -13.971 1.00 26.80 506 HIS A C 1
ATOM 3969 O O . HIS A 1 506 ? 57.353 20.954 -14.738 1.00 26.80 506 HIS A O 1
ATOM 3975 N N . SER A 1 507 ? 55.514 22.170 -14.139 1.00 24.23 507 SER A N 1
ATOM 3976 C CA . SER A 1 507 ? 54.845 22.727 -15.340 1.00 24.23 507 SER A CA 1
ATOM 3977 C C . SER A 1 507 ? 54.100 21.819 -16.337 1.00 24.23 507 SER A C 1
ATOM 3979 O O . SER A 1 507 ? 54.705 21.089 -17.111 1.00 24.23 507 SER A O 1
ATOM 3981 N N . PHE A 1 508 ? 52.769 22.018 -16.363 1.00 25.92 508 PHE A N 1
ATOM 3982 C CA . PHE A 1 508 ? 51.906 22.124 -17.561 1.00 25.92 508 PHE A CA 1
ATOM 3983 C C . PHE A 1 508 ? 52.622 22.960 -18.652 1.00 25.92 508 PHE A C 1
ATOM 3985 O O . PHE A 1 508 ? 53.275 23.935 -18.298 1.00 25.92 508 PHE A O 1
ATOM 3992 N N . ASP A 1 509 ? 52.592 22.680 -19.957 1.00 24.83 509 ASP A N 1
ATOM 3993 C CA . ASP A 1 509 ? 51.437 22.483 -20.841 1.00 24.83 509 ASP A CA 1
ATOM 3994 C C . ASP A 1 509 ? 51.902 21.987 -22.241 1.00 24.83 509 ASP A C 1
ATOM 3996 O O . ASP A 1 509 ? 53.069 22.130 -22.600 1.00 24.83 509 ASP A O 1
ATOM 4000 N N . ALA A 1 510 ? 50.938 21.491 -23.025 1.00 26.75 510 ALA A N 1
ATOM 4001 C CA . ALA A 1 510 ? 50.855 21.427 -24.489 1.00 26.75 510 ALA A CA 1
ATOM 4002 C C . ALA A 1 510 ? 51.908 20.653 -25.316 1.00 26.75 510 ALA A C 1
ATOM 4004 O O . ALA A 1 510 ? 53.025 21.105 -25.552 1.00 26.75 510 ALA A O 1
ATOM 4005 N N . SER A 1 511 ? 51.464 19.565 -25.960 1.00 25.56 511 SER A N 1
ATOM 4006 C CA . SER A 1 511 ? 51.269 19.477 -27.427 1.00 25.56 511 SER A CA 1
ATOM 4007 C C . SER A 1 511 ? 51.321 18.031 -27.945 1.00 25.56 511 SER A C 1
ATOM 4009 O O . SER A 1 511 ? 52.097 17.203 -27.481 1.00 25.56 511 SER A O 1
ATOM 4011 N N . ASN A 1 512 ? 50.436 17.762 -28.911 1.00 33.53 512 ASN A N 1
ATOM 4012 C CA . ASN A 1 512 ? 50.425 16.669 -29.887 1.00 33.53 512 ASN A CA 1
ATOM 4013 C C . ASN A 1 512 ? 51.616 15.699 -29.874 1.00 33.53 512 ASN A C 1
ATOM 4015 O O . ASN A 1 512 ? 52.727 16.086 -30.230 1.00 33.53 512 ASN A O 1
ATOM 4019 N N . ARG A 1 513 ? 51.326 14.401 -29.720 1.00 25.34 513 ARG A N 1
ATOM 4020 C CA . ARG A 1 513 ? 52.017 13.360 -30.491 1.00 25.34 513 ARG A CA 1
ATOM 4021 C C . ARG A 1 513 ? 51.127 12.138 -30.712 1.00 25.34 513 ARG A C 1
ATOM 4023 O O . ARG A 1 513 ? 50.749 11.432 -29.785 1.00 25.34 513 ARG A O 1
ATOM 4030 N N . VAL A 1 514 ? 50.794 11.973 -31.986 1.00 37.41 514 VAL A N 1
ATOM 4031 C CA . VAL A 1 514 ? 50.340 10.754 -32.658 1.00 37.41 514 VAL A CA 1
ATOM 4032 C C . VAL A 1 514 ? 51.429 9.688 -32.538 1.00 37.41 514 VAL A C 1
ATOM 4034 O O . VAL A 1 514 ? 52.582 10.021 -32.784 1.00 37.41 514 VAL A O 1
ATOM 4037 N N . GLU A 1 515 ? 51.065 8.442 -32.230 1.00 25.62 515 GLU A N 1
ATOM 4038 C CA . GLU A 1 515 ? 51.859 7.221 -32.461 1.00 25.62 515 GLU A CA 1
ATOM 4039 C C . GLU A 1 515 ? 50.922 5.982 -32.402 1.00 25.62 515 GLU A C 1
ATOM 4041 O O . GLU A 1 515 ? 49.861 6.065 -31.780 1.00 25.62 515 GLU A O 1
ATOM 4046 N N . PRO A 1 516 ? 51.226 4.857 -33.079 1.00 29.53 516 PRO A N 1
ATOM 4047 C CA . PRO A 1 516 ? 50.879 4.634 -34.484 1.00 29.53 516 PRO A CA 1
ATOM 4048 C C . PRO A 1 516 ? 49.917 3.446 -34.691 1.00 29.53 516 PRO A C 1
ATOM 4050 O O . PRO A 1 516 ? 49.779 2.563 -33.843 1.00 29.53 516 PRO A O 1
ATOM 4053 N N . GLU A 1 517 ? 49.285 3.404 -35.867 1.00 32.59 517 GLU A N 1
ATOM 4054 C CA . GLU A 1 517 ? 48.582 2.227 -36.389 1.00 32.59 517 GLU A CA 1
ATOM 4055 C C . GLU A 1 517 ? 49.537 1.027 -36.515 1.00 32.59 517 GLU A C 1
ATOM 4057 O O . GLU A 1 517 ? 50.595 1.114 -37.139 1.00 32.59 517 GLU A O 1
ATOM 4062 N N . LEU A 1 518 ? 49.134 -0.109 -35.940 1.00 29.75 518 LEU A N 1
ATOM 4063 C CA . LEU A 1 518 ? 49.711 -1.426 -36.202 1.00 29.75 518 LEU A CA 1
ATOM 4064 C C . LEU A 1 518 ? 48.646 -2.297 -36.884 1.00 29.75 518 LEU A C 1
ATOM 4066 O O . LEU A 1 518 ? 47.587 -2.565 -36.317 1.00 29.75 518 LEU A O 1
ATOM 4070 N N . GLU A 1 519 ? 48.975 -2.712 -38.105 1.00 30.81 519 GLU A N 1
ATOM 4071 C CA . GLU A 1 519 ? 48.268 -3.638 -38.998 1.00 30.81 519 GLU A CA 1
ATOM 4072 C C . GLU A 1 519 ? 47.879 -4.994 -38.348 1.00 30.81 519 GLU A C 1
ATOM 4074 O O . GLU A 1 519 ? 48.493 -5.430 -37.364 1.00 30.81 519 GLU A O 1
ATOM 4079 N N . PRO A 1 520 ? 46.866 -5.704 -38.892 1.00 35.38 520 PRO A N 1
ATOM 4080 C CA . PRO A 1 520 ? 46.176 -6.800 -38.216 1.00 35.38 520 PRO A CA 1
ATOM 4081 C C . PRO A 1 520 ? 46.920 -8.136 -38.373 1.00 35.38 520 PRO A C 1
ATOM 4083 O O . PRO A 1 520 ? 46.702 -8.901 -39.309 1.00 35.38 520 PRO A O 1
ATOM 4086 N N . GLY A 1 521 ? 47.790 -8.452 -37.413 1.00 27.42 521 GLY A N 1
ATOM 4087 C CA . GLY A 1 521 ? 48.472 -9.745 -37.314 1.00 27.42 521 GLY A CA 1
ATOM 4088 C C . GLY A 1 521 ? 47.860 -10.662 -36.251 1.00 27.42 521 GLY A C 1
ATOM 4089 O O . GLY A 1 521 ? 47.904 -10.345 -35.063 1.00 27.42 521 GLY A O 1
ATOM 4090 N N . ASN A 1 522 ? 47.316 -11.804 -36.692 1.00 37.06 522 ASN A N 1
ATOM 4091 C CA . ASN A 1 522 ? 47.017 -13.036 -35.941 1.00 37.06 522 ASN A CA 1
ATOM 4092 C C . ASN A 1 522 ? 47.355 -13.018 -34.434 1.00 37.06 522 ASN A C 1
ATOM 4094 O O . ASN A 1 522 ? 48.489 -13.282 -34.031 1.00 37.06 522 ASN A O 1
ATOM 4098 N N . ARG A 1 523 ? 46.340 -12.842 -33.582 1.00 29.20 523 ARG A N 1
ATOM 4099 C CA . ARG A 1 523 ? 46.403 -13.262 -32.175 1.00 29.20 523 ARG A CA 1
ATOM 4100 C C . ARG A 1 523 ? 45.342 -14.321 -31.915 1.00 29.20 523 ARG A C 1
ATOM 4102 O O . ARG A 1 523 ? 44.173 -14.014 -31.704 1.00 29.20 523 ARG A O 1
ATOM 4109 N N . GLN A 1 524 ? 45.785 -15.577 -31.928 1.00 31.70 524 GLN A N 1
ATOM 4110 C CA . GLN A 1 524 ? 45.091 -16.684 -31.278 1.00 31.70 524 GLN A CA 1
ATOM 4111 C C . GLN A 1 524 ? 44.753 -16.303 -29.827 1.00 31.70 524 GLN A C 1
ATOM 4113 O O . GLN A 1 524 ? 45.598 -15.793 -29.090 1.00 31.70 524 GLN A O 1
ATOM 4118 N N . LEU A 1 525 ? 43.502 -16.555 -29.438 1.00 32.16 525 LEU A N 1
ATOM 4119 C CA . LEU A 1 525 ? 43.002 -16.454 -28.067 1.00 32.16 525 LEU A CA 1
ATOM 4120 C C . LEU A 1 525 ? 43.892 -17.271 -27.108 1.00 32.16 525 LEU A C 1
ATOM 4122 O O . LEU A 1 525 ? 44.200 -18.424 -27.422 1.00 32.16 525 LEU A O 1
ATOM 4126 N N . PRO A 1 526 ? 44.249 -16.771 -25.911 1.00 33.00 526 PRO A N 1
ATOM 4127 C CA . PRO A 1 526 ? 44.852 -17.614 -24.894 1.00 33.00 526 PRO A CA 1
ATOM 4128 C C . PRO A 1 526 ? 43.734 -18.389 -24.181 1.00 33.00 526 PRO A C 1
ATOM 4130 O O . PRO A 1 526 ? 43.223 -17.964 -23.153 1.00 33.00 526 PRO A O 1
ATOM 4133 N N . ALA A 1 527 ? 43.332 -19.531 -24.739 1.00 41.38 527 ALA A N 1
ATOM 4134 C CA . ALA A 1 527 ? 42.571 -20.556 -24.025 1.00 41.38 527 ALA A CA 1
ATOM 4135 C C . ALA A 1 527 ? 43.509 -21.737 -23.753 1.00 41.38 527 ALA A C 1
ATOM 4137 O O . ALA A 1 527 ? 43.453 -22.775 -24.412 1.00 41.38 527 ALA A O 1
ATOM 4138 N N . THR A 1 528 ? 44.457 -21.565 -22.833 1.00 44.12 528 THR A N 1
ATOM 4139 C CA . THR A 1 528 ? 45.390 -22.641 -22.489 1.00 44.12 528 THR A CA 1
ATOM 4140 C C . THR A 1 528 ? 44.672 -23.689 -21.640 1.00 44.12 528 THR A C 1
ATOM 4142 O O . THR A 1 528 ? 44.431 -23.468 -20.456 1.00 44.12 528 THR A O 1
ATOM 4145 N N . ARG A 1 529 ? 44.348 -24.841 -22.249 1.00 50.97 529 ARG A N 1
ATOM 4146 C CA . ARG A 1 529 ? 43.969 -26.091 -21.562 1.00 50.97 529 ARG A CA 1
ATOM 4147 C C . ARG A 1 529 ? 44.919 -26.321 -20.372 1.00 50.97 529 ARG A C 1
ATOM 4149 O O . ARG A 1 529 ? 46.135 -26.259 -20.582 1.00 50.97 529 ARG A O 1
ATOM 4156 N N . PRO A 1 530 ? 44.434 -26.622 -19.154 1.00 48.97 530 PRO A N 1
ATOM 4157 C CA . PRO A 1 530 ? 45.323 -27.010 -18.064 1.00 48.97 530 PRO A CA 1
ATOM 4158 C C . PRO A 1 530 ? 46.128 -28.253 -18.484 1.00 48.97 530 PRO A C 1
ATOM 4160 O O . PRO A 1 530 ? 45.561 -29.281 -18.858 1.00 48.97 530 PRO A O 1
ATOM 4163 N N . ARG A 1 531 ? 47.466 -28.146 -18.496 1.00 45.72 531 ARG A N 1
ATOM 4164 C CA . ARG A 1 531 ? 48.372 -29.246 -18.873 1.00 45.72 531 ARG A CA 1
ATOM 4165 C C . ARG A 1 531 ? 48.255 -30.381 -17.848 1.00 45.72 531 ARG A C 1
ATOM 4167 O O . ARG A 1 531 ? 48.776 -30.271 -16.741 1.00 45.72 531 ARG A O 1
ATOM 4174 N N . SER A 1 532 ? 47.603 -31.479 -18.234 1.00 42.97 532 SER A N 1
ATOM 4175 C CA . SER A 1 532 ? 47.660 -32.753 -17.507 1.00 42.97 532 SER A CA 1
ATOM 4176 C C . SER A 1 532 ? 49.097 -33.289 -17.501 1.00 42.97 532 SER A C 1
ATOM 4178 O O . SER A 1 532 ? 49.752 -33.314 -18.543 1.00 42.97 532 SER A O 1
ATOM 4180 N N . LYS A 1 533 ? 49.583 -33.740 -16.336 1.00 42.81 533 LYS A N 1
ATOM 4181 C CA . LYS A 1 533 ? 50.876 -34.433 -16.177 1.00 42.81 533 LYS A CA 1
ATOM 4182 C C . LYS A 1 533 ? 50.814 -35.943 -16.479 1.00 42.81 533 LYS A C 1
ATOM 4184 O O . LYS A 1 533 ? 51.805 -36.632 -16.270 1.00 42.81 533 LYS A O 1
ATOM 4189 N N . SER A 1 534 ? 49.710 -36.466 -17.008 1.00 41.03 534 SER A N 1
ATOM 4190 C CA . SER A 1 534 ? 49.610 -37.856 -17.476 1.00 41.03 534 SER A CA 1
ATOM 4191 C C . SER A 1 534 ? 48.916 -37.915 -18.837 1.00 41.03 534 SER A C 1
ATOM 4193 O O . SER A 1 534 ? 47.834 -37.353 -19.015 1.00 41.03 534 SER A O 1
ATOM 4195 N N . GLY A 1 535 ? 49.584 -38.541 -19.809 1.00 40.59 535 GLY A N 1
ATOM 4196 C CA . GLY A 1 535 ? 49.197 -38.578 -21.219 1.00 40.59 535 GLY A CA 1
ATOM 4197 C C . GLY A 1 535 ? 47.831 -39.220 -21.482 1.00 40.59 535 GLY A C 1
ATOM 4198 O O . GLY A 1 535 ? 47.500 -40.256 -20.914 1.00 40.59 535 GLY A O 1
ATOM 4199 N N . GLY A 1 536 ? 47.068 -38.587 -22.375 1.00 41.12 536 GLY A N 1
ATOM 4200 C CA . GLY A 1 536 ? 45.778 -39.045 -22.894 1.00 41.12 536 GLY A CA 1
ATOM 4201 C C . GLY A 1 536 ? 45.001 -37.870 -23.494 1.00 41.12 536 GLY A C 1
ATOM 4202 O O . GLY A 1 536 ? 44.357 -37.115 -22.770 1.00 41.12 536 GLY A O 1
ATOM 4203 N N . GLU A 1 537 ? 45.072 -37.668 -24.812 1.00 46.38 537 GLU A N 1
ATOM 4204 C CA . GLU A 1 537 ? 44.583 -36.437 -25.460 1.00 46.38 537 GLU A CA 1
ATOM 4205 C C . GLU A 1 537 ? 43.056 -36.211 -25.414 1.00 46.38 537 GLU A C 1
ATOM 4207 O O . GLU A 1 537 ? 42.639 -35.071 -25.606 1.00 46.38 537 GLU A O 1
ATOM 4212 N N . ASN A 1 538 ? 42.233 -37.186 -25.006 1.00 53.56 538 ASN A N 1
ATOM 4213 C CA . ASN A 1 538 ? 40.758 -37.103 -25.017 1.00 53.56 538 ASN A CA 1
ATOM 4214 C C . ASN A 1 538 ? 40.058 -37.224 -23.645 1.00 53.56 538 ASN A C 1
ATOM 4216 O O . ASN A 1 538 ? 38.861 -37.504 -23.578 1.00 53.56 538 ASN A O 1
ATOM 4220 N N . GLN A 1 539 ? 40.765 -37.028 -22.531 1.00 72.00 539 GLN A N 1
ATOM 4221 C CA . GLN A 1 539 ? 40.142 -37.152 -21.209 1.00 72.00 539 GLN A CA 1
ATOM 4222 C C . GLN A 1 539 ? 39.285 -35.923 -20.861 1.00 72.00 539 GLN A C 1
ATOM 4224 O O . GLN A 1 539 ? 39.731 -34.787 -21.027 1.00 72.00 539 GLN A O 1
ATOM 4229 N N . PHE A 1 540 ? 38.064 -36.161 -20.367 1.00 83.56 540 PHE A N 1
ATOM 4230 C CA . PHE A 1 540 ? 37.185 -35.119 -19.833 1.00 83.56 540 PHE A CA 1
ATOM 4231 C C . PHE A 1 540 ? 37.794 -34.511 -18.563 1.00 83.56 540 PHE A C 1
ATOM 4233 O O . PHE A 1 540 ? 38.148 -35.249 -17.642 1.00 83.56 540 PHE A O 1
ATOM 4240 N N . VAL A 1 541 ? 37.878 -33.184 -18.496 1.00 88.44 541 VAL A N 1
ATOM 4241 C CA . VAL A 1 541 ? 38.471 -32.443 -17.376 1.00 88.44 541 VAL A CA 1
ATOM 4242 C C . VAL A 1 541 ? 37.510 -31.354 -16.909 1.00 88.44 541 VAL A C 1
ATOM 4244 O O . VAL A 1 541 ? 37.036 -30.555 -17.714 1.00 88.44 541 VAL A O 1
ATOM 4247 N N . PHE A 1 542 ? 37.240 -31.309 -15.605 1.00 91.88 542 PHE A N 1
ATOM 4248 C CA . PHE A 1 542 ? 36.500 -30.218 -14.968 1.00 91.88 542 PHE A CA 1
ATOM 4249 C C . PHE A 1 542 ? 37.381 -28.979 -14.794 1.00 91.88 542 PHE A C 1
ATOM 4251 O O . PHE A 1 542 ? 38.595 -29.084 -14.622 1.00 91.88 542 PHE A O 1
ATOM 4258 N N . HIS A 1 543 ? 36.762 -27.800 -14.742 1.00 92.75 543 HIS A N 1
ATOM 4259 C CA . HIS A 1 543 ? 37.426 -26.625 -14.191 1.00 92.75 543 HIS A CA 1
ATOM 4260 C C . HIS A 1 543 ? 37.919 -26.927 -12.754 1.00 92.75 543 HIS A C 1
ATOM 4262 O O . HIS A 1 543 ? 37.141 -27.469 -11.962 1.00 92.75 543 HIS A O 1
ATOM 4268 N N . PRO A 1 544 ? 39.159 -26.565 -12.361 1.00 90.12 544 PRO A N 1
ATOM 4269 C CA . PRO A 1 544 ? 39.737 -26.958 -11.066 1.00 90.12 544 PRO A CA 1
ATOM 4270 C C . PRO A 1 544 ? 38.921 -26.553 -9.828 1.00 90.12 544 PRO A C 1
ATOM 4272 O O . PRO A 1 544 ? 38.959 -27.232 -8.806 1.00 90.12 544 PRO A O 1
ATOM 4275 N N . LEU A 1 545 ? 38.175 -25.446 -9.910 1.00 91.75 545 LEU A N 1
ATOM 4276 C CA . LEU A 1 545 ? 37.282 -24.981 -8.834 1.00 91.75 545 LEU A CA 1
ATOM 4277 C C . LEU A 1 545 ? 35.954 -25.752 -8.745 1.00 91.75 545 LEU A C 1
ATOM 4279 O O . LEU A 1 545 ? 35.256 -25.639 -7.742 1.00 91.75 545 LEU A O 1
ATOM 4283 N N . LEU A 1 546 ? 35.598 -26.517 -9.778 1.00 93.44 546 LEU A N 1
ATOM 4284 C CA . LEU A 1 546 ? 34.394 -27.348 -9.811 1.00 93.44 546 LEU A CA 1
ATOM 4285 C C . LEU A 1 546 ? 34.691 -28.814 -9.498 1.00 93.44 546 LEU A C 1
ATOM 4287 O O . LEU A 1 546 ? 33.790 -29.527 -9.068 1.00 93.44 546 LEU A O 1
ATOM 4291 N N . ASP A 1 547 ? 35.924 -29.272 -9.707 1.00 91.25 547 ASP A N 1
ATOM 4292 C CA . ASP A 1 547 ? 36.304 -30.668 -9.507 1.00 91.25 547 ASP A CA 1
ATOM 4293 C C . ASP A 1 547 ? 36.221 -31.082 -8.026 1.00 91.25 547 ASP A C 1
ATOM 4295 O O . ASP A 1 547 ? 36.909 -30.540 -7.157 1.00 91.25 547 ASP A O 1
ATOM 4299 N N . ARG A 1 548 ? 35.410 -32.105 -7.733 1.00 87.88 548 ARG A N 1
ATOM 4300 C CA . ARG A 1 548 ? 35.298 -32.714 -6.396 1.00 87.88 548 ARG A CA 1
ATOM 4301 C C . ARG A 1 548 ? 36.634 -33.234 -5.858 1.00 87.88 548 ARG A C 1
ATOM 4303 O O . ARG A 1 548 ? 36.838 -33.249 -4.637 1.00 87.88 548 ARG A O 1
ATOM 4310 N N . TYR A 1 549 ? 37.508 -33.703 -6.744 1.00 85.88 549 TYR A N 1
ATOM 4311 C CA . TYR A 1 549 ? 38.776 -34.340 -6.394 1.00 85.88 549 TYR A CA 1
ATOM 4312 C C . TYR A 1 549 ? 39.952 -33.360 -6.348 1.00 85.88 549 TYR A C 1
ATOM 4314 O O . TYR A 1 549 ? 41.056 -33.761 -5.974 1.00 85.88 549 TYR A O 1
ATOM 4322 N N . ALA A 1 550 ? 39.719 -32.075 -6.641 1.00 79.88 550 ALA A N 1
ATOM 4323 C CA . ALA A 1 550 ? 40.701 -31.024 -6.407 1.00 79.88 550 ALA A CA 1
ATOM 4324 C C . ALA A 1 550 ? 41.129 -30.977 -4.920 1.00 79.88 550 ALA A C 1
ATOM 4326 O O . ALA A 1 550 ? 40.377 -31.424 -4.036 1.00 79.88 550 ALA A O 1
ATOM 4327 N N . PRO A 1 551 ? 42.327 -30.431 -4.610 1.00 73.12 551 PRO A N 1
ATOM 4328 C CA . PRO A 1 551 ? 42.810 -30.291 -3.238 1.00 73.12 551 PRO A CA 1
ATOM 4329 C C . PRO A 1 551 ? 41.732 -29.712 -2.314 1.00 73.12 551 PRO A C 1
ATOM 4331 O O . PRO A 1 551 ? 41.027 -28.768 -2.679 1.00 73.12 551 PRO A O 1
ATOM 4334 N N . LYS A 1 552 ? 41.572 -30.303 -1.120 1.00 61.56 552 LYS A N 1
ATOM 4335 C CA . LYS A 1 552 ? 40.517 -29.917 -0.168 1.00 61.56 552 LYS A CA 1
ATOM 4336 C C . LYS A 1 552 ? 40.539 -28.401 0.060 1.00 61.56 552 LYS A C 1
ATOM 4338 O O . LYS A 1 552 ? 41.568 -27.865 0.459 1.00 61.56 552 LYS A O 1
ATOM 4343 N N . LYS A 1 553 ? 39.369 -27.770 -0.104 1.00 63.19 553 LYS A N 1
ATOM 4344 C CA . LYS A 1 553 ? 39.128 -26.328 0.068 1.00 63.19 553 LYS A CA 1
ATOM 4345 C C . LYS A 1 553 ? 39.769 -25.443 -1.014 1.00 63.19 553 LYS A C 1
ATOM 4347 O O . LYS A 1 553 ? 40.221 -24.367 -0.688 1.00 63.19 553 LYS A O 1
ATOM 4352 N N . SER A 1 554 ? 39.820 -25.834 -2.288 1.00 78.00 554 SER A N 1
ATOM 4353 C CA . SER A 1 554 ? 40.211 -24.895 -3.365 1.00 78.00 554 SER A CA 1
ATOM 4354 C C . SER A 1 554 ? 39.198 -23.750 -3.541 1.00 78.00 554 SER A C 1
ATOM 4356 O O . SER A 1 554 ? 39.574 -22.605 -3.793 1.00 78.00 554 SER A O 1
ATOM 4358 N N . LEU A 1 555 ? 37.914 -24.057 -3.339 1.00 88.12 555 LEU A N 1
ATOM 4359 C CA . LEU A 1 555 ? 36.789 -23.133 -3.404 1.00 88.12 555 LEU A CA 1
ATOM 4360 C C . LEU A 1 555 ? 36.042 -23.118 -2.063 1.00 88.12 555 LEU A C 1
ATOM 4362 O O . LEU A 1 555 ? 35.662 -24.164 -1.539 1.00 88.12 555 LEU A O 1
ATOM 4366 N N . MET A 1 556 ? 35.813 -21.926 -1.523 1.00 87.81 556 MET A N 1
ATOM 4367 C CA . MET A 1 556 ? 34.890 -21.669 -0.425 1.00 87.81 556 MET A CA 1
ATOM 4368 C C . MET A 1 556 ? 33.633 -21.033 -0.998 1.00 87.81 556 MET A C 1
ATOM 4370 O O . MET A 1 556 ? 33.651 -19.890 -1.454 1.00 87.81 556 MET A O 1
ATOM 4374 N N . PHE A 1 557 ? 32.544 -21.791 -0.986 1.00 92.12 557 PHE A N 1
ATOM 4375 C CA . PHE A 1 557 ? 31.268 -21.343 -1.516 1.00 92.12 557 PHE A CA 1
ATOM 4376 C C . PHE A 1 557 ? 30.142 -21.881 -0.636 1.00 92.12 557 PHE A C 1
ATOM 4378 O O . PHE A 1 557 ? 29.778 -23.058 -0.701 1.00 92.12 557 PHE A O 1
ATOM 4385 N N . ASN A 1 558 ? 29.652 -21.006 0.241 1.00 89.12 558 ASN A N 1
ATOM 4386 C CA . ASN A 1 558 ? 28.514 -21.289 1.098 1.00 89.12 558 ASN A CA 1
ATOM 4387 C C . ASN A 1 558 ? 27.232 -20.925 0.344 1.00 89.12 558 ASN A C 1
ATOM 4389 O O . ASN A 1 558 ? 26.970 -19.757 0.082 1.00 89.12 558 ASN A O 1
ATOM 4393 N N . LEU A 1 559 ? 26.432 -21.927 0.002 1.00 89.50 559 LEU A N 1
ATOM 4394 C CA . LEU A 1 559 ? 25.193 -21.748 -0.751 1.00 89.50 559 LEU A CA 1
ATOM 4395 C C . LEU A 1 559 ? 24.054 -21.201 0.117 1.00 89.50 559 LEU A C 1
ATOM 4397 O O . LEU A 1 559 ? 23.031 -20.801 -0.428 1.00 89.50 559 LEU A O 1
ATOM 4401 N N . SER A 1 560 ? 24.220 -21.159 1.446 1.00 83.88 560 SER A N 1
ATOM 4402 C CA . SER A 1 560 ? 23.226 -20.575 2.353 1.00 83.88 560 SER A CA 1
ATOM 4403 C C . SER A 1 560 ? 23.327 -19.066 2.491 1.00 83.88 560 SER A C 1
ATOM 4405 O O . SER A 1 560 ? 22.481 -18.485 3.167 1.00 83.88 560 SER A O 1
ATOM 4407 N N . THR A 1 561 ? 24.363 -18.424 1.942 1.00 79.19 561 THR A N 1
ATOM 4408 C CA . THR A 1 561 ? 24.467 -16.968 2.023 1.00 79.19 561 THR A CA 1
ATOM 4409 C C . THR A 1 561 ? 23.449 -16.329 1.077 1.00 79.19 561 THR A C 1
ATOM 4411 O O . THR A 1 561 ? 23.373 -16.745 -0.080 1.00 79.19 561 THR A O 1
ATOM 4414 N N . PRO A 1 562 ? 22.712 -15.282 1.495 1.00 70.62 562 PRO A N 1
ATOM 4415 C CA . PRO A 1 562 ? 21.719 -14.628 0.635 1.00 70.62 562 PRO A CA 1
ATOM 4416 C C . PRO A 1 562 ? 22.337 -14.014 -0.627 1.00 70.62 562 PRO A C 1
ATOM 4418 O O . PRO A 1 562 ? 21.682 -13.860 -1.653 1.00 70.62 562 PRO A O 1
ATOM 4421 N N . GLN A 1 563 ? 23.619 -13.649 -0.552 1.00 73.44 563 GLN A N 1
ATOM 4422 C CA . GLN A 1 563 ? 24.396 -13.134 -1.673 1.00 73.44 563 GLN A CA 1
ATOM 4423 C C . GLN A 1 563 ? 25.311 -14.225 -2.225 1.00 73.44 563 GLN A C 1
ATOM 4425 O O . GLN A 1 563 ? 25.899 -14.992 -1.459 1.00 73.44 563 GLN A O 1
ATOM 4430 N N . PHE A 1 564 ? 25.483 -14.244 -3.547 1.00 80.94 564 PHE A N 1
ATOM 4431 C CA . PHE A 1 564 ? 26.480 -15.078 -4.208 1.00 80.94 564 PHE A CA 1
ATOM 4432 C C . PHE A 1 564 ? 27.887 -14.721 -3.701 1.00 80.94 564 PHE A C 1
ATOM 4434 O O . PHE A 1 564 ? 28.395 -13.629 -3.965 1.00 80.94 564 PHE A O 1
ATOM 4441 N N . SER A 1 565 ? 28.515 -15.644 -2.969 1.00 81.75 565 SER A N 1
ATOM 4442 C CA . SER A 1 565 ? 29.838 -15.453 -2.368 1.00 81.75 565 SER A CA 1
ATOM 4443 C C . SER A 1 565 ? 30.697 -16.704 -2.547 1.00 81.75 565 SER A C 1
ATOM 4445 O O . SER A 1 565 ? 30.804 -17.557 -1.665 1.00 81.75 565 SER A O 1
ATOM 4447 N N . ALA A 1 566 ? 31.284 -16.827 -3.737 1.00 87.81 566 ALA A N 1
ATOM 4448 C CA . ALA A 1 566 ? 32.263 -17.855 -4.063 1.00 87.81 566 ALA A CA 1
ATOM 4449 C C . ALA A 1 566 ? 33.670 -17.237 -4.077 1.00 87.81 566 ALA A C 1
ATOM 4451 O O . ALA A 1 566 ? 33.935 -16.288 -4.822 1.00 87.81 566 ALA A O 1
ATOM 4452 N N . VAL A 1 567 ? 34.575 -17.764 -3.251 1.00 88.62 567 VAL A N 1
ATOM 4453 C CA . VAL A 1 567 ? 35.960 -17.280 -3.131 1.00 88.62 567 VAL A CA 1
ATOM 4454 C C . VAL A 1 567 ? 36.947 -18.439 -3.174 1.00 88.62 567 VAL A C 1
ATOM 4456 O O . VAL A 1 567 ? 36.675 -19.526 -2.668 1.00 88.62 567 VAL A O 1
ATOM 4459 N N . LYS A 1 568 ? 38.119 -18.216 -3.764 1.00 88.62 568 LYS A N 1
ATOM 4460 C CA . LYS A 1 568 ? 39.226 -19.174 -3.714 1.00 88.62 568 LYS A CA 1
ATOM 4461 C C . LYS A 1 568 ? 39.832 -19.150 -2.323 1.00 88.62 568 LYS A C 1
ATOM 4463 O O . LYS A 1 568 ? 39.994 -18.081 -1.733 1.00 88.62 568 LYS A O 1
ATOM 4468 N N . TYR A 1 569 ? 40.189 -20.312 -1.802 1.00 83.19 569 TYR A N 1
ATOM 4469 C CA . TYR A 1 569 ? 40.860 -20.406 -0.512 1.00 83.19 569 TYR A CA 1
ATOM 4470 C C . TYR A 1 569 ? 42.347 -20.685 -0.711 1.00 83.19 569 TYR A C 1
ATOM 4472 O O . TYR A 1 569 ? 42.741 -21.630 -1.388 1.00 83.19 569 TYR A O 1
ATOM 4480 N N . LEU A 1 570 ? 43.167 -19.812 -0.126 1.00 81.62 570 LEU A N 1
ATOM 4481 C CA . LEU A 1 570 ? 44.624 -19.799 -0.276 1.00 81.62 570 LEU A CA 1
ATOM 4482 C C . LEU A 1 570 ? 45.349 -20.261 1.000 1.00 81.62 570 LEU A C 1
ATOM 4484 O O . LEU A 1 570 ? 46.577 -20.293 1.038 1.00 81.62 570 LEU A O 1
ATOM 4488 N N . GLY A 1 571 ? 44.605 -20.589 2.060 1.00 76.56 571 GLY A N 1
ATOM 4489 C CA . GLY A 1 571 ? 45.135 -21.009 3.356 1.00 76.56 571 GLY A CA 1
ATOM 4490 C C . GLY A 1 571 ? 44.373 -20.396 4.537 1.00 76.56 571 GLY A C 1
ATOM 4491 O O . GLY A 1 571 ? 43.410 -19.653 4.343 1.00 76.56 571 GLY A O 1
ATOM 4492 N N . PRO A 1 572 ? 44.771 -20.700 5.786 1.00 75.62 572 PRO A N 1
ATOM 4493 C CA . PRO A 1 572 ? 44.101 -20.193 6.984 1.00 75.62 572 PRO A CA 1
ATOM 4494 C C . PRO A 1 572 ? 43.972 -18.661 6.969 1.00 75.62 572 PRO A C 1
ATOM 4496 O O . PRO A 1 572 ? 44.969 -17.950 6.874 1.00 75.62 572 PRO A O 1
ATOM 4499 N N . GLY A 1 573 ? 42.734 -18.159 7.014 1.00 71.12 573 GLY A N 1
ATOM 4500 C CA . GLY A 1 573 ? 42.425 -16.723 6.991 1.00 71.12 573 GLY A CA 1
ATOM 4501 C C . GLY A 1 573 ? 42.676 -16.004 5.657 1.00 71.12 573 GLY A C 1
ATOM 4502 O O . GLY A 1 573 ? 42.462 -14.797 5.587 1.00 71.12 573 GLY A O 1
ATOM 4503 N N . ARG A 1 574 ? 43.112 -16.702 4.598 1.00 77.56 574 ARG A N 1
ATOM 4504 C CA . ARG A 1 574 ? 43.415 -16.105 3.289 1.00 77.56 574 ARG A CA 1
ATOM 4505 C C . ARG A 1 574 ? 42.444 -16.605 2.228 1.00 77.56 574 ARG A C 1
ATOM 4507 O O . ARG A 1 574 ? 42.432 -17.787 1.883 1.00 77.56 574 ARG A O 1
ATOM 4514 N N . THR A 1 575 ? 41.658 -15.683 1.686 1.00 86.19 575 THR A N 1
ATOM 4515 C CA . THR A 1 575 ? 40.755 -15.933 0.559 1.00 86.19 575 THR A CA 1
ATOM 4516 C C . THR A 1 575 ? 41.007 -14.921 -0.549 1.00 86.19 575 THR A C 1
ATOM 4518 O O . THR A 1 575 ? 41.506 -13.825 -0.299 1.00 86.19 575 THR A O 1
ATOM 4521 N N . GLU A 1 576 ? 40.684 -15.302 -1.779 1.00 85.81 576 GLU A N 1
ATOM 4522 C CA . GLU A 1 576 ? 40.813 -14.455 -2.959 1.00 85.81 576 GLU A CA 1
ATOM 4523 C C . GLU A 1 576 ? 39.516 -14.495 -3.766 1.00 85.81 576 GLU A C 1
ATOM 4525 O O . GLU A 1 576 ? 38.904 -15.549 -3.958 1.00 85.81 576 GLU A O 1
ATOM 4530 N N . ARG A 1 577 ? 39.083 -13.336 -4.264 1.00 84.81 577 ARG A N 1
ATOM 4531 C CA . ARG A 1 577 ? 37.915 -13.251 -5.141 1.00 84.81 577 ARG A CA 1
ATOM 4532 C C . ARG A 1 577 ? 38.219 -13.921 -6.484 1.00 84.81 577 ARG A C 1
ATOM 4534 O O . ARG A 1 577 ? 39.260 -13.666 -7.080 1.00 84.81 577 ARG A O 1
ATOM 4541 N N . ILE A 1 578 ? 37.279 -14.716 -6.994 1.00 85.75 578 ILE A N 1
ATOM 4542 C CA . ILE A 1 578 ? 37.370 -15.263 -8.355 1.00 85.75 578 ILE A CA 1
ATOM 4543 C C . ILE A 1 578 ? 37.283 -14.094 -9.341 1.00 85.75 578 ILE A C 1
ATOM 4545 O O . ILE A 1 578 ? 36.343 -13.292 -9.293 1.00 85.75 578 ILE A O 1
ATOM 4549 N N . SER A 1 579 ? 38.290 -13.953 -10.201 1.00 82.75 579 SER A N 1
ATOM 4550 C CA . SER A 1 579 ? 38.347 -12.829 -11.135 1.00 82.75 579 SER A CA 1
ATOM 4551 C C . SER A 1 579 ? 37.253 -12.946 -12.202 1.00 82.75 579 SER A C 1
ATOM 4553 O O . SER A 1 579 ? 36.773 -14.035 -12.511 1.00 82.75 579 SER A O 1
ATOM 4555 N N . ARG A 1 580 ? 36.867 -11.824 -12.822 1.00 80.31 580 ARG A N 1
ATOM 4556 C CA . ARG A 1 580 ? 35.893 -11.853 -13.926 1.00 80.31 580 ARG A CA 1
ATOM 4557 C C . ARG A 1 580 ? 36.380 -12.692 -15.112 1.00 80.31 580 ARG A C 1
ATOM 4559 O O . ARG A 1 580 ? 35.559 -13.326 -15.758 1.00 80.31 580 ARG A O 1
ATOM 4566 N N . ALA A 1 581 ? 37.685 -12.685 -15.386 1.00 79.56 581 ALA A N 1
ATOM 4567 C CA . ALA A 1 581 ? 38.276 -13.502 -16.443 1.00 79.56 581 ALA A CA 1
ATOM 4568 C C . ALA A 1 581 ? 38.127 -15.001 -16.131 1.00 79.56 581 ALA A C 1
ATOM 4570 O O . ALA A 1 581 ? 37.640 -15.750 -16.971 1.00 79.56 581 ALA A O 1
ATOM 4571 N N . GLU A 1 582 ? 38.426 -15.401 -14.895 1.00 84.62 582 GLU A N 1
ATOM 4572 C CA . GLU A 1 582 ? 38.303 -16.785 -14.415 1.00 84.62 582 GLU A CA 1
ATOM 4573 C C . GLU A 1 582 ? 36.837 -17.258 -14.404 1.00 84.62 582 GLU A C 1
ATOM 4575 O O . GLU A 1 582 ? 36.529 -18.364 -14.833 1.00 84.62 582 GLU A O 1
ATOM 4580 N N . LEU A 1 583 ? 35.887 -16.390 -14.029 1.00 86.38 583 LEU A N 1
ATOM 4581 C CA . LEU A 1 583 ? 34.451 -16.697 -14.122 1.00 86.38 583 LEU A CA 1
ATOM 4582 C C . LEU A 1 583 ? 33.966 -16.906 -15.564 1.00 86.38 583 LEU A C 1
ATOM 4584 O O . LEU A 1 583 ? 32.960 -17.582 -15.752 1.00 86.38 583 LEU A O 1
ATOM 4588 N N . THR A 1 584 ? 34.656 -16.356 -16.568 1.00 87.12 584 THR A N 1
ATOM 4589 C CA . THR A 1 584 ? 34.335 -16.574 -17.991 1.00 87.12 584 THR A CA 1
ATOM 4590 C C . THR A 1 584 ? 35.023 -17.795 -18.603 1.00 87.12 584 THR A C 1
ATOM 4592 O O . THR A 1 584 ? 34.743 -18.123 -19.760 1.00 87.12 584 THR A O 1
ATOM 4595 N N . GLU A 1 585 ? 35.898 -18.480 -17.860 1.00 89.00 585 GLU A N 1
ATOM 4596 C CA . GLU A 1 585 ? 36.553 -19.700 -18.331 1.00 89.00 585 GLU A CA 1
ATOM 4597 C C . GLU A 1 585 ? 35.541 -20.842 -18.510 1.00 89.00 585 GLU A C 1
ATOM 4599 O O . GLU A 1 585 ? 34.561 -20.920 -17.760 1.00 89.00 585 GLU A O 1
ATOM 4604 N N . PRO A 1 586 ? 35.743 -21.744 -19.490 1.00 91.00 586 PRO A N 1
ATOM 4605 C CA . PRO A 1 586 ? 34.889 -22.912 -19.660 1.00 91.00 586 PRO A CA 1
ATOM 4606 C C . PRO A 1 586 ? 34.831 -23.784 -18.401 1.00 91.00 586 PRO A C 1
ATOM 4608 O O . PRO A 1 586 ? 35.841 -24.039 -17.748 1.00 91.00 586 PRO A O 1
ATOM 4611 N N . ALA A 1 587 ? 33.646 -24.303 -18.090 1.00 91.69 587 ALA A N 1
ATOM 4612 C CA . ALA A 1 587 ? 33.442 -25.178 -16.939 1.00 91.69 587 ALA A CA 1
ATOM 4613 C C . ALA A 1 587 ? 34.085 -26.571 -17.087 1.00 91.69 587 ALA A C 1
ATOM 4615 O O . ALA A 1 587 ? 34.281 -27.273 -16.092 1.00 91.69 587 ALA A O 1
ATOM 4616 N N . SER A 1 588 ? 34.361 -27.004 -18.318 1.00 91.75 588 SER A N 1
ATOM 4617 C CA . SER A 1 588 ? 34.955 -28.308 -18.622 1.00 91.75 588 SER A CA 1
ATOM 4618 C C . SER A 1 588 ? 35.628 -28.329 -19.995 1.00 91.75 588 SER A C 1
ATOM 4620 O O . SER A 1 588 ? 35.405 -27.448 -20.829 1.00 91.75 588 SER A O 1
ATOM 4622 N N . TRP A 1 589 ? 36.437 -29.365 -20.220 1.00 87.19 589 TRP A N 1
ATOM 4623 C CA . TRP A 1 589 ? 37.033 -29.722 -21.504 1.00 87.19 589 TRP A CA 1
ATOM 4624 C C . TRP A 1 589 ? 36.749 -31.202 -21.804 1.00 87.19 589 TRP A C 1
ATOM 4626 O O . TRP A 1 589 ? 37.131 -32.038 -20.985 1.00 87.19 589 TRP A O 1
ATOM 4636 N N . PRO A 1 590 ? 36.148 -31.564 -22.956 1.00 88.44 590 PRO A N 1
ATOM 4637 C CA . PRO A 1 590 ? 35.576 -30.685 -23.984 1.00 88.44 590 PRO A CA 1
ATOM 4638 C C . PRO A 1 590 ? 34.485 -29.756 -23.444 1.00 88.44 590 PRO A C 1
ATOM 4640 O O . PRO A 1 590 ? 33.840 -30.066 -22.447 1.00 88.44 590 PRO A O 1
ATOM 4643 N N . VAL A 1 591 ? 34.297 -28.609 -24.097 1.00 88.88 591 VAL A N 1
ATOM 4644 C CA . VAL A 1 591 ? 33.328 -27.607 -23.645 1.00 88.88 591 VAL A CA 1
ATOM 4645 C C . VAL A 1 591 ? 31.889 -28.057 -23.907 1.00 88.88 591 VAL A C 1
ATOM 4647 O O . VAL A 1 591 ? 31.602 -28.679 -24.929 1.00 88.88 591 VAL A O 1
ATOM 4650 N N . LEU A 1 592 ? 30.975 -27.713 -23.000 1.00 88.50 592 LEU A N 1
ATOM 4651 C CA . LEU A 1 592 ? 29.549 -28.037 -23.102 1.00 88.50 592 LEU A CA 1
ATOM 4652 C C . LEU A 1 592 ? 28.732 -26.773 -23.359 1.00 88.50 592 LEU A C 1
ATOM 4654 O O . LEU A 1 592 ? 29.054 -25.724 -22.814 1.00 88.50 592 LEU A O 1
ATOM 4658 N N . SER A 1 593 ? 27.659 -26.874 -24.141 1.00 86.56 593 SER A N 1
ATOM 4659 C CA . SER A 1 593 ? 26.674 -25.796 -24.349 1.00 86.56 593 SER A CA 1
ATOM 4660 C C . SER A 1 593 ? 25.338 -26.060 -23.648 1.00 86.56 593 SER A C 1
ATOM 4662 O O . SER A 1 593 ? 24.435 -25.241 -23.728 1.00 86.56 593 SER A O 1
ATOM 4664 N N . TYR A 1 594 ? 25.204 -27.214 -22.998 1.00 90.81 594 TYR A N 1
ATOM 4665 C CA . TYR A 1 594 ? 24.075 -27.598 -22.159 1.00 90.81 594 TYR A CA 1
ATOM 4666 C C . TYR A 1 594 ? 24.602 -28.513 -21.053 1.00 90.81 594 TYR A C 1
ATOM 4668 O O . TYR A 1 594 ? 25.505 -29.321 -21.297 1.00 90.81 594 TYR A O 1
ATOM 4676 N N . LEU A 1 595 ? 24.071 -28.369 -19.844 1.00 93.06 595 LEU A N 1
ATOM 4677 C CA . LEU A 1 595 ? 24.457 -29.179 -18.698 1.00 93.06 595 LEU A CA 1
ATOM 4678 C C . LEU A 1 595 ? 23.266 -29.394 -17.771 1.00 93.06 595 LEU A C 1
ATOM 4680 O O . LEU A 1 595 ? 22.610 -28.441 -17.365 1.00 93.06 595 LEU A O 1
ATOM 4684 N N . ARG A 1 596 ? 23.050 -30.634 -17.346 1.00 95.38 596 ARG A N 1
ATOM 4685 C CA . ARG A 1 596 ? 22.129 -30.983 -16.268 1.00 95.38 596 ARG A CA 1
ATOM 4686 C C . ARG A 1 596 ? 22.916 -31.357 -15.015 1.00 95.38 596 ARG A C 1
ATOM 4688 O O . ARG A 1 596 ? 23.765 -32.240 -15.053 1.00 95.38 596 ARG A O 1
ATOM 4695 N N . ILE A 1 597 ? 22.632 -30.706 -13.894 1.00 96.38 597 ILE A N 1
ATOM 4696 C CA . ILE A 1 597 ? 23.231 -30.993 -12.591 1.00 96.38 597 ILE A CA 1
ATOM 4697 C C . ILE A 1 597 ? 22.180 -31.630 -11.682 1.00 96.38 597 ILE A C 1
ATOM 4699 O O . ILE A 1 597 ? 21.107 -31.074 -11.462 1.00 96.38 597 ILE A O 1
ATOM 4703 N N . GLU A 1 598 ? 22.500 -32.790 -11.126 1.00 95.62 598 GLU A N 1
ATOM 4704 C CA . GLU A 1 598 ? 21.642 -33.553 -10.221 1.00 95.62 598 GLU A CA 1
ATOM 4705 C C . GLU A 1 598 ? 22.243 -33.579 -8.817 1.00 95.62 598 GLU A C 1
ATOM 4707 O O . GLU A 1 598 ? 23.461 -33.597 -8.655 1.00 95.62 598 GLU A O 1
ATOM 4712 N N . CYS A 1 599 ? 21.407 -33.601 -7.782 1.00 94.75 599 CYS A N 1
ATOM 4713 C CA . CYS A 1 599 ? 21.867 -33.735 -6.405 1.00 94.75 599 CYS A CA 1
ATOM 4714 C C . CYS A 1 599 ? 21.066 -34.831 -5.709 1.00 94.75 599 CYS A C 1
ATOM 4716 O O . CYS A 1 599 ? 19.846 -34.740 -5.621 1.00 94.75 599 CYS A O 1
ATOM 4718 N N . ASP A 1 600 ? 21.758 -35.838 -5.171 1.00 92.25 600 ASP A N 1
ATOM 4719 C CA . ASP A 1 600 ? 21.117 -36.991 -4.524 1.00 92.25 600 ASP A CA 1
ATOM 4720 C C . ASP A 1 600 ? 20.299 -36.589 -3.270 1.00 92.25 600 ASP A C 1
ATOM 4722 O O . ASP A 1 600 ? 19.447 -37.350 -2.826 1.00 92.25 600 ASP A O 1
ATOM 4726 N N . LEU A 1 601 ? 20.542 -35.399 -2.695 1.00 89.75 601 LEU A N 1
ATOM 4727 C CA . LEU A 1 601 ? 19.772 -34.858 -1.561 1.00 89.75 601 LEU A CA 1
ATOM 4728 C C . LEU A 1 601 ? 18.433 -34.240 -1.982 1.00 89.75 601 LEU A C 1
ATOM 4730 O O . LEU A 1 601 ? 17.523 -34.148 -1.167 1.00 89.75 601 LEU A O 1
ATOM 4734 N N . ILE A 1 602 ? 18.328 -33.803 -3.237 1.00 90.12 602 ILE A N 1
ATOM 4735 C CA . ILE A 1 602 ? 17.145 -33.149 -3.804 1.00 90.12 602 ILE A CA 1
ATOM 4736 C C . ILE A 1 602 ? 16.873 -33.668 -5.228 1.00 90.12 602 ILE A C 1
ATOM 4738 O O . ILE A 1 602 ? 16.857 -32.889 -6.187 1.00 90.12 602 ILE A O 1
ATOM 4742 N N . PRO A 1 603 ? 16.675 -34.989 -5.407 1.00 89.69 603 PRO A N 1
ATOM 4743 C CA . PRO A 1 603 ? 16.556 -35.607 -6.730 1.00 89.69 603 PRO A CA 1
ATOM 4744 C C . PRO A 1 603 ? 15.394 -35.049 -7.568 1.00 89.69 603 PRO A C 1
ATOM 4746 O O . PRO A 1 603 ? 15.423 -35.127 -8.793 1.00 89.69 603 PRO A O 1
ATOM 4749 N N . GLN A 1 604 ? 14.390 -34.455 -6.920 1.00 87.19 604 GLN A N 1
ATOM 4750 C CA . GLN A 1 604 ? 13.229 -33.831 -7.550 1.00 87.19 604 GLN A CA 1
ATOM 4751 C C . GLN A 1 604 ? 13.523 -32.491 -8.250 1.00 87.19 604 GLN A C 1
ATOM 4753 O O . GLN A 1 604 ? 12.712 -32.051 -9.060 1.00 87.19 604 GLN A O 1
ATOM 4758 N N . TRP A 1 605 ? 14.665 -31.845 -7.978 1.00 91.38 605 TRP A N 1
ATOM 4759 C CA . TRP A 1 605 ? 15.023 -30.549 -8.570 1.00 91.38 605 TRP A CA 1
ATOM 4760 C C . TRP A 1 605 ? 16.384 -30.596 -9.280 1.00 91.38 605 TRP A C 1
ATOM 4762 O O . TRP A 1 605 ? 17.349 -29.990 -8.801 1.00 91.38 605 TRP A O 1
ATOM 4772 N N . PRO A 1 606 ? 16.497 -31.280 -10.434 1.00 93.50 606 PRO A N 1
ATOM 4773 C CA . PRO A 1 606 ? 17.685 -31.167 -11.271 1.00 93.50 606 PRO A CA 1
ATOM 4774 C C . PRO A 1 606 ? 17.801 -29.744 -11.840 1.00 93.50 606 PRO A C 1
ATOM 4776 O O . PRO A 1 606 ? 16.813 -29.142 -12.262 1.00 93.50 606 PRO A O 1
ATOM 4779 N N . LEU A 1 607 ? 19.018 -29.211 -11.875 1.00 94.06 607 LEU A N 1
ATOM 4780 C CA . LEU A 1 607 ? 19.327 -27.912 -12.466 1.00 94.06 607 LEU A CA 1
ATOM 4781 C C . LEU A 1 607 ? 19.715 -28.106 -13.934 1.00 94.06 607 LEU A C 1
ATOM 4783 O O . LEU A 1 607 ? 20.668 -28.820 -14.222 1.00 94.06 607 LEU A O 1
ATOM 4787 N N . SER A 1 608 ? 19.003 -27.470 -14.862 1.00 94.38 608 SER A N 1
ATOM 4788 C CA . SER A 1 608 ? 19.399 -27.414 -16.277 1.00 94.38 608 SER A CA 1
ATOM 4789 C C . SER A 1 608 ? 20.037 -26.061 -16.575 1.00 94.38 608 SER A C 1
ATOM 4791 O O . SER A 1 608 ? 19.449 -25.030 -16.262 1.00 94.38 608 SER A O 1
ATOM 4793 N N . LEU A 1 609 ? 21.230 -26.069 -17.161 1.00 89.19 609 LEU A N 1
ATOM 4794 C CA . LEU A 1 609 ? 22.021 -24.884 -17.464 1.00 89.19 609 LEU A CA 1
ATOM 4795 C C . LEU A 1 609 ? 22.294 -24.775 -18.957 1.00 89.19 609 LEU A C 1
ATOM 4797 O O . LEU A 1 609 ? 22.742 -25.725 -19.601 1.00 89.19 609 LEU A O 1
ATOM 4801 N N . GLU A 1 610 ? 22.112 -23.558 -19.449 1.00 87.00 610 GLU A N 1
ATOM 4802 C CA . GLU A 1 610 ? 22.586 -23.078 -20.738 1.00 87.00 610 GLU A CA 1
ATOM 4803 C C . GLU A 1 610 ? 23.493 -21.856 -20.502 1.00 87.00 610 GLU A C 1
ATOM 4805 O O . GLU A 1 610 ? 23.374 -21.193 -19.466 1.00 87.00 610 GLU A O 1
ATOM 4810 N N . PRO A 1 611 ? 24.426 -21.549 -21.418 1.00 80.75 611 PRO A N 1
ATOM 4811 C CA . PRO A 1 611 ? 25.289 -20.382 -21.296 1.00 80.75 611 PRO A CA 1
ATOM 4812 C C . PRO A 1 611 ? 24.462 -19.094 -21.219 1.00 80.75 611 PRO A C 1
ATOM 4814 O O . PRO A 1 611 ? 23.686 -18.804 -22.130 1.00 80.75 611 PRO A O 1
ATOM 4817 N N . ASN A 1 612 ? 24.668 -18.283 -20.177 1.00 74.31 612 ASN A N 1
ATOM 4818 C CA . ASN A 1 612 ? 23.954 -17.022 -20.013 1.00 74.31 612 ASN A CA 1
ATOM 4819 C C . ASN A 1 612 ? 24.913 -15.832 -20.220 1.00 74.31 612 ASN A C 1
ATOM 4821 O O . ASN A 1 612 ? 25.654 -15.446 -19.309 1.00 74.31 612 ASN A O 1
ATOM 4825 N N . PRO A 1 613 ? 24.896 -15.183 -21.402 1.00 64.94 613 PRO A N 1
ATOM 4826 C CA . PRO A 1 613 ? 25.779 -14.051 -21.686 1.00 64.94 613 PRO A CA 1
ATOM 4827 C C . PRO A 1 613 ? 25.489 -12.814 -20.816 1.00 64.94 613 PRO A C 1
ATOM 4829 O O . PRO A 1 613 ? 26.318 -11.905 -20.769 1.00 64.94 613 PRO A O 1
ATOM 4832 N N . GLY A 1 614 ? 24.348 -12.774 -20.116 1.00 61.66 614 GLY A N 1
ATOM 4833 C CA . GLY A 1 614 ? 23.966 -11.695 -19.208 1.00 61.66 614 GLY A CA 1
ATOM 4834 C C . GLY A 1 614 ? 24.780 -11.651 -17.912 1.00 61.66 614 GLY A C 1
ATOM 4835 O O . GLY A 1 614 ? 25.103 -10.557 -17.450 1.00 61.66 614 GLY A O 1
ATOM 4836 N N . TYR A 1 615 ? 25.175 -12.801 -17.345 1.00 63.03 615 TYR A N 1
ATOM 4837 C CA . TYR A 1 615 ? 25.980 -12.815 -16.114 1.00 63.03 615 TYR A CA 1
ATOM 4838 C C . TYR A 1 615 ? 27.398 -12.293 -16.367 1.00 63.03 615 TYR A C 1
ATOM 4840 O O . TYR A 1 615 ? 27.915 -11.459 -15.618 1.00 63.03 615 TYR A O 1
ATOM 4848 N N . PHE A 1 616 ? 28.022 -12.752 -17.456 1.00 66.31 616 PHE A N 1
ATOM 4849 C CA . PHE A 1 616 ? 29.394 -12.398 -17.809 1.00 66.31 616 PHE A CA 1
ATOM 4850 C C . PHE A 1 616 ? 29.550 -12.242 -19.333 1.00 66.31 616 PHE A C 1
ATOM 4852 O O . PHE A 1 616 ? 29.925 -13.198 -20.016 1.00 66.31 616 PHE A O 1
ATOM 4859 N N . PRO A 1 617 ? 29.308 -11.038 -19.894 1.00 64.88 617 PRO A N 1
ATOM 4860 C CA . PRO A 1 617 ? 29.452 -10.800 -21.327 1.00 64.88 617 PRO A CA 1
ATOM 4861 C C . PRO A 1 617 ? 30.885 -11.060 -21.793 1.00 64.88 617 PRO A C 1
ATOM 4863 O O . PRO A 1 617 ? 31.848 -10.538 -21.218 1.00 64.88 617 PRO A O 1
ATOM 4866 N N . ARG A 1 618 ? 31.008 -11.869 -22.849 1.00 67.69 618 ARG A N 1
ATOM 4867 C CA . ARG A 1 618 ? 32.282 -12.266 -23.453 1.00 67.69 618 ARG A CA 1
ATOM 4868 C C . ARG A 1 618 ? 32.618 -11.330 -24.602 1.00 67.69 618 ARG A C 1
ATOM 4870 O O . ARG A 1 618 ? 31.765 -11.019 -25.428 1.00 67.69 618 ARG A O 1
ATOM 4877 N N . LYS A 1 619 ? 33.868 -10.874 -24.650 1.00 55.28 619 LYS A N 1
ATOM 4878 C CA . LYS A 1 619 ? 34.375 -10.073 -25.767 1.00 55.28 619 LYS A CA 1
ATOM 4879 C C . LYS A 1 619 ? 34.739 -11.019 -26.918 1.00 55.28 619 LYS A C 1
ATOM 4881 O O . LYS A 1 619 ? 35.341 -12.056 -26.658 1.00 55.28 619 LYS A O 1
ATOM 4886 N N . ASN A 1 620 ? 34.414 -10.634 -28.154 1.00 57.53 620 ASN A N 1
ATOM 4887 C CA . ASN A 1 620 ? 34.809 -11.312 -29.401 1.00 57.53 620 ASN A CA 1
ATOM 4888 C C . ASN A 1 620 ? 34.095 -12.647 -29.717 1.00 57.53 620 ASN A C 1
ATOM 4890 O O . ASN A 1 620 ? 34.748 -13.589 -30.152 1.00 57.53 620 ASN A O 1
ATOM 4894 N N . LEU A 1 621 ? 32.776 -12.742 -29.516 1.00 60.19 621 LEU A N 1
ATOM 4895 C CA . LEU A 1 621 ? 31.989 -13.867 -30.052 1.00 60.19 621 LEU A CA 1
ATOM 4896 C C . LEU A 1 621 ? 31.593 -13.579 -31.507 1.00 60.19 621 LEU A C 1
ATOM 4898 O O . LEU A 1 621 ? 31.026 -12.518 -31.783 1.00 60.19 621 LEU A O 1
ATOM 4902 N N . CYS A 1 622 ? 31.873 -14.503 -32.428 1.00 56.50 622 CYS A N 1
ATOM 4903 C CA . CYS A 1 622 ? 31.395 -14.410 -33.803 1.00 56.50 622 CYS A CA 1
ATOM 4904 C C . CYS A 1 622 ? 29.929 -14.879 -33.894 1.00 56.50 622 CYS A C 1
ATOM 4906 O O . CYS A 1 622 ? 29.505 -15.761 -33.139 1.00 56.50 622 CYS A O 1
ATOM 4908 N N . PRO A 1 623 ? 29.125 -14.325 -34.822 1.00 44.44 623 PRO A N 1
ATOM 4909 C CA . PRO A 1 623 ? 27.786 -14.839 -35.089 1.00 44.44 623 PRO A CA 1
ATOM 4910 C C . PRO A 1 623 ? 27.853 -16.320 -35.498 1.00 44.44 623 PRO A C 1
ATOM 4912 O O . PRO A 1 623 ? 28.435 -16.647 -36.529 1.00 44.44 623 PRO A O 1
ATOM 4915 N N . GLY A 1 624 ? 27.268 -17.209 -34.688 1.00 56.75 624 GLY A N 1
ATOM 4916 C CA . GLY A 1 624 ? 27.246 -18.660 -34.928 1.00 56.75 624 GLY A CA 1
ATOM 4917 C C . GLY A 1 624 ? 28.115 -19.502 -33.985 1.00 56.75 624 GLY A C 1
ATOM 4918 O O . GLY A 1 624 ? 27.981 -20.727 -33.986 1.00 56.75 624 GLY A O 1
ATOM 4919 N N . ASP A 1 625 ? 28.946 -18.884 -33.141 1.00 63.41 625 ASP A N 1
ATOM 4920 C CA . ASP A 1 625 ? 29.743 -19.619 -32.155 1.00 63.41 625 ASP A CA 1
ATOM 4921 C C . ASP A 1 625 ? 28.849 -20.264 -31.084 1.00 63.41 625 ASP A C 1
ATOM 4923 O O . ASP A 1 625 ? 28.034 -19.599 -30.436 1.00 63.41 625 ASP A O 1
ATOM 4927 N N . ARG A 1 626 ? 29.030 -21.570 -30.839 1.00 66.62 626 ARG A N 1
ATOM 4928 C CA . ARG A 1 626 ? 28.426 -22.232 -29.673 1.00 66.62 626 ARG A CA 1
ATOM 4929 C C . ARG A 1 626 ? 29.114 -21.721 -28.412 1.00 66.62 626 ARG A C 1
ATOM 4931 O O . ARG A 1 626 ? 30.247 -22.099 -28.120 1.00 66.62 626 ARG A O 1
ATOM 4938 N N . ILE A 1 627 ? 28.420 -20.870 -27.662 1.00 79.81 627 ILE A N 1
ATOM 4939 C CA . ILE A 1 627 ? 28.915 -20.343 -26.389 1.00 79.81 627 ILE A CA 1
ATOM 4940 C C . ILE A 1 627 ? 29.056 -21.522 -25.410 1.00 79.81 627 ILE A C 1
ATOM 4942 O O . ILE A 1 627 ? 28.098 -22.271 -25.226 1.00 79.81 627 ILE A O 1
ATOM 4946 N N . PRO A 1 628 ? 30.227 -21.739 -24.790 1.00 87.44 628 PRO A N 1
ATOM 4947 C CA . PRO A 1 628 ? 30.382 -22.810 -23.819 1.00 87.44 628 PRO A CA 1
ATOM 4948 C C . PRO A 1 628 ? 29.910 -22.361 -22.437 1.00 87.44 628 PRO A C 1
ATOM 4950 O O . PRO A 1 628 ? 30.098 -21.204 -22.079 1.00 87.44 628 PRO A O 1
ATOM 4953 N N . ILE A 1 629 ? 29.372 -23.261 -21.623 1.00 89.44 629 ILE A N 1
ATOM 4954 C CA . ILE A 1 629 ? 29.032 -23.008 -20.219 1.00 89.44 629 ILE A CA 1
ATOM 4955 C C . ILE A 1 629 ? 30.312 -22.646 -19.459 1.00 89.44 629 ILE A C 1
ATOM 4957 O O . ILE A 1 629 ? 31.311 -23.370 -19.521 1.00 89.44 629 ILE A O 1
ATOM 4961 N N . SER A 1 630 ? 30.295 -21.506 -18.771 1.00 91.56 630 SER A N 1
ATOM 4962 C CA . SER A 1 630 ? 31.417 -21.031 -17.961 1.00 91.56 630 SER A CA 1
ATOM 4963 C C . SER A 1 630 ? 31.361 -21.507 -16.514 1.00 91.56 630 SER A C 1
ATOM 4965 O O . SER A 1 630 ? 30.322 -21.946 -16.017 1.00 91.56 630 SER A O 1
ATOM 4967 N N . LEU A 1 631 ? 32.485 -21.353 -15.811 1.00 92.25 631 LEU A N 1
ATOM 4968 C CA . LEU A 1 631 ? 32.546 -21.444 -14.356 1.00 92.25 631 LEU A CA 1
ATOM 4969 C C . LEU A 1 631 ? 31.464 -20.575 -13.691 1.00 92.25 631 LEU A C 1
ATOM 4971 O O . LEU A 1 631 ? 30.772 -21.039 -12.786 1.00 92.25 631 LEU A O 1
ATOM 4975 N N . GLY A 1 632 ? 31.311 -19.328 -14.144 1.00 88.00 632 GLY A N 1
ATOM 4976 C CA . GLY A 1 632 ? 30.345 -18.379 -13.602 1.00 88.00 632 GLY A CA 1
ATOM 4977 C C . GLY A 1 632 ? 28.897 -18.829 -13.777 1.00 88.00 632 GLY A C 1
ATOM 4978 O O . GLY A 1 632 ? 28.138 -18.759 -12.813 1.00 88.00 632 GLY A O 1
ATOM 4979 N N . ASP A 1 633 ? 28.540 -19.353 -14.955 1.00 89.19 633 ASP A N 1
ATOM 4980 C CA . ASP A 1 633 ? 27.193 -19.877 -15.236 1.00 89.19 633 ASP A CA 1
ATOM 4981 C C . ASP A 1 633 ? 26.803 -20.978 -14.234 1.00 89.19 633 ASP A C 1
ATOM 4983 O O . ASP A 1 633 ? 25.690 -20.993 -13.713 1.00 89.19 633 ASP A O 1
ATOM 4987 N N . ILE A 1 634 ? 27.745 -21.870 -13.907 1.00 93.19 634 ILE A N 1
ATOM 4988 C CA . ILE A 1 634 ? 27.510 -22.966 -12.959 1.00 93.19 634 ILE A CA 1
ATOM 4989 C C . ILE A 1 634 ? 27.402 -22.463 -11.527 1.00 93.19 634 ILE A C 1
ATOM 4991 O O . ILE A 1 634 ? 26.471 -22.840 -10.819 1.00 93.19 634 ILE A O 1
ATOM 4995 N N . LEU A 1 635 ? 28.349 -21.640 -11.073 1.00 93.19 635 LEU A N 1
ATOM 4996 C CA . LEU A 1 635 ? 28.358 -21.181 -9.685 1.00 93.19 635 LEU A CA 1
ATOM 4997 C C . LEU A 1 635 ? 27.125 -20.316 -9.378 1.00 93.19 635 LEU A C 1
ATOM 4999 O O . LEU A 1 635 ? 26.487 -20.518 -8.345 1.00 93.19 635 LEU A O 1
ATOM 5003 N N . VAL A 1 636 ? 26.770 -19.388 -10.273 1.00 89.25 636 VAL A N 1
ATOM 5004 C CA . VAL A 1 636 ? 25.580 -18.536 -10.116 1.00 89.25 636 VAL A CA 1
ATOM 5005 C C . VAL A 1 636 ? 24.308 -19.368 -10.242 1.00 89.25 636 VAL A C 1
ATOM 5007 O O . VAL A 1 636 ? 23.453 -19.293 -9.363 1.00 89.25 636 VAL A O 1
ATOM 5010 N N . GLY A 1 637 ? 24.218 -20.230 -11.260 1.00 91.31 637 GLY A N 1
ATOM 5011 C CA . GLY A 1 637 ? 23.056 -21.093 -11.458 1.00 91.31 637 GLY A CA 1
ATOM 5012 C C . GLY A 1 637 ? 22.790 -22.022 -10.271 1.00 91.31 637 GLY A C 1
ATOM 5013 O O . GLY A 1 637 ? 21.643 -22.194 -9.871 1.00 91.31 637 GLY A O 1
ATOM 5014 N N . LEU A 1 638 ? 23.836 -22.573 -9.643 1.00 93.44 638 LEU A N 1
ATOM 5015 C CA . LEU A 1 638 ? 23.706 -23.375 -8.421 1.00 93.44 638 LEU A CA 1
ATOM 5016 C C . LEU A 1 638 ? 23.183 -22.562 -7.232 1.00 93.44 638 LEU A C 1
ATOM 5018 O O . LEU A 1 638 ? 22.354 -23.067 -6.472 1.00 93.44 638 LEU A O 1
ATOM 5022 N N . HIS A 1 639 ? 23.663 -21.327 -7.058 1.00 92.88 639 HIS A N 1
ATOM 5023 C CA . HIS A 1 639 ? 23.205 -20.444 -5.984 1.00 92.88 639 HIS A CA 1
ATOM 5024 C C . HIS A 1 639 ? 21.730 -20.088 -6.150 1.00 92.88 639 HIS A C 1
ATOM 5026 O O . HIS A 1 639 ? 20.944 -20.322 -5.235 1.00 92.88 639 HIS A O 1
ATOM 5032 N N . GLU A 1 640 ? 21.336 -19.600 -7.326 1.00 88.75 640 GLU A N 1
ATOM 5033 C CA . GLU A 1 640 ? 19.951 -19.215 -7.620 1.00 88.75 640 GLU A CA 1
ATOM 5034 C C . GLU A 1 640 ? 19.000 -20.415 -7.510 1.00 88.75 640 GLU A C 1
ATOM 5036 O O . GLU A 1 640 ? 17.943 -20.336 -6.878 1.00 88.75 640 GLU A O 1
ATOM 5041 N N . HIS A 1 641 ? 19.407 -21.572 -8.042 1.00 92.31 641 HIS A N 1
ATOM 5042 C CA . HIS A 1 641 ? 18.601 -22.791 -7.992 1.00 92.31 641 HIS A CA 1
ATOM 5043 C C . HIS A 1 641 ? 18.332 -23.264 -6.566 1.00 92.31 641 HIS A C 1
ATOM 5045 O O . HIS A 1 641 ? 17.206 -23.634 -6.246 1.00 92.31 641 HIS A O 1
ATOM 5051 N N . LEU A 1 642 ? 19.344 -23.259 -5.696 1.00 91.62 642 LEU A N 1
ATOM 5052 C CA . LEU A 1 642 ? 19.200 -23.737 -4.318 1.00 91.62 642 LEU A CA 1
ATOM 5053 C C . LEU A 1 642 ? 18.550 -22.707 -3.389 1.00 91.62 642 LEU A C 1
ATOM 5055 O O . LEU A 1 642 ? 17.927 -23.091 -2.399 1.00 91.62 642 LEU A O 1
ATOM 5059 N N . THR A 1 643 ? 18.652 -21.419 -3.713 1.00 88.62 643 THR A N 1
ATOM 5060 C CA . THR A 1 643 ? 18.007 -20.338 -2.952 1.00 88.62 643 THR A CA 1
ATOM 5061 C C . THR A 1 643 ? 16.559 -20.068 -3.369 1.00 88.62 643 THR A C 1
ATOM 5063 O O . THR A 1 643 ? 15.897 -19.235 -2.748 1.00 88.62 643 THR A O 1
ATOM 5066 N N . THR A 1 644 ? 16.055 -20.801 -4.367 1.00 88.25 644 THR A N 1
ATOM 5067 C CA . THR A 1 644 ? 14.651 -20.777 -4.790 1.00 88.25 644 THR A CA 1
ATOM 5068 C C . THR A 1 644 ? 13.739 -21.298 -3.675 1.00 88.25 644 THR A C 1
ATOM 5070 O O . THR A 1 644 ? 14.024 -22.331 -3.056 1.00 88.25 644 THR A O 1
ATOM 5073 N N . ASP A 1 645 ? 12.639 -20.585 -3.437 1.00 86.75 645 ASP A N 1
ATOM 5074 C CA . ASP A 1 645 ? 11.628 -20.949 -2.445 1.00 86.75 645 ASP A CA 1
ATOM 5075 C C . ASP A 1 645 ? 10.838 -22.183 -2.905 1.00 86.75 645 ASP A C 1
ATOM 5077 O O . ASP A 1 645 ? 10.616 -22.394 -4.100 1.00 86.75 645 ASP A O 1
ATOM 5081 N N . ILE A 1 646 ? 10.410 -23.008 -1.952 1.00 81.81 646 ILE A N 1
ATOM 5082 C CA . ILE A 1 646 ? 9.529 -24.144 -2.243 1.00 81.81 646 ILE A CA 1
ATOM 5083 C C . ILE A 1 646 ? 8.052 -23.731 -2.195 1.00 81.81 646 ILE A C 1
ATOM 5085 O O . ILE A 1 646 ? 7.641 -22.847 -1.444 1.00 81.81 646 ILE A O 1
ATOM 5089 N N . THR A 1 647 ? 7.223 -24.414 -2.972 1.00 81.44 647 THR A N 1
ATOM 5090 C CA . THR A 1 647 ? 5.771 -24.218 -2.991 1.00 81.44 647 THR A CA 1
ATOM 5091 C C . THR A 1 647 ? 5.081 -24.943 -1.830 1.00 81.44 647 THR A C 1
ATOM 5093 O O . THR A 1 647 ? 5.597 -25.897 -1.242 1.00 81.44 647 THR A O 1
ATOM 5096 N N . SER A 1 648 ? 3.853 -24.525 -1.504 1.00 77.81 648 SER A N 1
ATOM 5097 C CA . SER A 1 648 ? 3.041 -25.205 -0.484 1.00 77.81 648 SER A CA 1
ATOM 5098 C C . SER A 1 648 ? 2.652 -26.635 -0.872 1.00 77.81 648 SER A C 1
ATOM 5100 O O . SER A 1 648 ? 2.407 -27.457 0.008 1.00 77.81 648 SER A O 1
ATOM 5102 N N . GLU A 1 649 ? 2.574 -26.939 -2.168 1.00 81.69 649 GLU A N 1
ATOM 5103 C CA . GLU A 1 649 ? 2.315 -28.292 -2.670 1.00 81.69 649 GLU A CA 1
ATOM 5104 C C . GLU A 1 649 ? 3.537 -29.192 -2.469 1.00 81.69 649 GLU A C 1
ATOM 5106 O O . GLU A 1 649 ? 3.402 -30.290 -1.931 1.00 81.69 649 GLU A O 1
ATOM 5111 N N . GLU A 1 650 ? 4.736 -28.690 -2.781 1.00 82.00 650 GLU A N 1
ATOM 5112 C CA . GLU A 1 650 ? 6.001 -29.394 -2.530 1.00 82.00 650 GLU A CA 1
ATOM 5113 C C . GLU A 1 650 ? 6.218 -29.656 -1.034 1.00 82.00 650 GLU A C 1
ATOM 5115 O O . GLU A 1 650 ? 6.616 -30.755 -0.653 1.00 82.00 650 GLU A O 1
ATOM 5120 N N . TRP A 1 651 ? 5.876 -28.697 -0.164 1.00 80.81 651 TRP A N 1
ATOM 5121 C CA . TRP A 1 651 ? 5.919 -28.904 1.288 1.00 80.81 651 TRP A CA 1
ATOM 5122 C C . TRP A 1 651 ? 4.978 -30.024 1.753 1.00 80.81 651 TRP A C 1
ATOM 5124 O O . TRP A 1 651 ? 5.348 -30.850 2.587 1.00 80.81 651 TRP A O 1
ATOM 5134 N N . LYS A 1 652 ? 3.754 -30.075 1.215 1.00 81.38 652 LYS A N 1
ATOM 5135 C CA . LYS A 1 652 ? 2.763 -31.107 1.565 1.00 81.38 652 LYS A CA 1
ATOM 5136 C C . LYS A 1 652 ? 3.150 -32.496 1.065 1.00 81.38 652 LYS A C 1
ATOM 5138 O O . LYS A 1 652 ? 2.717 -33.476 1.662 1.00 81.38 652 LYS A O 1
ATOM 5143 N N . ALA A 1 653 ? 3.941 -32.578 -0.003 1.00 81.38 653 ALA A N 1
ATOM 5144 C CA . ALA A 1 653 ? 4.427 -33.841 -0.547 1.00 81.38 653 ALA A CA 1
ATOM 5145 C C . ALA A 1 653 ? 5.497 -34.512 0.337 1.00 81.38 653 ALA A C 1
ATOM 5147 O O . ALA A 1 653 ? 5.774 -35.699 0.163 1.00 81.38 653 ALA A O 1
ATOM 5148 N N . LEU A 1 654 ? 6.090 -33.783 1.292 1.00 78.69 654 LEU A N 1
ATOM 5149 C CA . LEU A 1 654 ? 7.060 -34.338 2.233 1.00 78.69 654 LEU A CA 1
ATOM 5150 C C . LEU A 1 654 ? 6.423 -35.267 3.268 1.00 78.69 654 LEU A C 1
ATOM 5152 O O . LEU A 1 654 ? 5.338 -34.999 3.791 1.00 78.69 654 LEU A O 1
ATOM 5156 N N . SER A 1 655 ? 7.175 -36.296 3.667 1.00 84.94 655 SER A N 1
ATOM 5157 C CA . SER A 1 655 ? 6.840 -37.076 4.856 1.00 84.94 655 SER A CA 1
ATOM 5158 C C . SER A 1 655 ? 6.896 -36.193 6.118 1.00 84.94 655 SER A C 1
ATOM 5160 O O . SER A 1 655 ? 7.674 -35.234 6.166 1.00 84.94 655 SER A O 1
ATOM 5162 N N . PRO A 1 656 ? 6.139 -36.507 7.186 1.00 84.00 656 PRO A N 1
ATOM 5163 C CA . PRO A 1 656 ? 6.209 -35.748 8.438 1.00 84.00 656 PRO A CA 1
ATOM 5164 C C . PRO A 1 656 ? 7.625 -35.668 9.031 1.00 84.00 656 PRO A C 1
ATOM 5166 O O . PRO A 1 656 ? 7.995 -34.658 9.627 1.00 84.00 656 PRO A O 1
ATOM 5169 N N . GLN A 1 657 ? 8.436 -36.716 8.851 1.00 84.56 657 GLN A N 1
ATOM 5170 C CA . GLN A 1 657 ? 9.821 -36.747 9.319 1.00 84.56 657 GLN A CA 1
ATOM 5171 C C . GLN A 1 657 ? 10.708 -35.777 8.527 1.00 84.56 657 GLN A C 1
ATOM 5173 O O . GLN A 1 657 ? 11.503 -35.046 9.124 1.00 84.56 657 GLN A O 1
ATOM 5178 N N . ASP A 1 658 ? 10.531 -35.716 7.206 1.00 81.12 658 ASP A N 1
ATOM 5179 C CA . ASP A 1 658 ? 11.275 -34.793 6.348 1.00 81.12 658 ASP A CA 1
ATOM 5180 C C . ASP A 1 658 ? 10.853 -33.343 6.590 1.00 81.12 658 ASP A C 1
ATOM 5182 O O . ASP A 1 658 ? 11.714 -32.472 6.666 1.00 81.12 658 ASP A O 1
ATOM 5186 N N . GLN A 1 659 ? 9.563 -33.072 6.822 1.00 83.88 659 GLN A N 1
ATOM 5187 C CA . GLN A 1 659 ? 9.092 -31.731 7.197 1.00 83.88 659 GLN A CA 1
ATOM 5188 C C . GLN A 1 659 ? 9.797 -31.217 8.458 1.00 83.88 659 GLN A C 1
ATOM 5190 O O . GLN A 1 659 ? 10.230 -30.065 8.501 1.00 83.88 659 GLN A O 1
ATOM 5195 N N . VAL A 1 660 ? 9.976 -32.072 9.473 1.00 85.56 660 VAL A N 1
ATOM 5196 C CA . VAL A 1 660 ? 10.714 -31.713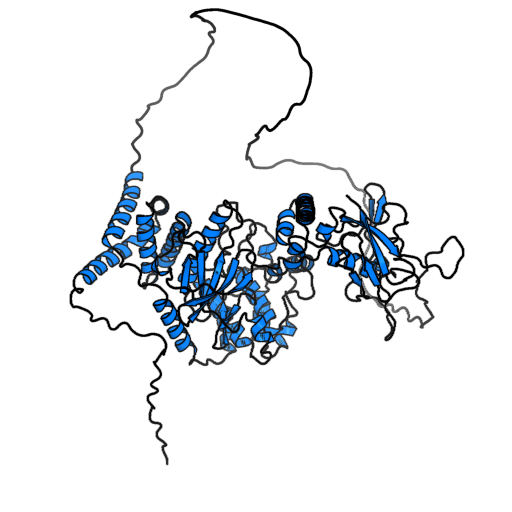 10.695 1.00 85.56 660 VAL A CA 1
ATOM 5197 C C . VAL A 1 660 ? 12.190 -31.448 10.393 1.00 85.56 660 VAL A C 1
ATOM 5199 O O . VAL A 1 660 ? 12.738 -30.449 10.860 1.00 85.56 660 VAL A O 1
ATOM 5202 N N . ALA A 1 661 ? 12.843 -32.303 9.604 1.00 82.44 661 ALA A N 1
ATOM 5203 C CA . ALA A 1 661 ? 14.259 -32.152 9.265 1.00 82.44 661 ALA A CA 1
ATOM 5204 C C . ALA A 1 661 ? 14.535 -30.893 8.417 1.00 82.44 661 ALA A C 1
ATOM 5206 O O . ALA A 1 661 ? 15.517 -30.176 8.653 1.00 82.44 661 ALA A O 1
ATOM 5207 N N . VAL A 1 662 ? 13.646 -30.580 7.472 1.00 86.88 662 VAL A N 1
ATOM 5208 C CA . VAL A 1 662 ? 13.699 -29.353 6.669 1.00 86.88 662 VAL A CA 1
ATOM 5209 C C . VAL A 1 662 ? 13.431 -28.130 7.548 1.00 86.88 662 VAL A C 1
ATOM 5211 O O . VAL A 1 662 ? 14.205 -27.176 7.505 1.00 86.88 662 VAL A O 1
ATOM 5214 N N . ALA A 1 663 ? 12.423 -28.168 8.428 1.00 81.94 663 ALA A N 1
ATOM 5215 C CA . ALA A 1 663 ? 12.139 -27.075 9.364 1.00 81.94 663 ALA A CA 1
ATOM 5216 C C . ALA A 1 663 ? 13.317 -26.786 10.313 1.00 81.94 663 ALA A C 1
ATOM 5218 O O . ALA A 1 663 ? 13.620 -25.626 10.605 1.00 81.94 663 ALA A O 1
ATOM 5219 N N . GLN A 1 664 ? 14.017 -27.825 10.779 1.00 84.62 664 GLN A N 1
ATOM 5220 C CA . GLN A 1 664 ? 15.233 -27.676 11.584 1.00 84.62 664 GLN A CA 1
ATOM 5221 C C . GLN A 1 664 ? 16.376 -27.040 10.784 1.00 84.62 664 GLN A C 1
ATOM 5223 O O . GLN A 1 664 ? 17.073 -26.168 11.307 1.00 84.62 664 GLN A O 1
ATOM 5228 N N . SER A 1 665 ? 16.551 -27.446 9.525 1.00 84.81 665 SER A N 1
ATOM 5229 C CA . SER A 1 665 ? 17.587 -26.910 8.631 1.00 84.81 665 SER A CA 1
ATOM 5230 C C . SER A 1 665 ? 17.343 -25.439 8.305 1.00 84.81 665 SER A C 1
ATOM 5232 O O . SER A 1 665 ? 18.252 -24.627 8.471 1.00 84.81 665 SER A O 1
ATOM 5234 N N . TYR A 1 666 ? 16.096 -25.091 7.990 1.00 85.50 666 TYR A N 1
ATOM 5235 C CA . TYR A 1 666 ? 15.620 -23.717 7.852 1.00 85.50 666 TYR A CA 1
ATOM 5236 C C . TYR A 1 666 ? 15.897 -22.896 9.117 1.00 85.50 666 TYR A C 1
ATOM 5238 O O . TYR A 1 666 ? 16.563 -21.865 9.063 1.00 85.50 666 TYR A O 1
ATOM 5246 N N . THR A 1 667 ? 15.483 -23.394 10.288 1.00 79.94 667 THR A N 1
ATOM 5247 C CA . THR A 1 667 ? 15.682 -22.692 11.568 1.00 79.94 667 THR A CA 1
ATOM 5248 C C . THR A 1 667 ? 17.161 -22.433 11.845 1.00 79.94 667 THR A C 1
ATOM 5250 O O . THR A 1 667 ? 17.527 -21.365 12.334 1.00 79.94 667 THR A O 1
ATOM 5253 N N . LYS A 1 668 ? 18.027 -23.408 11.550 1.00 80.62 668 LYS A N 1
ATOM 5254 C CA . LYS A 1 668 ? 19.473 -23.262 11.720 1.00 80.62 668 LYS A CA 1
ATOM 5255 C C . LYS A 1 668 ? 20.043 -22.221 10.756 1.00 80.62 668 LYS A C 1
ATOM 5257 O O . LYS A 1 668 ? 20.765 -21.333 11.193 1.00 80.62 668 LYS A O 1
ATOM 5262 N N . ARG A 1 669 ? 19.662 -22.290 9.478 1.00 80.31 669 ARG A N 1
ATOM 5263 C CA . ARG A 1 669 ? 20.071 -21.330 8.450 1.00 80.31 669 ARG A CA 1
ATOM 5264 C C . ARG A 1 669 ? 19.672 -19.898 8.822 1.00 80.31 669 ARG A C 1
ATOM 5266 O O . ARG A 1 669 ? 20.498 -19.001 8.702 1.00 80.31 669 ARG A O 1
ATOM 5273 N N . CYS A 1 670 ? 18.462 -19.693 9.340 1.00 74.19 670 CYS A N 1
ATOM 5274 C CA . CYS A 1 670 ? 18.008 -18.395 9.842 1.00 74.19 670 CYS A CA 1
ATOM 5275 C C . CYS A 1 670 ? 18.880 -17.875 10.999 1.00 74.19 670 CYS A C 1
ATOM 5277 O O . CYS A 1 670 ? 19.286 -16.715 10.979 1.00 74.19 670 CYS A O 1
ATOM 5279 N N . LYS A 1 671 ? 19.209 -18.727 11.980 1.00 73.12 671 LYS A N 1
ATOM 5280 C CA . LYS A 1 671 ? 20.029 -18.348 13.147 1.00 73.12 671 LYS A CA 1
ATOM 5281 C C . LYS A 1 671 ? 21.461 -17.969 12.782 1.00 73.12 671 LYS A C 1
ATOM 5283 O O . LYS A 1 671 ? 21.999 -17.013 13.335 1.00 73.12 671 LYS A O 1
ATOM 5288 N N . ASP A 1 672 ? 22.067 -18.696 11.848 1.00 67.12 672 ASP A N 1
ATOM 5289 C CA . ASP A 1 672 ? 23.461 -18.483 11.444 1.00 67.12 672 ASP A CA 1
ATOM 5290 C C . ASP A 1 672 ? 23.663 -17.141 10.694 1.00 67.12 672 ASP A C 1
ATOM 5292 O O . ASP A 1 672 ? 24.799 -16.732 10.457 1.00 67.12 672 ASP A O 1
ATOM 5296 N N . MET A 1 673 ? 22.582 -16.422 10.351 1.00 62.28 673 MET A N 1
ATOM 5297 C CA . MET A 1 673 ? 22.618 -15.153 9.608 1.00 62.28 673 MET A CA 1
ATOM 5298 C C . MET A 1 673 ? 22.537 -13.875 10.458 1.00 62.28 673 MET A C 1
ATOM 5300 O O . MET A 1 673 ? 22.609 -12.775 9.901 1.00 62.28 673 MET A O 1
ATOM 5304 N N . GLY A 1 674 ? 22.440 -13.976 11.788 1.00 62.34 674 GLY A N 1
ATOM 5305 C CA . GLY A 1 674 ? 22.498 -12.815 12.689 1.00 62.34 674 GLY A CA 1
ATOM 5306 C C . GLY A 1 674 ? 21.465 -11.732 12.342 1.00 62.34 674 GLY A C 1
ATOM 5307 O O . GLY A 1 674 ? 20.268 -12.001 12.335 1.00 62.34 674 GLY A O 1
ATOM 5308 N N . LEU A 1 675 ? 21.915 -10.512 12.007 1.00 44.66 675 LEU A N 1
ATOM 5309 C CA . LEU A 1 675 ? 21.039 -9.388 11.616 1.00 44.66 675 LEU A CA 1
ATOM 5310 C C . LEU A 1 675 ? 20.134 -9.687 10.398 1.00 44.66 675 LEU A C 1
ATOM 5312 O O . LEU A 1 675 ? 19.106 -9.036 10.237 1.00 44.66 675 LEU A O 1
ATOM 5316 N N . GLY A 1 676 ? 20.494 -10.657 9.545 1.00 48.94 676 GLY A N 1
ATOM 5317 C CA . GLY A 1 676 ? 19.705 -11.074 8.377 1.00 48.94 676 GLY A CA 1
ATOM 5318 C C . GLY A 1 676 ? 18.609 -12.105 8.674 1.00 48.94 676 GLY A C 1
ATOM 5319 O O . GLY A 1 676 ? 17.840 -12.444 7.774 1.00 48.94 676 GLY A O 1
ATOM 5320 N N . GLU A 1 677 ? 18.506 -12.595 9.916 1.00 49.84 677 GLU A N 1
ATOM 5321 C CA . GLU A 1 677 ? 17.547 -13.634 10.319 1.00 49.84 677 GLU A CA 1
ATOM 5322 C C . GLU A 1 677 ? 16.094 -13.257 9.980 1.00 49.84 677 GLU A C 1
ATOM 5324 O O . GLU A 1 677 ? 15.314 -14.108 9.552 1.00 49.84 677 GLU A O 1
ATOM 5329 N N . GLN A 1 678 ? 15.729 -11.979 10.127 1.00 44.69 678 GLN A N 1
ATOM 5330 C CA . GLN A 1 678 ? 14.374 -11.496 9.842 1.00 44.69 678 GLN A CA 1
ATOM 5331 C C . GLN A 1 678 ? 14.020 -11.583 8.353 1.00 44.69 678 GLN A C 1
ATOM 5333 O O . GLN A 1 678 ? 12.908 -11.980 8.027 1.00 44.69 678 GLN A O 1
ATOM 5338 N N . ILE A 1 679 ? 14.960 -11.277 7.454 1.00 47.03 679 ILE A N 1
ATOM 5339 C CA . ILE A 1 679 ? 14.749 -11.340 5.998 1.00 47.03 679 ILE A CA 1
ATOM 5340 C C . ILE A 1 679 ? 14.539 -12.795 5.567 1.00 47.03 679 ILE A C 1
ATOM 5342 O O . ILE A 1 679 ? 13.644 -13.112 4.787 1.00 47.03 679 ILE A O 1
ATOM 5346 N N . GLU A 1 680 ? 15.326 -13.707 6.126 1.00 54.41 680 GLU A N 1
ATOM 5347 C CA . GLU A 1 680 ? 15.281 -15.124 5.763 1.00 54.41 680 GLU A CA 1
ATOM 5348 C C . GLU A 1 680 ? 14.087 -15.857 6.357 1.00 54.41 680 GLU A C 1
ATOM 5350 O O . GLU A 1 680 ? 13.539 -16.758 5.723 1.00 54.41 680 GLU A O 1
ATOM 5355 N N . ARG A 1 681 ? 13.594 -15.405 7.516 1.00 54.44 681 ARG A N 1
ATOM 5356 C CA . ARG A 1 681 ? 12.327 -15.905 8.057 1.00 54.44 681 ARG A CA 1
ATOM 5357 C C . ARG A 1 681 ? 11.127 -15.620 7.156 1.00 54.44 681 ARG A C 1
ATOM 5359 O O . ARG A 1 681 ? 10.109 -16.299 7.260 1.00 54.44 681 ARG A O 1
ATOM 5366 N N . ILE A 1 682 ? 11.234 -14.613 6.296 1.00 44.41 682 ILE A N 1
ATOM 5367 C CA . ILE A 1 682 ? 10.132 -14.169 5.449 1.00 44.41 682 ILE A CA 1
ATOM 5368 C C . ILE A 1 682 ? 10.268 -14.695 4.012 1.00 44.41 682 ILE A C 1
ATOM 5370 O O . ILE A 1 682 ? 9.261 -14.864 3.328 1.00 44.41 682 ILE A O 1
ATOM 5374 N N . GLN A 1 683 ? 11.483 -15.035 3.572 1.00 54.69 683 GLN A N 1
ATOM 5375 C CA . GLN A 1 683 ? 11.698 -15.801 2.337 1.00 54.69 683 GLN A CA 1
ATOM 5376 C C . GLN A 1 683 ? 11.275 -17.275 2.472 1.00 54.69 683 GLN A C 1
ATOM 5378 O O . GLN A 1 683 ? 11.084 -17.959 1.476 1.00 54.69 683 GLN A O 1
ATOM 5383 N N . GLY A 1 684 ? 11.065 -17.761 3.698 1.00 71.94 684 GLY A N 1
ATOM 5384 C CA . GLY A 1 684 ? 10.531 -19.095 3.944 1.00 71.94 684 GLY A CA 1
ATOM 5385 C C . GLY A 1 684 ? 11.528 -20.217 3.640 1.00 71.94 684 GLY A C 1
ATOM 5386 O O . GLY A 1 684 ? 12.749 -20.032 3.627 1.00 71.94 684 GLY A O 1
ATOM 5387 N N . VAL A 1 685 ? 10.993 -21.425 3.468 1.00 82.88 685 VAL A N 1
ATOM 5388 C CA . VAL A 1 685 ? 11.794 -22.627 3.217 1.00 82.88 685 VAL A CA 1
ATOM 5389 C C . VAL A 1 685 ? 12.297 -22.613 1.774 1.00 82.88 685 VAL A C 1
ATOM 5391 O O . VAL A 1 685 ? 11.525 -22.424 0.834 1.00 82.88 685 VAL A O 1
ATOM 5394 N N . LYS A 1 686 ? 13.592 -22.865 1.601 1.00 89.19 686 LYS A N 1
ATOM 5395 C CA . LYS A 1 686 ? 14.272 -22.909 0.302 1.00 89.19 686 LYS A CA 1
ATOM 5396 C C . LYS A 1 686 ? 14.611 -24.342 -0.078 1.00 89.19 686 LYS A C 1
ATOM 5398 O O . LYS A 1 686 ? 14.723 -25.212 0.789 1.00 89.19 686 LYS A O 1
ATOM 5403 N N . ARG A 1 687 ? 14.868 -24.598 -1.365 1.00 91.62 687 ARG A N 1
ATOM 5404 C CA . ARG A 1 687 ? 15.354 -25.914 -1.829 1.00 91.62 687 ARG A CA 1
ATOM 5405 C C . ARG A 1 687 ? 16.615 -26.358 -1.083 1.00 91.62 687 ARG A C 1
ATOM 5407 O O . ARG A 1 687 ? 16.762 -27.536 -0.780 1.00 91.62 687 ARG A O 1
ATOM 5414 N N . LEU A 1 688 ? 17.487 -25.419 -0.713 1.00 91.19 688 LEU A N 1
ATOM 5415 C CA . LEU A 1 688 ? 18.675 -25.688 0.100 1.00 91.19 688 LEU A CA 1
ATOM 5416 C C . LEU A 1 688 ? 18.361 -26.318 1.469 1.00 91.19 688 LEU A C 1
ATOM 5418 O O . LEU A 1 688 ? 19.170 -27.091 1.981 1.00 91.19 688 LEU A O 1
ATOM 5422 N N . ASP A 1 689 ? 17.203 -26.035 2.069 1.00 91.19 689 ASP A N 1
ATOM 5423 C CA . ASP A 1 689 ? 16.837 -26.596 3.378 1.00 91.19 689 ASP A CA 1
ATOM 5424 C C . ASP A 1 689 ? 16.576 -28.109 3.310 1.00 91.19 689 ASP A C 1
ATOM 5426 O O . ASP A 1 689 ? 16.734 -28.809 4.311 1.00 91.19 689 ASP A O 1
ATOM 5430 N N . TYR A 1 690 ? 16.284 -28.635 2.116 1.00 90.56 690 TYR A N 1
ATOM 5431 C CA . TYR A 1 690 ? 16.187 -30.073 1.846 1.00 90.56 690 TYR A CA 1
ATOM 5432 C C . TYR A 1 690 ? 17.556 -30.754 1.770 1.00 90.56 690 TYR A C 1
ATOM 5434 O O . TYR A 1 690 ? 17.647 -31.975 1.799 1.00 90.56 690 TYR A O 1
ATOM 5442 N N . CYS A 1 691 ? 18.651 -29.990 1.748 1.00 89.06 691 CYS A N 1
ATOM 5443 C CA . CYS A 1 691 ? 20.000 -30.542 1.853 1.00 89.06 691 CYS A CA 1
ATOM 5444 C C . CYS A 1 691 ? 20.403 -30.846 3.310 1.00 89.06 691 CYS A C 1
ATOM 5446 O O . CYS A 1 691 ? 21.551 -31.219 3.572 1.00 89.06 691 CYS A O 1
ATOM 5448 N N . PHE A 1 692 ? 19.481 -30.694 4.268 1.00 88.19 692 PHE A N 1
ATOM 5449 C CA . PHE A 1 692 ? 19.630 -31.087 5.674 1.00 88.19 692 PHE A CA 1
ATOM 5450 C C . PHE A 1 692 ? 20.878 -30.497 6.357 1.00 88.19 692 PHE A C 1
ATOM 5452 O O . PHE A 1 692 ? 21.656 -31.190 7.024 1.00 88.19 692 PHE A O 1
ATOM 5459 N N . GLY A 1 693 ? 21.111 -29.200 6.132 1.00 83.81 693 GLY A N 1
ATOM 5460 C CA . GLY A 1 693 ? 22.240 -28.451 6.691 1.00 83.81 693 GLY A CA 1
ATOM 5461 C C . GLY A 1 693 ? 23.580 -28.662 5.977 1.00 83.81 693 GLY A C 1
ATOM 5462 O O . GLY A 1 693 ? 24.597 -28.153 6.450 1.00 83.81 693 GLY A O 1
ATOM 5463 N N . LYS A 1 694 ? 23.613 -29.391 4.854 1.00 90.25 694 LYS A N 1
ATOM 5464 C CA . LYS A 1 694 ? 24.771 -29.433 3.950 1.00 90.25 694 LYS A CA 1
ATOM 5465 C C . LYS A 1 694 ? 24.695 -28.251 2.988 1.00 90.25 694 LYS A C 1
ATOM 5467 O O . LYS A 1 694 ? 24.003 -28.318 1.977 1.00 90.25 694 LYS A O 1
ATOM 5472 N N . VAL A 1 695 ? 25.369 -27.160 3.336 1.00 90.00 695 VAL A N 1
ATOM 5473 C CA . VAL A 1 695 ? 25.269 -25.872 2.628 1.00 90.00 695 VAL A CA 1
ATOM 5474 C C . VAL A 1 695 ? 26.549 -25.468 1.902 1.00 90.00 695 VAL A C 1
ATOM 5476 O O . VAL A 1 695 ? 26.537 -24.526 1.118 1.00 90.00 695 VAL A O 1
ATOM 5479 N N . TRP A 1 696 ? 27.655 -26.178 2.117 1.00 91.38 696 TRP A N 1
ATOM 5480 C CA . TRP A 1 696 ? 28.928 -25.858 1.478 1.00 91.38 696 TRP A CA 1
ATOM 5481 C C . TRP A 1 696 ? 29.112 -26.655 0.196 1.00 91.38 696 TRP A C 1
ATOM 5483 O O . TRP A 1 696 ? 28.981 -27.877 0.194 1.00 91.38 696 TRP A O 1
ATOM 5493 N N . PHE A 1 697 ? 29.448 -25.976 -0.897 1.00 93.50 697 PHE A N 1
ATOM 5494 C CA . PHE A 1 697 ? 29.770 -26.634 -2.157 1.00 93.50 697 PHE A CA 1
ATOM 5495 C C . PHE A 1 697 ? 31.053 -27.463 -2.021 1.00 93.50 697 PHE A C 1
ATOM 5497 O O . PHE A 1 697 ? 32.101 -26.938 -1.638 1.00 93.50 697 PHE A O 1
ATOM 5504 N N . ARG A 1 698 ? 30.986 -28.755 -2.368 1.00 91.81 698 ARG A N 1
ATOM 5505 C CA . ARG A 1 698 ? 32.141 -29.664 -2.315 1.00 91.81 698 ARG A CA 1
ATOM 5506 C C . ARG A 1 698 ? 32.741 -29.984 -3.685 1.00 91.81 698 ARG A C 1
ATOM 5508 O O . ARG A 1 698 ? 33.897 -30.404 -3.746 1.00 91.81 698 ARG A O 1
ATOM 5515 N N . GLY A 1 699 ? 31.974 -29.815 -4.756 1.00 92.62 699 GLY A N 1
ATOM 5516 C CA . GLY A 1 699 ? 32.402 -30.106 -6.122 1.00 92.62 699 GLY A CA 1
ATOM 5517 C C . GLY A 1 699 ? 31.372 -30.893 -6.922 1.00 92.62 699 GLY A C 1
ATOM 5518 O O . GLY A 1 699 ? 30.329 -31.307 -6.405 1.00 92.62 699 GLY A O 1
ATOM 5519 N N . LEU A 1 700 ? 31.711 -31.115 -8.187 1.00 94.44 700 LEU A N 1
ATOM 5520 C CA . LEU A 1 700 ? 30.925 -31.819 -9.190 1.00 94.44 700 LEU A CA 1
ATOM 5521 C C . LEU A 1 700 ? 31.673 -33.074 -9.664 1.00 94.44 700 LEU A C 1
ATOM 5523 O O . LEU A 1 700 ? 32.905 -33.113 -9.667 1.00 94.44 700 LEU A O 1
ATOM 5527 N N . THR A 1 701 ? 30.929 -34.103 -10.068 1.00 93.44 701 THR A N 1
ATOM 5528 C CA . THR A 1 701 ? 31.457 -35.266 -10.808 1.00 93.44 701 THR A CA 1
ATOM 5529 C C . THR A 1 701 ? 30.548 -35.604 -11.982 1.00 93.44 701 THR A C 1
ATOM 5531 O O . THR A 1 701 ? 29.422 -35.123 -12.052 1.00 93.44 701 THR A O 1
ATOM 5534 N N . ARG A 1 702 ? 31.005 -36.434 -12.924 1.00 91.75 702 ARG A N 1
ATOM 5535 C CA . ARG A 1 702 ? 30.136 -36.933 -14.000 1.00 91.75 702 ARG A CA 1
ATOM 5536 C C . ARG A 1 702 ? 29.172 -37.996 -13.472 1.00 91.75 702 ARG A C 1
ATOM 5538 O O . ARG A 1 702 ? 29.562 -38.854 -12.680 1.00 91.75 702 ARG A O 1
ATOM 5545 N N . ALA A 1 703 ? 27.926 -37.948 -13.934 1.00 85.69 703 ALA A N 1
ATOM 5546 C CA . ALA A 1 703 ? 26.915 -38.956 -13.652 1.00 85.69 703 ALA A CA 1
ATOM 5547 C C . ALA A 1 703 ? 26.991 -40.082 -14.700 1.00 85.69 703 ALA A C 1
ATOM 5549 O O . ALA A 1 703 ? 26.359 -40.022 -15.755 1.00 85.69 703 ALA A O 1
ATOM 5550 N N . GLY A 1 704 ? 27.786 -41.115 -14.410 1.00 79.25 704 GLY A N 1
ATOM 5551 C CA . GLY A 1 704 ? 27.993 -42.244 -15.323 1.00 79.25 704 GLY A CA 1
ATOM 5552 C C . GLY A 1 704 ? 28.697 -41.833 -16.622 1.00 79.25 704 GLY A C 1
ATOM 5553 O O . GLY A 1 704 ? 29.587 -40.980 -16.610 1.00 79.25 704 GLY A O 1
ATOM 5554 N N . ASP A 1 705 ? 28.282 -42.425 -17.744 1.00 75.00 705 ASP A N 1
ATOM 5555 C CA . ASP A 1 705 ? 28.943 -42.236 -19.044 1.00 75.0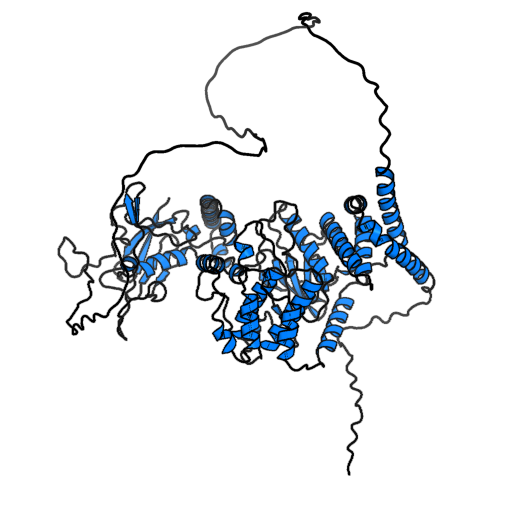0 705 ASP A CA 1
ATOM 5556 C C . ASP A 1 705 ? 28.503 -40.967 -19.789 1.00 75.00 705 ASP A C 1
ATOM 5558 O O . ASP A 1 705 ? 29.156 -40.549 -20.747 1.00 75.00 705 ASP A O 1
ATOM 5562 N N . LYS A 1 706 ? 27.442 -40.288 -19.332 1.00 76.00 706 LYS A N 1
ATOM 5563 C CA . LYS A 1 706 ? 26.959 -39.045 -19.951 1.00 76.00 706 LYS A CA 1
ATOM 5564 C C . LYS A 1 706 ? 27.921 -37.886 -19.665 1.00 76.00 706 LYS A C 1
ATOM 5566 O O . LYS A 1 706 ? 28.457 -37.752 -18.563 1.00 76.00 706 LYS A O 1
ATOM 5571 N N . THR A 1 707 ? 28.209 -37.069 -20.674 1.00 79.69 707 THR A N 1
ATOM 5572 C CA . THR A 1 707 ? 29.122 -35.915 -20.550 1.00 79.69 707 THR A CA 1
ATOM 5573 C C . THR A 1 707 ? 28.415 -34.662 -20.040 1.00 79.69 707 THR A C 1
ATOM 5575 O O . THR A 1 707 ? 29.057 -33.813 -19.429 1.00 79.69 707 THR A O 1
ATOM 5578 N N . ASP A 1 708 ? 27.105 -34.577 -20.248 1.00 87.12 708 ASP A N 1
ATOM 5579 C CA . ASP A 1 708 ? 26.214 -33.445 -19.982 1.00 87.12 708 ASP A CA 1
ATOM 5580 C C . ASP A 1 708 ? 25.347 -33.619 -18.724 1.00 87.12 708 ASP A C 1
ATOM 5582 O O . ASP A 1 708 ? 24.485 -32.785 -18.460 1.00 87.12 708 ASP A O 1
ATOM 5586 N N . VAL A 1 709 ? 25.569 -34.675 -17.931 1.00 92.94 709 VAL A N 1
ATOM 5587 C CA . VAL A 1 709 ? 24.900 -34.876 -16.637 1.00 92.94 709 VAL A CA 1
ATOM 5588 C C . VAL A 1 709 ? 25.940 -34.972 -15.531 1.00 92.94 709 VAL A C 1
ATOM 5590 O O . VAL A 1 709 ? 26.771 -35.884 -15.527 1.00 92.94 709 VAL A O 1
ATOM 5593 N N . TRP A 1 710 ? 25.922 -34.027 -14.594 1.00 95.31 710 TRP A N 1
ATOM 5594 C CA . TRP A 1 710 ? 26.874 -33.954 -13.485 1.00 95.31 710 TRP A CA 1
ATOM 5595 C C . TRP A 1 710 ? 26.168 -34.098 -12.135 1.00 95.31 710 TRP A C 1
ATOM 5597 O O . TRP A 1 710 ? 25.011 -33.721 -11.983 1.00 95.31 710 TRP A O 1
ATOM 5607 N N . LYS A 1 711 ? 26.870 -34.628 -11.132 1.00 95.94 711 LYS A N 1
ATOM 5608 C CA . LYS A 1 711 ? 26.388 -34.759 -9.754 1.00 95.94 711 LYS A CA 1
ATOM 5609 C C . LYS A 1 711 ? 26.969 -33.678 -8.855 1.00 95.94 711 LYS A C 1
ATOM 5611 O O . LYS A 1 711 ? 28.187 -33.529 -8.785 1.00 95.94 711 LYS A O 1
ATOM 5616 N N . LEU A 1 712 ? 26.100 -32.978 -8.131 1.00 96.38 712 LEU A N 1
ATOM 5617 C CA . LEU A 1 712 ? 26.432 -32.000 -7.103 1.00 96.38 712 LEU A CA 1
ATOM 5618 C C . LEU A 1 712 ? 26.632 -32.659 -5.746 1.00 96.38 712 LEU A C 1
ATOM 5620 O O . LEU A 1 712 ? 25.762 -33.374 -5.246 1.00 96.38 712 LEU A O 1
ATOM 5624 N N . TYR A 1 713 ? 27.743 -32.308 -5.103 1.00 94.25 713 TYR A N 1
ATOM 5625 C CA . TYR A 1 713 ? 28.027 -32.707 -3.737 1.00 94.25 713 TYR A CA 1
ATOM 5626 C C . TYR A 1 713 ? 28.126 -31.504 -2.808 1.00 94.25 713 TYR A C 1
ATOM 5628 O O . TYR A 1 713 ? 28.796 -30.515 -3.112 1.00 94.25 713 TYR A O 1
ATOM 5636 N N . LEU A 1 714 ? 27.501 -31.649 -1.641 1.00 93.44 714 LEU A N 1
ATOM 5637 C CA . LEU A 1 714 ? 27.444 -30.643 -0.588 1.00 93.44 714 LEU A CA 1
ATOM 5638 C C . LEU A 1 714 ? 27.995 -31.208 0.724 1.00 93.44 714 LEU A C 1
ATOM 5640 O O . LEU A 1 714 ? 27.736 -32.368 1.060 1.00 93.44 714 LEU A O 1
ATOM 5644 N N . ASP A 1 715 ? 28.697 -30.365 1.474 1.00 89.38 715 ASP A N 1
ATOM 5645 C CA . ASP A 1 715 ? 29.265 -30.663 2.785 1.00 89.38 715 ASP A CA 1
ATOM 5646 C C . ASP A 1 715 ? 28.594 -29.834 3.893 1.00 89.38 715 ASP A C 1
ATOM 5648 O O . ASP A 1 715 ? 27.935 -28.814 3.655 1.00 89.38 715 ASP A O 1
ATOM 5652 N N . LYS A 1 716 ? 28.744 -30.313 5.132 1.00 85.12 716 LYS A N 1
ATOM 5653 C CA . LYS A 1 716 ? 28.357 -29.571 6.338 1.00 85.12 716 LYS A CA 1
ATOM 5654 C C . LYS A 1 716 ? 29.355 -28.422 6.602 1.00 85.12 716 LYS A C 1
ATOM 5656 O O . LYS A 1 716 ? 30.481 -28.520 6.116 1.00 85.12 716 LYS A O 1
ATOM 5661 N N . PRO A 1 717 ? 28.939 -27.372 7.341 1.00 71.81 717 PRO A N 1
ATOM 5662 C CA . PRO A 1 717 ? 29.812 -26.276 7.765 1.00 71.81 717 PRO A CA 1
ATOM 5663 C C . PRO A 1 717 ? 31.111 -26.702 8.438 1.00 71.81 717 PRO A C 1
ATOM 5665 O O . PRO A 1 717 ? 31.085 -27.728 9.160 1.00 71.81 717 PRO A O 1
#

InterPro domains:
  IPR000719 Protein kinase domain [PS50011] (115-382)
  IPR000719 Protein kinase domain [SM00220] (115-376)
  IPR001245 Serine-threonine/tyrosine-protein kinase, catalytic domain [PF07714] (117-377)
  IPR008271 Serine/threonine-protein kinase, active site [PS00108] (233-245)
  IPR011009 Protein kinase-like domain superfamily [SSF56112] (96-378)
  IPR046522 Domain of unknown function DUF6699 [PF20415] (557-704)
  IPR051681 Serine/Threonine Kinases and Pseudokinases [PTHR44329] (113-383)

Secondary structure (DSSP, 8-state):
----------------TT-PPP-----S--TTHHHHHHHHHHHHHHHHHHHHH-HHHHHHGGGS-HHHHHHHHHHHHHHHTS---HHHHHHHHHHHHHHHHHHT---GGGB--S-EEEEEEEE-SSEEEEEEEETTEEEEEEEEP--STTHHHHHHHHHHHHHHHHHT---TTBPPP-EEEESSTTS-SEEEEEE--TT-BHHHHHHH-TTS-SHHHHHHHHHHHHHHHHTT-------GGGEEE-TTS-EEE-S-SSTT--SS-TT-S----SS-TTTGGGG--HHHHH-TT----HHHHHHHHHHHHHHHHHSPPTTTTS-HHHHHHHHHTT--SS-HHHHHHSTT--HHHHHHHHHHT-SSGGGSPPHHHHHHHHHTTS----SSHHHHHHHHHHHHHHHS--PPPP-HHHHHHHHHHHHHHHHHTT----PPPPPP--------------------------------------------------------------------------------------------SS--TT--EE-TTTBTTSSTTSEEEBTTSSS--EEEEEETTEEEEPPHHHHTSBSEES--S-EEEE-TTSTT-PEEE---TTTSPPS---TT--PPPBHHHHHHHHHHHHHSBPPHHHHHTS-HHHHHHHHHHHHHHHHTTGGGHHHHHHH--BGGGGGTT--EEEEEEE-TT-SSEEEEEEE--